Protein AF-A0A0C4DN76-F1 (afdb_monomer_lite)

Secondary structure (DSSP, 8-state):
--------------------------------------------------------------------------------------------------------------------------------------------PPPTHHHHHHHHHHHHHHHHHHHHHHHHHHHHHHHH-TT--------------------------GGGSTTSSTTS-PPPP-GGGS-BTTB---TTSSS--HHHHHHHHHHHHHHHHHHTT---TT--S---BHHHHHTHHHHHHGGGS-HHHHHHHHHSBPPSS-SBTTB--PPBSS-TTTBSB-HHHHHHTTPPTT-EEEEEEBPTTTTTT--S-EEEEETTTTEEEEESSGGGGGGT-STTT-GGG-B-HHHHHHHHHHHHHTTSEEE--TTSPPTTS--EETTEEE-S--HHHHHHHHHHHHHHHHHHHHHHHHHHT-------SPPPBSS-HHHHHHTT--SS-HHHHHHHHSB--TT--EEETTEEPPPSSHHHHHHT-SSTTS-S-EE-TTS-EE--EEPPPEEEEEPTTPPPEE--STT-TTTGGGS-SSSPPPTT----SEE-SEEEEPPEETTSTT--TTBEE---SS--TT-B-TTS-B--S--TT-TT---S-TTSS-TTPPPBHHHHHHHHHHHHHTTSS-EETTEE-S-GGGGGGGGTSGGGTPPPP--

Organism: Magnaporthiopsis poae (strain ATCC 64411 / 73-15) (NCBI:txid644358)

Structure (mmCIF, N/CA/C/O backbone):
data_AF-A0A0C4DN76-F1
#
_entry.id   AF-A0A0C4DN76-F1
#
loop_
_atom_site.group_PDB
_atom_site.id
_atom_site.type_symbol
_atom_site.label_atom_id
_atom_site.label_alt_id
_atom_site.label_comp_id
_atom_site.label_asym_id
_atom_site.label_entity_id
_atom_site.label_seq_id
_atom_site.pdbx_PDB_ins_code
_atom_site.Cartn_x
_atom_site.Cartn_y
_atom_site.Cartn_z
_atom_site.occupancy
_atom_site.B_iso_or_equiv
_atom_site.auth_seq_id
_atom_site.auth_comp_id
_atom_site.auth_asym_id
_atom_site.auth_atom_id
_atom_site.pdbx_PDB_model_num
ATOM 1 N N . MET A 1 1 ? 13.220 -40.757 -4.341 1.00 29.08 1 MET A N 1
ATOM 2 C CA . MET A 1 1 ? 12.563 -41.899 -3.672 1.00 29.08 1 MET A CA 1
ATOM 3 C C . MET A 1 1 ? 11.150 -41.475 -3.305 1.00 29.08 1 MET A C 1
ATOM 5 O O . MET A 1 1 ? 10.994 -40.506 -2.586 1.00 29.08 1 MET A O 1
ATOM 9 N N . HIS A 1 2 ? 10.194 -42.158 -3.937 1.00 28.33 2 HIS A N 1
ATOM 10 C CA . HIS A 1 2 ? 8.735 -42.251 -3.770 1.00 28.33 2 HIS A CA 1
ATOM 11 C C . HIS A 1 2 ? 7.863 -41.069 -3.291 1.00 28.33 2 HIS A C 1
ATOM 13 O O . HIS A 1 2 ? 7.818 -40.719 -2.119 1.00 28.33 2 HIS A O 1
ATOM 19 N N . ALA A 1 3 ? 7.045 -40.610 -4.251 1.00 26.98 3 ALA A N 1
ATOM 20 C CA . ALA A 1 3 ? 5.696 -40.051 -4.109 1.00 26.98 3 ALA A CA 1
ATOM 21 C C . ALA A 1 3 ? 4.690 -41.053 -3.483 1.00 26.98 3 ALA A C 1
ATOM 23 O O . ALA A 1 3 ? 5.047 -42.211 -3.241 1.00 26.98 3 ALA A O 1
ATOM 24 N N . PRO A 1 4 ? 3.402 -40.675 -3.351 1.00 51.91 4 PRO A N 1
ATOM 25 C CA . PRO A 1 4 ? 2.463 -41.200 -4.349 1.00 51.91 4 PRO A CA 1
ATOM 26 C C . PRO A 1 4 ? 1.367 -40.227 -4.822 1.00 51.91 4 PRO A C 1
ATOM 28 O O . PRO A 1 4 ? 0.907 -39.342 -4.107 1.00 51.91 4 PRO A O 1
ATOM 31 N N . ALA A 1 5 ? 0.940 -40.483 -6.058 1.00 32.47 5 ALA A N 1
ATOM 32 C CA . ALA A 1 5 ? -0.243 -39.965 -6.730 1.00 32.47 5 ALA A CA 1
ATOM 33 C C . ALA A 1 5 ? -1.518 -40.727 -6.319 1.00 32.47 5 ALA A C 1
ATOM 35 O O . ALA A 1 5 ? -1.431 -41.897 -5.952 1.00 32.47 5 ALA A O 1
ATOM 36 N N . TYR A 1 6 ? -2.693 -40.119 -6.521 1.00 31.55 6 TYR A N 1
ATOM 37 C CA . TYR A 1 6 ? -3.913 -40.848 -6.886 1.00 31.55 6 TYR A CA 1
ATOM 38 C C . TYR A 1 6 ? -4.758 -40.052 -7.892 1.00 31.55 6 TYR A C 1
ATOM 40 O O . TYR A 1 6 ? -4.910 -38.838 -7.793 1.00 31.55 6 TYR A O 1
ATOM 48 N N . LEU A 1 7 ? -5.257 -40.796 -8.876 1.00 27.20 7 LEU A N 1
ATOM 49 C CA . LEU A 1 7 ? -6.059 -40.422 -10.041 1.00 27.20 7 LEU A CA 1
ATOM 50 C C . LEU A 1 7 ? -7.511 -40.909 -9.856 1.00 27.20 7 LEU A C 1
ATOM 52 O O . LEU A 1 7 ? -7.734 -41.838 -9.080 1.00 27.20 7 LEU A O 1
ATOM 56 N N . ALA A 1 8 ? -8.396 -40.387 -10.724 1.00 29.58 8 ALA A N 1
ATOM 57 C CA . ALA A 1 8 ? -9.695 -40.911 -11.210 1.00 29.58 8 ALA A CA 1
ATOM 58 C C . ALA A 1 8 ? -10.972 -40.255 -10.624 1.00 29.58 8 ALA A C 1
ATOM 60 O O . ALA A 1 8 ? -11.050 -40.054 -9.423 1.00 29.58 8 ALA A O 1
ATOM 61 N N . VAL A 1 9 ? -12.045 -39.934 -11.373 1.00 26.14 9 VAL A N 1
ATOM 62 C CA . VAL A 1 9 ? -12.412 -40.062 -12.805 1.00 26.14 9 VAL A CA 1
ATOM 63 C C . VAL A 1 9 ? -13.689 -39.207 -13.072 1.00 26.14 9 VAL A C 1
ATOM 65 O O . VAL A 1 9 ? -14.511 -39.047 -12.177 1.00 26.14 9 VAL A O 1
ATOM 68 N N . LEU A 1 10 ? -13.786 -38.671 -14.304 1.00 26.69 10 LEU A N 1
ATOM 69 C CA . LEU A 1 10 ? -14.924 -38.263 -15.187 1.00 26.69 10 LEU A CA 1
ATOM 70 C C . LEU A 1 10 ? -16.373 -38.682 -14.785 1.00 26.69 10 LEU A C 1
ATOM 72 O O . LEU A 1 10 ? -16.538 -39.701 -14.135 1.00 26.69 10 LEU A O 1
ATOM 76 N N . ALA A 1 11 ? -17.509 -38.122 -15.238 1.00 28.47 11 ALA A N 1
ATOM 77 C CA . ALA A 1 11 ? -17.907 -37.031 -16.140 1.00 28.47 11 ALA A CA 1
ATOM 78 C C . ALA A 1 11 ? -19.461 -36.911 -16.162 1.00 28.47 11 ALA A C 1
ATOM 80 O O . ALA A 1 11 ? -20.152 -37.922 -16.150 1.00 28.47 11 ALA A O 1
ATOM 81 N N . ALA A 1 12 ? -19.955 -35.678 -16.347 1.00 28.55 12 ALA A N 1
ATOM 82 C CA . ALA A 1 12 ? -20.921 -35.247 -17.379 1.00 28.55 12 ALA A CA 1
ATOM 83 C C . ALA A 1 12 ? -22.459 -35.377 -17.208 1.00 28.55 12 ALA A C 1
ATOM 85 O O . ALA A 1 12 ? -23.033 -36.456 -17.170 1.00 28.55 12 ALA A O 1
ATOM 86 N N . ALA A 1 13 ? -23.065 -34.186 -17.362 1.00 30.20 13 ALA A N 1
ATOM 87 C CA . ALA A 1 13 ? -24.233 -33.812 -18.176 1.00 30.20 13 ALA A CA 1
ATOM 88 C C . ALA A 1 13 ? -25.660 -34.232 -17.768 1.00 30.20 13 ALA A C 1
ATOM 90 O O . ALA A 1 13 ? -25.995 -35.406 -17.676 1.00 30.20 13 ALA A O 1
ATOM 91 N N . GLY A 1 14 ? -26.549 -33.225 -17.716 1.00 26.28 14 GLY A N 1
ATOM 92 C CA . GLY A 1 14 ? -27.991 -33.417 -17.891 1.00 26.28 14 GLY A CA 1
ATOM 93 C C . GLY A 1 14 ? -28.886 -32.321 -17.308 1.00 26.28 14 GLY A C 1
ATOM 94 O O . GLY A 1 14 ? -29.474 -32.515 -16.252 1.00 26.28 14 GLY A O 1
ATOM 95 N N . LEU A 1 15 ? -29.035 -31.197 -18.018 1.00 30.36 15 LEU A N 1
ATOM 96 C CA . LEU A 1 15 ? -30.199 -30.300 -17.914 1.00 30.36 15 LEU A CA 1
ATOM 97 C C . LEU A 1 15 ? -31.499 -31.075 -18.201 1.00 30.36 15 LEU A C 1
ATOM 99 O O . LEU A 1 15 ? -31.506 -31.803 -19.183 1.00 30.36 15 LEU A O 1
ATOM 103 N N . VAL A 1 16 ? -32.587 -30.828 -17.453 1.00 29.27 16 VAL A N 1
ATOM 104 C CA . VAL A 1 16 ? -33.955 -30.539 -17.960 1.00 29.27 16 VAL A CA 1
ATOM 105 C C . VAL A 1 16 ? -34.841 -30.013 -16.810 1.00 29.27 16 VAL A C 1
ATOM 107 O O . VAL A 1 16 ? -34.858 -30.538 -15.703 1.00 29.27 16 VAL A O 1
ATOM 110 N N . SER A 1 17 ? -35.567 -28.944 -17.136 1.00 30.38 17 SER A N 1
ATOM 111 C CA . SER A 1 17 ? -36.609 -28.217 -16.397 1.00 30.38 17 SER A CA 1
ATOM 112 C C . SER A 1 17 ? -37.896 -29.027 -16.154 1.00 30.38 17 SER A C 1
ATOM 114 O O . SER A 1 17 ? -38.308 -29.758 -17.050 1.00 30.38 17 SER A O 1
ATOM 116 N N . ALA A 1 18 ? -38.571 -28.832 -15.008 1.00 28.98 18 ALA A N 1
ATOM 117 C CA . ALA A 1 18 ? -39.993 -28.430 -14.920 1.00 28.98 18 ALA A CA 1
ATOM 118 C C . ALA A 1 18 ? -40.576 -28.561 -13.490 1.00 28.98 18 ALA A C 1
ATOM 120 O O . ALA A 1 18 ? -40.352 -29.527 -12.770 1.00 28.98 18 ALA A O 1
ATOM 121 N N . VAL A 1 19 ? -41.363 -27.548 -13.130 1.00 30.25 19 VAL A N 1
ATOM 122 C CA . VAL A 1 19 ? -42.157 -27.277 -11.909 1.00 30.25 19 VAL A CA 1
ATOM 123 C C . VAL A 1 19 ? -43.620 -27.765 -12.160 1.00 30.25 19 VAL A C 1
ATOM 125 O O . VAL A 1 19 ? -43.911 -28.100 -13.308 1.00 30.25 19 VAL A O 1
ATOM 128 N N . PRO A 1 20 ? -44.637 -27.622 -11.272 1.00 57.12 20 PRO A N 1
ATOM 129 C CA . PRO A 1 20 ? -44.874 -28.023 -9.869 1.00 57.12 20 PRO A CA 1
ATOM 130 C C . PRO A 1 20 ? -46.120 -28.946 -9.703 1.00 57.12 20 PRO A C 1
ATOM 132 O O . PRO A 1 20 ? -46.871 -29.163 -10.648 1.00 57.12 20 PRO A O 1
ATOM 135 N N . ALA A 1 21 ? -46.394 -29.368 -8.458 1.00 30.22 21 ALA A N 1
ATOM 136 C CA . ALA A 1 21 ? -47.704 -29.614 -7.801 1.00 30.22 21 ALA A CA 1
ATOM 137 C C . ALA A 1 21 ? -47.540 -30.816 -6.853 1.00 30.22 21 ALA A C 1
ATOM 139 O O . ALA A 1 21 ? -46.911 -31.797 -7.211 1.00 30.22 21 ALA A O 1
ATOM 140 N N . GLY A 1 22 ? -48.053 -30.873 -5.634 1.00 28.23 22 GLY A N 1
ATOM 141 C CA . GLY A 1 22 ? -48.955 -30.027 -4.883 1.00 28.23 22 GLY A CA 1
ATOM 142 C C . GLY A 1 22 ? -49.427 -30.848 -3.677 1.00 28.23 22 GLY A C 1
ATOM 143 O O . GLY A 1 22 ? -49.466 -32.074 -3.721 1.00 28.23 22 GLY A O 1
ATOM 144 N N . THR A 1 23 ? -49.857 -30.134 -2.640 1.00 29.02 23 THR A N 1
ATOM 145 C CA . THR A 1 23 ? -50.869 -30.547 -1.654 1.00 29.02 23 THR A CA 1
ATOM 146 C C . THR A 1 23 ? -50.570 -31.641 -0.608 1.00 29.02 23 THR A C 1
ATOM 148 O O . THR A 1 23 ? -50.470 -32.829 -0.881 1.00 29.02 23 THR A O 1
ATOM 151 N N . THR A 1 24 ? -50.705 -31.174 0.642 1.00 30.62 24 THR A N 1
ATOM 152 C CA . THR A 1 24 ? -51.511 -31.746 1.742 1.00 30.62 24 THR A CA 1
ATOM 153 C C . THR A 1 24 ? -50.931 -32.874 2.599 1.00 30.62 24 THR A C 1
ATOM 155 O O . THR A 1 24 ? -50.884 -34.024 2.193 1.00 30.62 24 THR A O 1
ATOM 158 N N . ALA A 1 25 ? -50.684 -32.541 3.872 1.00 31.36 25 ALA A N 1
ATOM 159 C CA . ALA A 1 25 ? -51.543 -32.904 5.013 1.00 31.36 25 ALA A CA 1
ATOM 160 C C . ALA A 1 25 ? -50.785 -33.427 6.247 1.00 31.36 25 ALA A C 1
ATOM 162 O O . ALA A 1 25 ? -50.180 -34.488 6.234 1.00 31.36 25 ALA A O 1
ATOM 163 N N . LYS A 1 26 ? -51.044 -32.703 7.343 1.00 31.31 26 LYS A N 1
ATOM 164 C CA . LYS A 1 26 ? -51.397 -33.186 8.687 1.00 31.31 26 LYS A CA 1
ATOM 165 C C . LYS A 1 26 ? -50.349 -33.908 9.543 1.00 31.31 26 LYS A C 1
ATOM 167 O O . LYS A 1 26 ? -50.015 -35.070 9.355 1.00 31.31 26 LYS A O 1
ATOM 172 N N . ALA A 1 27 ? -50.040 -33.193 10.624 1.00 34.62 27 ALA A N 1
ATOM 173 C CA . ALA A 1 27 ? -49.761 -33.678 11.971 1.00 34.62 27 ALA A CA 1
ATOM 174 C C . ALA A 1 27 ? -50.650 -34.856 12.425 1.00 34.62 27 ALA A C 1
ATOM 176 O O . ALA A 1 27 ? -51.745 -35.079 11.895 1.00 34.62 27 ALA A O 1
ATOM 177 N N . PRO A 1 28 ? -50.258 -35.491 13.538 1.00 46.66 28 PRO A N 1
ATOM 178 C CA . PRO A 1 28 ? -51.087 -35.275 14.717 1.00 46.66 28 PRO A CA 1
ATOM 179 C C . PRO A 1 28 ? -50.304 -34.909 15.982 1.00 46.66 28 PRO A C 1
ATOM 181 O O . PRO A 1 28 ? -49.226 -35.424 16.269 1.00 46.66 28 PRO A O 1
ATOM 184 N N . ASP A 1 29 ? -50.950 -34.031 16.745 1.00 33.78 29 ASP A N 1
ATOM 185 C CA . ASP A 1 29 ? -50.774 -33.791 18.170 1.00 33.78 29 ASP A CA 1
ATOM 186 C C . ASP A 1 29 ? -50.839 -35.089 18.995 1.00 33.78 29 ASP A C 1
ATOM 188 O O . ASP A 1 29 ? -51.615 -35.994 18.681 1.00 33.78 29 ASP A O 1
ATOM 192 N N . ALA A 1 30 ? -50.167 -35.115 20.151 1.00 32.53 30 ALA A N 1
ATOM 193 C CA . ALA A 1 30 ? -50.841 -34.836 21.427 1.00 32.53 30 ALA A CA 1
ATOM 194 C C . ALA A 1 30 ? -50.094 -35.390 22.660 1.00 32.53 30 ALA A C 1
ATOM 196 O O . ALA A 1 30 ? -49.689 -36.548 22.699 1.00 32.53 30 ALA A O 1
ATOM 197 N N . LYS A 1 31 ? -50.149 -34.570 23.722 1.00 30.84 31 LYS A N 1
ATOM 198 C CA . LYS A 1 31 ? -50.284 -34.920 25.154 1.00 30.84 31 LYS A CA 1
ATOM 199 C C . LYS A 1 31 ? -49.030 -35.214 25.994 1.00 30.84 31 LYS A C 1
ATOM 201 O O . LYS A 1 31 ? -48.610 -36.347 26.185 1.00 30.84 31 LYS A O 1
ATOM 206 N N . THR A 1 32 ? -48.602 -34.157 26.684 1.00 36.09 32 THR A N 1
ATOM 207 C CA . THR A 1 32 ? -48.325 -34.102 28.140 1.00 36.09 32 THR A CA 1
ATOM 208 C C . THR A 1 32 ? -49.482 -34.723 28.964 1.00 36.09 32 THR A C 1
ATOM 210 O O . THR A 1 32 ? -50.611 -34.717 28.459 1.00 36.09 32 THR A O 1
ATOM 213 N N . PRO A 1 33 ? -49.289 -35.193 30.226 1.00 48.22 33 PRO A N 1
ATOM 214 C CA . PRO A 1 33 ? -48.970 -34.294 31.351 1.00 48.22 33 PRO A CA 1
ATOM 215 C C . PRO A 1 33 ? -48.151 -34.860 32.550 1.00 48.22 33 PRO A C 1
ATOM 217 O O . PRO A 1 33 ? -48.177 -36.041 32.860 1.00 48.22 33 PRO A O 1
ATOM 220 N N . ALA A 1 34 ? -47.532 -33.909 33.263 1.00 32.62 34 ALA A N 1
ATOM 221 C CA . ALA A 1 34 ? -47.487 -33.714 34.725 1.00 32.62 34 ALA A CA 1
ATOM 222 C C . ALA A 1 34 ? -46.782 -34.687 35.713 1.00 32.62 34 ALA A C 1
ATOM 224 O O . ALA A 1 34 ? -47.144 -35.846 35.864 1.00 32.62 34 ALA A O 1
ATOM 225 N N . ALA A 1 35 ? -45.957 -34.032 36.550 1.00 32.25 35 ALA A N 1
ATOM 226 C CA . ALA A 1 35 ? -45.929 -34.050 38.026 1.00 32.25 35 ALA A CA 1
ATOM 227 C C . ALA A 1 35 ? -44.836 -34.840 38.789 1.00 32.25 35 ALA A C 1
ATOM 229 O O . ALA A 1 35 ? -44.844 -36.059 38.854 1.00 32.25 35 ALA A O 1
ATOM 230 N N . ALA A 1 36 ? -44.035 -34.033 39.507 1.00 31.30 36 ALA A N 1
ATOM 231 C CA . ALA A 1 36 ? -43.659 -34.120 40.928 1.00 31.30 36 ALA A CA 1
ATOM 232 C C . ALA A 1 36 ? -42.680 -35.200 41.444 1.00 31.30 36 ALA A C 1
ATOM 234 O O . ALA A 1 36 ? -42.929 -36.393 41.346 1.00 31.30 36 ALA A O 1
ATOM 235 N N . GLY A 1 37 ? -41.681 -34.724 42.209 1.00 28.17 37 GLY A N 1
ATOM 236 C CA . GLY A 1 37 ? -41.402 -35.279 43.543 1.00 28.17 37 GLY A CA 1
ATOM 237 C C . GLY A 1 37 ? -40.019 -35.886 43.810 1.00 28.17 37 GLY A C 1
ATOM 238 O O . GLY A 1 37 ? -39.805 -37.054 43.530 1.00 28.17 37 GLY A O 1
ATOM 239 N N . THR A 1 38 ? -39.174 -35.094 44.486 1.00 30.39 38 THR A N 1
ATOM 240 C CA . THR A 1 38 ? -38.391 -35.432 45.705 1.00 30.39 38 THR A CA 1
ATOM 241 C C . THR A 1 38 ? -37.314 -36.537 45.729 1.00 30.39 38 THR A C 1
ATOM 243 O O . THR A 1 38 ? -37.582 -37.708 45.499 1.00 30.39 38 THR A O 1
ATOM 246 N N . ASP A 1 39 ? -36.156 -36.099 46.248 1.00 30.22 39 ASP A N 1
ATOM 247 C CA . ASP A 1 39 ? -35.242 -36.752 47.206 1.00 30.22 39 ASP A CA 1
ATOM 248 C C . ASP A 1 39 ? -34.248 -37.846 46.777 1.00 30.22 39 ASP A C 1
ATOM 250 O O . ASP A 1 39 ? -34.588 -38.860 46.180 1.00 30.22 39 ASP A O 1
ATOM 254 N N . GLY A 1 40 ? -33.005 -37.678 47.262 1.00 26.75 40 GLY A N 1
ATOM 255 C CA . GLY A 1 40 ? -32.157 -38.802 47.678 1.00 26.75 40 GLY A CA 1
ATOM 256 C C . GLY A 1 40 ? -30.719 -38.824 47.152 1.00 26.75 40 GLY A C 1
ATOM 257 O O . GLY A 1 40 ? -30.418 -39.516 46.188 1.00 26.75 40 GLY A O 1
ATOM 258 N N . CYS A 1 41 ? -29.800 -38.159 47.858 1.00 28.84 41 CYS A N 1
ATOM 259 C CA . CYS A 1 41 ? -28.379 -38.547 47.913 1.00 28.84 41 CYS A CA 1
ATOM 260 C C . CYS A 1 41 ? -28.255 -39.806 48.811 1.00 28.84 41 CYS A C 1
ATOM 262 O O . CYS A 1 41 ? -29.051 -39.920 49.750 1.00 28.84 41 CYS A O 1
ATOM 264 N N . PRO A 1 42 ? -27.297 -40.737 48.594 1.00 46.03 42 PRO A N 1
ATOM 265 C CA . PRO A 1 42 ? -25.998 -40.579 49.264 1.00 46.03 42 PRO A CA 1
ATOM 266 C C . PRO A 1 42 ? -24.752 -41.143 48.530 1.00 46.03 42 PRO A C 1
ATOM 268 O O . PRO A 1 42 ? -24.768 -42.198 47.907 1.00 46.03 42 PRO A O 1
ATOM 271 N N . VAL A 1 43 ? -23.647 -40.410 48.704 1.00 30.19 43 VAL A N 1
ATOM 272 C CA . VAL A 1 43 ? -22.261 -40.810 49.055 1.00 30.19 43 VAL A CA 1
ATOM 273 C C . VAL A 1 43 ? -21.877 -42.298 48.985 1.00 30.19 43 VAL A C 1
ATOM 275 O O . VAL A 1 43 ? -22.423 -43.075 49.754 1.00 30.19 43 VAL A O 1
ATOM 278 N N . TRP A 1 44 ? -20.770 -42.617 48.286 1.00 28.27 44 TRP A N 1
ATOM 279 C CA . TRP A 1 44 ? -19.725 -43.562 48.740 1.00 28.27 44 TRP A CA 1
ATOM 280 C C . TRP A 1 44 ? -18.314 -43.016 48.411 1.00 28.27 44 TRP A C 1
ATOM 282 O O . TRP A 1 44 ? -18.004 -42.695 47.266 1.00 28.27 44 TRP A O 1
ATOM 292 N N . ALA A 1 45 ? -17.480 -42.901 49.453 1.00 27.50 45 ALA A N 1
ATOM 293 C CA . ALA A 1 45 ? -16.014 -42.769 49.426 1.00 27.50 45 ALA A CA 1
ATOM 294 C C . ALA A 1 45 ? -15.383 -44.135 49.037 1.00 27.50 45 ALA A C 1
ATOM 296 O O . ALA A 1 45 ? -16.102 -45.120 48.941 1.00 27.50 45 ALA A O 1
ATOM 297 N N . SER A 1 46 ? -14.092 -44.395 48.826 1.00 27.31 46 SER A N 1
ATOM 298 C CA . SER A 1 46 ? -12.780 -43.827 49.173 1.00 27.31 46 SER A CA 1
ATOM 299 C C . SER A 1 46 ? -11.746 -44.620 48.334 1.00 27.31 46 SER A C 1
ATOM 301 O O . SER A 1 46 ? -12.064 -45.709 47.862 1.00 27.31 46 SER A O 1
ATOM 303 N N . SER A 1 47 ? -10.517 -44.149 48.102 1.00 25.95 47 SER A N 1
ATOM 304 C CA . SER A 1 47 ? -9.325 -44.757 48.726 1.00 25.95 47 SER A CA 1
ATOM 305 C C . SER A 1 47 ? -8.049 -44.153 48.129 1.00 25.95 47 SER A C 1
ATOM 307 O O . SER A 1 47 ? -7.769 -44.312 46.944 1.00 25.95 47 SER A O 1
ATOM 309 N N . ALA A 1 48 ? -7.251 -43.527 48.990 1.00 29.11 48 ALA A N 1
ATOM 310 C CA . ALA A 1 48 ? -5.879 -43.104 48.747 1.00 29.11 48 ALA A CA 1
ATOM 311 C C . ALA A 1 48 ? -4.885 -44.279 48.821 1.00 29.11 48 ALA A C 1
ATOM 313 O O . ALA A 1 48 ? -5.129 -45.248 49.544 1.00 29.11 48 ALA A O 1
ATOM 314 N N . ARG A 1 49 ? -3.721 -44.138 48.165 1.00 25.81 49 ARG A N 1
ATOM 315 C CA . ARG A 1 49 ? -2.418 -44.610 48.680 1.00 25.81 49 ARG A CA 1
ATOM 316 C C . ARG A 1 49 ? -1.234 -44.100 47.833 1.00 25.81 49 ARG A C 1
ATOM 318 O O . ARG A 1 49 ? -0.981 -44.594 46.744 1.00 25.81 49 ARG A O 1
ATOM 325 N N . THR A 1 50 ? -0.474 -43.172 48.406 1.00 30.86 50 THR A N 1
ATOM 326 C CA . THR A 1 50 ? 0.999 -43.040 48.290 1.00 30.86 50 THR A CA 1
ATOM 327 C C . THR A 1 50 ? 1.567 -43.448 49.665 1.00 30.86 50 THR A C 1
ATOM 329 O O . THR A 1 50 ? 0.801 -43.340 50.632 1.00 30.86 50 THR A O 1
ATOM 332 N N . PRO A 1 51 ? 2.825 -43.934 49.828 1.00 42.78 51 PRO A N 1
ATOM 333 C CA . PRO A 1 51 ? 4.000 -43.030 49.801 1.00 42.78 51 PRO A CA 1
ATOM 334 C C . PRO A 1 51 ? 5.391 -43.666 49.493 1.00 42.78 51 PRO A C 1
ATOM 336 O O . PRO A 1 51 ? 5.587 -44.861 49.674 1.00 42.78 51 PRO A O 1
ATOM 339 N N . GLN A 1 52 ? 6.379 -42.831 49.128 1.00 25.56 52 GLN A N 1
ATOM 340 C CA . GLN A 1 52 ? 7.796 -42.832 49.595 1.00 25.56 52 GLN A CA 1
ATOM 341 C C . GLN A 1 52 ? 8.558 -41.709 48.839 1.00 25.56 52 GLN A C 1
ATOM 343 O O . GLN A 1 52 ? 8.569 -41.722 47.617 1.00 25.56 52 GLN A O 1
ATOM 348 N N . LEU A 1 53 ? 8.955 -40.576 49.444 1.00 25.48 53 LEU A N 1
ATOM 349 C CA . LEU A 1 53 ? 10.080 -40.270 50.366 1.00 25.48 53 LEU A CA 1
ATOM 350 C C . LEU A 1 53 ? 11.498 -40.243 49.741 1.00 25.48 53 LEU A C 1
ATOM 352 O O . LEU A 1 53 ? 12.151 -41.278 49.650 1.00 25.48 53 LEU A O 1
ATOM 356 N N . ARG A 1 54 ? 11.987 -39.025 49.438 1.00 23.25 54 ARG A N 1
ATOM 357 C CA . ARG A 1 54 ? 13.283 -38.396 49.834 1.00 23.25 54 ARG A CA 1
ATOM 358 C C . ARG A 1 54 ? 13.294 -36.950 49.277 1.00 23.25 54 ARG A C 1
ATOM 360 O O . ARG A 1 54 ? 13.033 -36.801 48.091 1.00 23.25 54 ARG A O 1
ATOM 367 N N . LEU A 1 55 ? 13.278 -35.875 50.089 1.00 26.58 55 LEU A N 1
ATOM 368 C CA . LEU A 1 55 ? 14.383 -35.256 50.877 1.00 26.58 55 LEU A CA 1
ATOM 369 C C . LEU A 1 55 ? 15.549 -34.865 49.950 1.00 26.58 55 LEU A C 1
ATOM 371 O O . LEU A 1 55 ? 16.028 -35.746 49.247 1.00 26.58 55 LEU A O 1
ATOM 375 N N . GLU A 1 56 ? 16.060 -33.638 49.823 1.00 26.09 56 GLU A N 1
ATOM 376 C CA . GLU A 1 56 ? 16.120 -32.345 50.556 1.00 26.09 56 GLU A CA 1
ATOM 377 C C . GLU A 1 56 ? 16.537 -31.286 49.492 1.00 26.09 56 GLU A C 1
ATOM 379 O O . GLU A 1 56 ? 17.009 -31.682 48.428 1.00 26.09 56 GLU A O 1
ATOM 384 N N . GLY A 1 57 ? 16.454 -29.958 49.602 1.00 24.98 57 GLY A N 1
ATOM 385 C CA . GLY A 1 57 ? 16.084 -28.955 50.608 1.00 24.98 57 GLY A CA 1
ATOM 386 C C . GLY A 1 57 ? 16.021 -27.604 49.849 1.00 24.98 57 GLY A C 1
ATOM 387 O O . GLY A 1 57 ? 16.651 -27.461 48.802 1.00 24.98 57 GLY A O 1
ATOM 388 N N . GLU A 1 58 ? 15.037 -26.744 50.125 1.00 29.48 58 GLU A N 1
ATOM 389 C CA . GLU A 1 58 ? 15.177 -25.524 50.951 1.00 29.48 58 GLU A CA 1
ATOM 390 C C . GLU A 1 58 ? 16.261 -24.564 50.405 1.00 29.48 58 GLU A C 1
ATOM 392 O O . GLU A 1 58 ? 17.424 -24.917 50.277 1.00 29.48 58 GLU A O 1
ATOM 397 N N . ASP A 1 59 ? 15.924 -23.338 49.995 1.00 26.23 59 ASP A N 1
ATOM 398 C CA . ASP A 1 59 ? 15.610 -22.320 50.992 1.00 26.23 59 ASP A CA 1
ATOM 399 C C . ASP A 1 59 ? 14.633 -21.218 50.541 1.00 26.23 59 ASP A C 1
ATOM 401 O O . ASP A 1 59 ? 14.583 -20.772 49.393 1.00 26.23 59 ASP A O 1
ATOM 405 N N . HIS A 1 60 ? 13.863 -20.778 51.530 1.00 26.55 60 HIS A N 1
ATOM 406 C CA . HIS A 1 60 ? 12.806 -19.778 51.489 1.00 26.55 60 HIS A CA 1
ATOM 407 C C . HIS A 1 60 ? 13.341 -18.337 51.531 1.00 26.55 60 HIS A C 1
ATOM 409 O O . HIS A 1 60 ? 14.344 -18.057 52.185 1.00 26.55 60 HIS A O 1
ATOM 415 N N . ARG A 1 61 ? 12.547 -17.384 51.015 1.00 24.06 61 ARG A N 1
ATOM 416 C CA . ARG A 1 61 ? 12.054 -16.238 51.814 1.00 24.06 61 ARG A CA 1
ATOM 417 C C . ARG A 1 61 ? 10.936 -15.468 51.105 1.00 24.06 61 ARG A C 1
ATOM 419 O O . ARG A 1 61 ? 11.127 -14.868 50.054 1.00 24.06 61 ARG A O 1
ATOM 426 N N . CYS A 1 62 ? 9.772 -15.456 51.752 1.00 22.45 62 CYS A N 1
ATOM 427 C CA . CYS A 1 62 ? 8.726 -14.454 51.585 1.00 22.45 62 CYS A CA 1
ATOM 428 C C . CYS A 1 62 ? 9.185 -13.090 52.127 1.00 22.45 62 CYS A C 1
ATOM 430 O O . CYS A 1 62 ? 9.890 -13.051 53.133 1.00 22.45 62 CYS A O 1
ATOM 432 N N . CYS A 1 63 ? 8.670 -11.997 51.557 1.00 21.92 63 CYS A N 1
ATOM 433 C CA . CYS A 1 63 ? 8.006 -10.937 52.323 1.00 21.92 63 CYS A CA 1
ATOM 434 C C . CYS A 1 63 ? 7.190 -10.004 51.415 1.00 21.92 63 CYS A C 1
ATOM 436 O O . CYS A 1 63 ? 7.421 -9.891 50.216 1.00 21.92 63 CYS A O 1
ATOM 438 N N . VAL A 1 64 ? 6.190 -9.394 52.043 1.00 22.80 64 VAL A N 1
ATOM 439 C CA . VAL A 1 64 ? 4.998 -8.735 51.507 1.00 22.80 64 VAL A CA 1
ATOM 440 C C . VAL A 1 64 ? 5.128 -7.202 51.615 1.00 22.80 64 VAL A C 1
ATOM 442 O O . VAL A 1 64 ? 5.695 -6.713 52.584 1.00 22.80 64 VAL A O 1
ATOM 445 N N . SER A 1 65 ? 4.521 -6.488 50.651 1.00 23.73 65 SER A N 1
ATOM 446 C CA . SER A 1 65 ? 3.964 -5.108 50.667 1.00 23.73 65 SER A CA 1
ATOM 447 C C . SER A 1 65 ? 4.827 -3.862 50.966 1.00 23.73 65 SER A C 1
ATOM 449 O O . SER A 1 65 ? 5.455 -3.779 52.014 1.00 23.73 65 SER A O 1
ATOM 451 N N . GLY A 1 66 ? 4.620 -2.800 50.158 1.00 21.28 66 GLY A N 1
ATOM 452 C CA . GLY A 1 66 ? 4.460 -1.421 50.673 1.00 21.28 66 GLY A CA 1
ATOM 453 C C . GLY A 1 66 ? 5.234 -0.271 49.994 1.00 21.28 66 GLY A C 1
ATOM 454 O O . GLY A 1 66 ? 6.371 -0.029 50.354 1.00 21.28 66 GLY A O 1
ATOM 455 N N . TRP A 1 67 ? 4.558 0.441 49.075 1.00 22.56 67 TRP A N 1
ATOM 456 C CA . TRP A 1 67 ? 4.502 1.905 48.799 1.00 22.56 67 TRP A CA 1
ATOM 457 C C . TRP A 1 67 ? 5.705 2.878 48.984 1.00 22.56 67 TRP A C 1
ATOM 459 O O . TRP A 1 67 ? 6.286 2.952 50.058 1.00 22.56 67 TRP A O 1
ATOM 469 N N . LEU A 1 68 ? 5.826 3.791 47.985 1.00 22.67 68 LEU A N 1
ATOM 470 C CA . LEU A 1 68 ? 6.551 5.094 47.908 1.00 22.67 68 LEU A CA 1
ATOM 471 C C . LEU A 1 68 ? 8.099 5.009 47.993 1.00 22.67 68 LEU A C 1
ATOM 473 O O . LEU A 1 68 ? 8.633 4.217 48.745 1.00 22.67 68 LEU A O 1
ATOM 477 N N . SER A 1 69 ? 8.922 5.766 47.260 1.00 22.52 69 SER A N 1
ATOM 478 C CA . SER A 1 69 ? 8.772 7.109 46.689 1.00 22.52 69 SER A CA 1
ATOM 479 C C . SER A 1 69 ? 9.617 7.335 45.419 1.00 22.52 69 SER A C 1
ATOM 481 O O . SER A 1 69 ? 10.584 6.624 45.153 1.00 22.52 69 SER A O 1
ATOM 483 N N . GLU A 1 70 ? 9.263 8.399 44.701 1.00 24.95 70 GLU A N 1
ATOM 484 C CA . GLU A 1 70 ? 10.001 9.086 43.634 1.00 24.95 70 GLU A CA 1
ATOM 485 C C . GLU A 1 70 ? 11.520 9.186 43.872 1.00 24.95 70 GLU A C 1
ATOM 487 O O . GLU A 1 70 ? 11.967 9.619 44.933 1.00 24.95 70 GLU A O 1
ATOM 492 N N . TYR A 1 71 ? 12.307 8.902 42.831 1.00 22.92 71 TYR A N 1
ATOM 493 C CA . TYR A 1 71 ? 13.625 9.505 42.646 1.00 22.92 71 TYR A CA 1
ATOM 494 C C . TYR A 1 71 ? 13.711 10.093 41.239 1.00 22.92 71 TYR A C 1
ATOM 496 O O . TYR A 1 71 ? 13.915 9.401 40.243 1.00 22.92 71 TYR A O 1
ATOM 504 N N . HIS A 1 72 ? 13.545 11.413 41.191 1.00 24.53 72 HIS A N 1
ATOM 505 C CA . HIS A 1 72 ? 14.043 12.266 40.127 1.00 24.53 72 HIS A CA 1
ATOM 506 C C . HIS A 1 72 ? 15.562 12.082 40.000 1.00 24.53 72 HIS A C 1
ATOM 508 O O . HIS A 1 72 ? 16.319 12.514 40.869 1.00 24.53 72 HIS A O 1
ATOM 514 N N . CYS A 1 73 ? 16.026 11.511 38.890 1.00 22.50 73 CYS A N 1
ATOM 515 C CA . CYS A 1 73 ? 17.386 11.754 38.422 1.00 22.50 73 CYS A CA 1
ATOM 516 C C . CYS A 1 73 ? 17.383 13.030 37.576 1.00 22.50 73 CYS A C 1
ATOM 518 O O . CYS A 1 73 ? 17.126 13.008 36.374 1.00 22.50 73 CYS A O 1
ATOM 520 N N . CYS A 1 74 ? 17.674 14.155 38.229 1.00 22.30 74 CYS A N 1
ATOM 521 C CA . CYS A 1 74 ? 18.141 15.364 37.566 1.00 22.30 74 CYS A CA 1
ATOM 522 C C . CYS A 1 74 ? 19.509 15.081 36.926 1.00 22.30 74 CYS A C 1
ATOM 524 O O . CYS A 1 74 ? 20.525 15.083 37.617 1.00 22.30 74 CYS A O 1
ATOM 526 N N . TYR A 1 75 ? 19.545 14.859 35.613 1.00 24.06 75 TYR A N 1
ATOM 527 C CA . TYR A 1 75 ? 20.763 15.075 34.834 1.00 24.06 75 TYR A CA 1
ATOM 528 C C . TYR A 1 75 ? 20.856 16.569 34.494 1.00 24.06 75 TYR A C 1
ATOM 530 O O . TYR A 1 75 ? 19.894 17.124 33.954 1.00 24.06 75 TYR A O 1
ATOM 538 N N . PRO A 1 76 ? 21.968 17.257 34.802 1.00 25.39 76 PRO A N 1
ATOM 539 C CA . PRO A 1 76 ? 22.154 18.625 34.351 1.00 25.39 76 PRO A CA 1
ATOM 540 C C . PRO A 1 76 ? 22.333 18.640 32.829 1.00 25.39 76 PRO A C 1
ATOM 542 O O . PRO A 1 76 ? 23.059 17.819 32.265 1.00 25.39 76 PRO A O 1
ATOM 545 N N . LYS A 1 77 ? 21.656 19.594 32.179 1.00 30.14 77 LYS A N 1
ATOM 546 C CA . LYS A 1 77 ? 21.827 19.949 30.767 1.00 30.14 77 LYS A CA 1
ATOM 547 C C . LYS A 1 77 ? 23.315 20.164 30.472 1.00 30.14 77 LYS A C 1
ATOM 549 O O . LYS A 1 77 ? 23.901 21.136 30.941 1.00 30.14 77 LYS A O 1
ATOM 554 N N . GLY A 1 78 ? 23.906 19.250 29.710 1.00 24.33 78 GLY A N 1
ATOM 555 C CA . GLY A 1 78 ? 25.211 19.421 29.088 1.00 24.33 78 GLY A CA 1
ATOM 556 C C . GLY A 1 78 ? 25.023 19.835 27.636 1.00 24.33 78 GLY A C 1
ATOM 557 O O . GLY A 1 78 ? 24.505 19.059 26.836 1.00 24.33 78 GLY A O 1
ATOM 558 N N . ASP A 1 79 ? 25.434 21.059 27.315 1.00 27.20 79 ASP A N 1
ATOM 559 C CA . ASP A 1 79 ? 25.586 21.558 25.952 1.00 27.20 79 ASP A CA 1
ATOM 560 C C . ASP A 1 79 ? 26.532 20.648 25.153 1.00 27.20 79 ASP A C 1
ATOM 562 O O . ASP A 1 79 ? 27.750 20.678 25.337 1.00 27.20 79 ASP A O 1
ATOM 566 N N . TYR A 1 80 ? 25.996 19.876 24.208 1.00 24.05 80 TYR A N 1
ATOM 567 C CA . TYR A 1 80 ? 26.803 19.246 23.163 1.00 24.05 80 TYR A CA 1
ATOM 568 C C . TYR A 1 80 ? 27.082 20.262 22.048 1.00 24.05 80 TYR A C 1
ATOM 570 O O . TYR A 1 80 ? 26.532 20.194 20.952 1.00 24.05 80 TYR A O 1
ATOM 578 N N . LYS A 1 81 ? 27.992 21.205 22.313 1.00 26.28 81 LYS A N 1
ATOM 579 C CA . LYS A 1 81 ? 28.774 21.848 21.248 1.00 26.28 81 LYS A CA 1
ATOM 580 C C . LYS A 1 81 ? 29.979 20.958 20.953 1.00 26.28 81 LYS A C 1
ATOM 582 O O . LYS A 1 81 ? 30.924 20.917 21.735 1.00 26.28 81 LYS A O 1
ATOM 587 N N . ARG A 1 82 ? 29.956 20.241 19.825 1.00 24.27 82 ARG A N 1
ATOM 588 C CA . ARG A 1 82 ? 31.163 19.608 19.266 1.00 24.27 82 ARG A CA 1
ATOM 589 C C . ARG A 1 82 ? 32.130 20.710 18.807 1.00 24.27 82 ARG A C 1
ATOM 591 O O . ARG A 1 82 ? 31.712 21.553 18.016 1.00 24.27 82 ARG A O 1
ATOM 598 N N . PRO A 1 83 ? 33.406 20.713 19.227 1.00 29.12 83 PRO A N 1
ATOM 599 C CA . PRO A 1 83 ? 34.418 21.546 18.605 1.00 29.12 83 PRO A CA 1
ATOM 600 C C . PRO A 1 83 ? 35.181 20.721 17.561 1.00 29.12 83 PRO A C 1
ATOM 602 O O . PRO A 1 83 ? 35.921 19.803 17.906 1.00 29.12 83 PRO A O 1
ATOM 605 N N . TYR A 1 84 ? 35.051 21.079 16.285 1.00 24.06 84 TYR A N 1
ATOM 606 C CA . TYR A 1 84 ? 36.117 20.815 15.321 1.00 24.06 84 TYR A CA 1
ATOM 607 C C . TYR A 1 84 ? 37.189 21.882 15.541 1.00 24.06 84 TYR A C 1
ATOM 609 O O . TYR A 1 84 ? 36.963 23.061 15.270 1.00 24.06 84 TYR A O 1
ATOM 617 N N . LYS A 1 85 ? 38.348 21.484 16.071 1.00 26.20 85 LYS A N 1
ATOM 618 C CA . LYS A 1 85 ? 39.540 22.333 16.091 1.00 26.20 85 LYS A CA 1
ATOM 619 C C . LYS A 1 85 ? 40.637 21.655 15.285 1.00 26.20 85 LYS A C 1
ATOM 621 O O . LYS A 1 85 ? 41.123 20.586 15.642 1.00 26.20 85 LYS A O 1
ATOM 626 N N . ASN A 1 86 ? 40.972 22.322 14.188 1.00 27.86 86 ASN A N 1
ATOM 627 C CA . ASN A 1 86 ? 42.083 22.044 13.297 1.00 27.86 86 ASN A CA 1
ATOM 628 C C . ASN A 1 86 ? 43.411 22.008 14.066 1.00 27.86 86 ASN A C 1
ATOM 630 O O . ASN A 1 86 ? 43.693 22.896 14.874 1.00 27.86 86 ASN A O 1
ATOM 634 N N . MET A 1 87 ? 44.234 21.008 13.755 1.00 24.33 87 MET A N 1
ATOM 635 C CA . MET A 1 87 ? 45.682 21.088 13.912 1.00 24.33 87 MET A CA 1
ATOM 636 C C . MET A 1 87 ? 46.219 22.010 12.817 1.00 24.33 87 MET A C 1
ATOM 638 O O . MET A 1 87 ? 46.117 21.683 11.639 1.00 24.33 87 MET A O 1
ATOM 642 N N . LEU A 1 88 ? 46.786 23.145 13.210 1.00 27.19 88 LEU A N 1
ATOM 643 C CA . LEU A 1 88 ? 47.746 23.896 12.409 1.00 27.19 88 LEU A CA 1
ATOM 644 C C . LEU A 1 88 ? 48.778 24.484 13.369 1.00 27.19 88 LEU A C 1
ATOM 646 O O . LEU A 1 88 ? 48.437 25.050 14.409 1.00 27.19 88 LEU A O 1
ATOM 650 N N . GLU A 1 89 ? 50.031 24.222 13.029 1.00 27.17 89 GLU A N 1
ATOM 651 C CA . GLU A 1 89 ? 51.237 24.524 13.783 1.00 27.17 89 GLU A CA 1
ATOM 652 C C . GLU A 1 89 ? 51.453 26.033 13.950 1.00 27.17 89 GLU A C 1
ATOM 654 O O . GLU A 1 89 ? 51.110 26.845 13.091 1.00 27.17 89 GLU A O 1
ATOM 659 N N . CYS A 1 90 ? 52.045 26.395 15.087 1.00 22.66 90 CYS A N 1
ATOM 660 C CA . CYS A 1 90 ? 52.512 27.738 15.389 1.00 22.66 90 CYS A CA 1
ATOM 661 C C . CYS A 1 90 ? 53.747 28.095 14.552 1.00 22.66 90 CYS A C 1
ATOM 663 O O . CYS A 1 90 ? 54.769 27.430 14.683 1.00 22.66 90 CYS A O 1
ATOM 665 N N . THR A 1 91 ? 53.709 29.243 13.875 1.00 26.28 91 THR A N 1
ATOM 666 C CA . THR A 1 91 ? 54.870 30.142 13.764 1.00 26.28 91 THR A CA 1
ATOM 667 C C . THR A 1 91 ? 54.408 31.599 13.786 1.00 26.28 91 THR A C 1
ATOM 669 O O . THR A 1 91 ? 53.730 32.048 12.871 1.00 26.28 91 THR A O 1
ATOM 672 N N . ASP A 1 92 ? 54.760 32.258 14.891 1.00 26.50 92 ASP A N 1
ATOM 673 C CA . ASP A 1 92 ? 55.222 33.638 15.105 1.00 26.50 92 ASP A CA 1
ATOM 674 C C . ASP A 1 92 ? 54.711 34.853 14.301 1.00 26.50 92 ASP A C 1
ATOM 676 O O . ASP A 1 92 ? 54.623 34.859 13.079 1.00 26.50 92 ASP A O 1
ATOM 680 N N . GLN A 1 93 ? 54.629 35.959 15.067 1.00 25.98 93 GLN A N 1
ATOM 681 C CA . GLN A 1 93 ? 54.392 37.378 14.724 1.00 25.98 93 GLN A CA 1
ATOM 682 C C . GLN A 1 93 ? 52.903 37.743 14.574 1.00 25.98 93 GLN A C 1
ATOM 684 O O . GLN A 1 93 ? 52.193 37.179 13.763 1.00 25.98 93 GLN A O 1
ATOM 689 N N . GLY A 1 94 ? 52.298 38.675 15.312 1.00 24.77 94 GLY A N 1
ATOM 690 C CA . GLY A 1 94 ? 52.791 39.787 16.116 1.00 24.77 94 GLY A CA 1
ATOM 691 C C . GLY A 1 94 ? 51.921 41.015 15.795 1.00 24.77 94 GLY A C 1
ATOM 692 O O . GLY A 1 94 ? 51.781 41.348 14.628 1.00 24.77 94 GLY A O 1
ATOM 693 N N . PHE A 1 95 ? 51.404 41.688 16.835 1.00 24.55 95 PHE A N 1
ATOM 694 C CA . PHE A 1 95 ? 50.793 43.039 16.833 1.00 24.55 95 PHE A CA 1
ATOM 695 C C . PHE A 1 95 ? 49.358 43.196 16.269 1.00 24.55 95 PHE A C 1
ATOM 697 O O . PHE A 1 95 ? 49.079 42.858 15.131 1.00 24.55 95 PHE A O 1
ATOM 704 N N . GLN A 1 96 ? 48.402 43.550 17.153 1.00 25.34 96 GLN A N 1
ATOM 705 C CA . GLN A 1 96 ? 47.749 44.882 17.319 1.00 25.34 96 GLN A CA 1
ATOM 706 C C . GLN A 1 96 ? 46.619 45.111 16.295 1.00 25.34 96 GLN A C 1
ATOM 708 O O . GLN A 1 96 ? 46.754 44.730 15.148 1.00 25.34 96 GLN A O 1
ATOM 713 N N . THR A 1 97 ? 45.452 45.700 16.553 1.00 27.47 97 THR A N 1
ATOM 714 C CA . THR A 1 97 ? 44.821 46.488 17.632 1.00 27.47 97 THR A CA 1
ATOM 715 C C . THR A 1 97 ? 43.350 46.604 17.181 1.00 27.47 97 THR A C 1
ATOM 717 O O . THR A 1 97 ? 43.098 46.703 15.988 1.00 27.47 97 THR A O 1
ATOM 720 N N . GLU A 1 98 ? 42.366 46.408 18.059 1.00 28.02 98 GLU A N 1
ATOM 721 C CA . GLU A 1 98 ? 41.549 47.488 18.647 1.00 28.02 98 GLU A CA 1
ATOM 722 C C . GLU A 1 98 ? 40.333 47.934 17.798 1.00 28.02 98 GLU A C 1
ATOM 724 O O . GLU A 1 98 ? 40.417 48.136 16.593 1.00 28.02 98 GLU A O 1
ATOM 729 N N . LYS A 1 99 ? 39.244 48.195 18.537 1.00 27.14 99 LYS A N 1
ATOM 730 C CA . LYS A 1 99 ? 38.078 49.056 18.256 1.00 27.14 99 LYS A CA 1
ATOM 731 C C . LYS A 1 99 ? 36.777 48.389 17.804 1.00 27.14 99 LYS A C 1
ATOM 733 O O . LYS A 1 99 ? 36.679 47.874 16.704 1.00 27.14 99 LYS A O 1
ATOM 738 N N . GLN A 1 100 ? 35.828 48.218 18.743 1.00 28.12 100 GLN A N 1
ATOM 739 C CA . GLN A 1 100 ? 34.842 49.205 19.275 1.00 28.12 100 GLN A CA 1
ATOM 740 C C . GLN A 1 100 ? 33.582 49.204 18.367 1.00 28.12 100 GLN A C 1
ATOM 742 O O . GLN A 1 100 ? 33.737 49.170 17.160 1.00 28.12 100 GLN A O 1
ATOM 747 N N . TRP A 1 101 ? 32.318 49.259 18.803 1.00 26.77 101 TRP A N 1
ATOM 748 C CA . TRP A 1 101 ? 31.692 49.548 20.097 1.00 26.77 101 TRP A CA 1
ATOM 749 C C . TRP A 1 101 ? 30.166 49.273 20.026 1.00 26.77 101 TRP A C 1
ATOM 751 O O . TRP A 1 101 ? 29.551 49.524 18.997 1.00 26.77 101 TRP A O 1
ATOM 761 N N . ASN A 1 102 ? 29.607 48.845 21.165 1.00 26.94 102 ASN A N 1
ATOM 762 C CA . ASN A 1 102 ? 28.396 49.315 21.873 1.00 26.94 102 ASN A CA 1
ATOM 763 C C . ASN A 1 102 ? 27.026 49.502 21.186 1.00 26.94 102 ASN A C 1
ATOM 765 O O . ASN A 1 102 ? 26.868 50.396 20.365 1.00 26.94 102 ASN A O 1
ATOM 769 N N . HIS A 1 103 ? 25.994 48.865 21.767 1.00 25.03 103 HIS A N 1
ATOM 770 C CA . HIS A 1 103 ? 24.972 49.492 22.651 1.00 25.03 103 HIS A CA 1
ATOM 771 C C . HIS A 1 103 ? 24.140 48.373 23.348 1.00 25.03 103 HIS A C 1
ATOM 773 O O . HIS A 1 103 ? 23.742 47.440 22.660 1.00 25.03 103 HIS A O 1
ATOM 779 N N . PHE A 1 104 ? 24.152 48.244 24.693 1.00 24.61 104 PHE A N 1
ATOM 780 C CA . PHE A 1 104 ? 23.193 48.786 25.706 1.00 24.61 104 PHE A CA 1
ATOM 781 C C . PHE A 1 104 ? 21.786 48.143 25.618 1.00 24.61 104 PHE A C 1
ATOM 783 O O . PHE A 1 104 ? 21.267 48.016 24.520 1.00 24.61 104 PHE A O 1
ATOM 790 N N . GLU A 1 105 ? 21.071 47.726 26.672 1.00 27.69 105 GLU A N 1
ATOM 791 C CA . GLU A 1 105 ? 21.161 47.859 28.143 1.00 27.69 105 GLU A CA 1
ATOM 792 C C . GLU A 1 105 ? 20.103 46.884 28.749 1.00 27.69 105 GLU A C 1
ATOM 794 O O . GLU A 1 105 ? 19.066 46.654 28.134 1.00 27.69 105 GLU A O 1
ATOM 799 N N . GLU A 1 106 ? 20.429 46.084 29.771 1.00 26.42 106 GLU A N 1
ATOM 800 C CA . GLU A 1 106 ? 20.048 46.229 31.201 1.00 26.42 106 GLU A CA 1
ATOM 801 C C . GLU A 1 106 ? 18.680 45.676 31.657 1.00 26.42 106 GLU A C 1
ATOM 803 O O . GLU A 1 106 ? 17.622 46.165 31.281 1.00 26.42 106 GLU A O 1
ATOM 808 N N . CYS A 1 107 ? 18.729 44.707 32.586 1.00 23.20 107 CYS A N 1
ATOM 809 C CA . CYS A 1 107 ? 18.225 44.803 33.975 1.00 23.20 107 CYS A CA 1
ATOM 810 C C . CYS A 1 107 ? 18.424 43.428 34.667 1.00 23.20 107 CYS A C 1
ATOM 812 O O . CYS A 1 107 ? 17.861 42.439 34.218 1.00 23.20 107 CYS A O 1
ATOM 814 N N . ASN A 1 108 ? 19.381 43.220 35.579 1.00 24.95 108 ASN A N 1
ATOM 815 C CA . ASN A 1 108 ? 19.531 43.629 36.991 1.00 24.95 108 ASN A CA 1
ATOM 816 C C . ASN A 1 108 ? 18.990 42.618 38.031 1.00 24.95 108 ASN A C 1
ATOM 818 O O . ASN A 1 108 ? 17.883 42.109 37.894 1.00 24.95 108 ASN A O 1
ATOM 822 N N . LEU A 1 109 ? 19.771 42.485 39.122 1.00 26.64 109 LEU A N 1
ATOM 823 C CA . LEU A 1 109 ? 19.557 41.776 40.408 1.00 26.64 109 LEU A CA 1
ATOM 824 C C . LEU A 1 109 ? 19.973 40.283 40.427 1.00 26.64 109 LEU A C 1
ATOM 826 O O . LEU A 1 109 ? 19.493 39.487 39.640 1.00 26.64 109 LEU A O 1
ATOM 830 N N . GLY A 1 110 ? 20.839 39.794 41.320 1.00 23.77 110 GLY A N 1
ATOM 831 C CA . GLY A 1 110 ? 21.446 40.381 42.510 1.00 23.77 110 GLY A CA 1
ATOM 832 C C . GLY A 1 110 ? 22.437 39.402 43.167 1.00 23.77 110 GLY A C 1
ATOM 833 O O . GLY A 1 110 ? 22.378 38.189 42.986 1.00 23.77 110 GLY A O 1
ATOM 834 N N . ILE A 1 111 ? 23.378 39.991 43.895 1.00 24.42 111 ILE A N 1
ATOM 835 C CA . ILE A 1 111 ? 24.535 39.413 44.589 1.00 24.42 111 ILE A CA 1
ATOM 836 C C . ILE A 1 111 ? 24.115 38.673 45.870 1.00 24.42 111 ILE A C 1
ATOM 838 O O . ILE A 1 111 ? 23.422 39.288 46.671 1.00 24.42 111 ILE A O 1
ATOM 842 N N . VAL A 1 112 ? 24.649 37.465 46.134 1.00 25.05 112 VAL A N 1
ATOM 843 C CA . VAL A 1 112 ? 25.162 37.036 47.463 1.00 25.05 112 VAL A CA 1
ATOM 844 C C . VAL A 1 112 ? 26.297 36.005 47.284 1.00 25.05 112 VAL A C 1
ATOM 846 O O . VAL A 1 112 ? 26.169 35.022 46.566 1.00 25.05 112 VAL A O 1
ATOM 849 N N . SER A 1 113 ? 27.404 36.245 47.981 1.00 23.16 113 SER A N 1
ATOM 850 C CA . SER A 1 113 ? 28.574 35.393 48.270 1.00 23.16 113 SER A CA 1
ATOM 851 C C . SER A 1 113 ? 28.973 35.710 49.732 1.00 23.16 113 SER A C 1
ATOM 853 O O . SER A 1 113 ? 28.451 36.710 50.242 1.00 23.16 113 SER A O 1
ATOM 855 N N . PRO A 1 114 ? 29.925 35.049 50.431 1.00 43.12 114 PRO A N 1
ATOM 856 C CA . PRO A 1 114 ? 30.534 33.707 50.325 1.00 43.12 114 PRO A CA 1
ATOM 857 C C . PRO A 1 114 ? 30.419 32.928 51.664 1.00 43.12 114 PRO A C 1
ATOM 859 O O . PRO A 1 114 ? 30.014 33.500 52.672 1.00 43.12 114 PRO A O 1
ATOM 862 N N . GLN A 1 115 ? 30.911 31.680 51.739 1.00 25.81 115 GLN A N 1
ATOM 863 C CA . GLN A 1 115 ? 31.763 31.270 52.874 1.00 25.81 115 GLN A CA 1
ATOM 864 C C . GLN A 1 115 ? 32.590 29.996 52.615 1.00 25.81 115 GLN A C 1
ATOM 866 O O . GLN A 1 115 ? 32.144 29.031 52.005 1.00 25.81 115 GLN A O 1
ATOM 871 N N . ASN A 1 116 ? 33.833 30.087 53.088 1.00 26.86 116 ASN A N 1
ATOM 872 C CA . ASN A 1 116 ? 34.988 29.199 52.962 1.00 26.86 116 ASN A CA 1
ATOM 873 C C . ASN A 1 116 ? 34.813 27.816 53.621 1.00 26.86 116 ASN A C 1
ATOM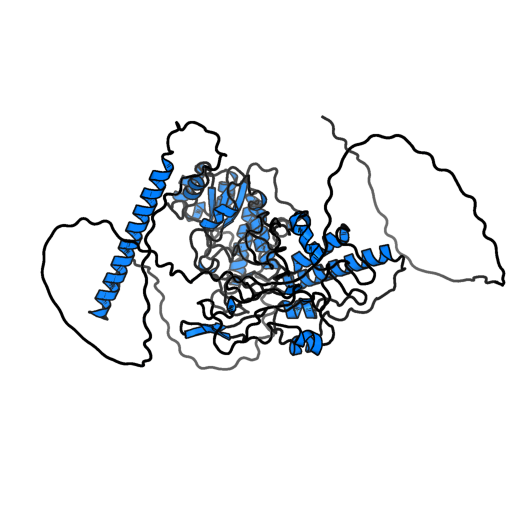 875 O O . ASN A 1 116 ? 34.198 27.717 54.676 1.00 26.86 116 ASN A O 1
ATOM 879 N N . CYS A 1 117 ? 35.505 26.784 53.123 1.00 23.61 117 CYS A N 1
ATOM 880 C CA . CYS A 1 117 ? 36.797 26.358 53.689 1.00 23.61 117 CYS A CA 1
ATOM 881 C C . CYS A 1 117 ? 37.345 25.084 53.023 1.00 23.61 117 CYS A C 1
ATOM 883 O O . CYS A 1 117 ? 36.654 24.110 52.756 1.00 23.61 117 CYS A O 1
ATOM 885 N N . THR A 1 118 ? 38.646 25.166 52.794 1.00 23.55 118 THR A N 1
ATOM 886 C CA . THR A 1 118 ? 39.638 24.217 52.288 1.00 23.55 118 THR A CA 1
ATOM 887 C C . THR A 1 118 ? 39.635 22.822 52.918 1.00 23.55 118 THR A C 1
ATOM 889 O O . THR A 1 118 ? 39.523 22.688 54.133 1.00 23.55 118 THR A O 1
ATOM 892 N N . GLY A 1 119 ? 39.949 21.810 52.103 1.00 24.41 119 GLY A N 1
ATOM 893 C CA . GLY A 1 119 ? 40.351 20.480 52.563 1.00 24.41 119 GLY A CA 1
ATOM 894 C C . GLY A 1 119 ? 40.729 19.565 51.400 1.00 24.41 119 GLY A C 1
ATOM 895 O O . GLY A 1 119 ? 39.908 18.793 50.922 1.00 24.41 119 GLY A O 1
ATOM 896 N N . VAL A 1 120 ? 41.968 19.677 50.918 1.00 22.72 120 VAL A N 1
ATOM 897 C CA . VAL A 1 120 ? 42.560 18.754 49.939 1.00 22.72 120 VAL A CA 1
ATOM 898 C C . VAL A 1 120 ? 42.920 17.448 50.647 1.00 22.72 120 VAL A C 1
ATOM 900 O O . VAL A 1 120 ? 43.655 17.456 51.631 1.00 22.72 120 VAL A O 1
ATOM 903 N N . THR A 1 121 ? 42.468 16.312 50.122 1.00 22.81 121 THR A N 1
ATOM 904 C CA . THR A 1 121 ? 43.102 15.009 50.364 1.00 22.81 121 THR A CA 1
ATOM 905 C C . THR A 1 121 ? 42.992 14.177 49.089 1.00 22.81 121 THR A C 1
ATOM 907 O O . THR A 1 121 ? 41.906 13.765 48.694 1.00 22.81 121 THR A O 1
ATOM 910 N N . MET A 1 122 ? 44.128 13.973 48.417 1.00 22.42 122 MET A N 1
ATOM 911 C CA . MET A 1 122 ? 44.268 12.982 47.351 1.00 22.42 122 MET A CA 1
ATOM 912 C C . MET A 1 122 ? 44.296 11.586 47.973 1.00 22.42 122 MET A C 1
ATOM 914 O O . MET A 1 122 ? 45.161 11.306 48.801 1.00 22.42 122 MET A O 1
ATOM 918 N N . ILE A 1 123 ? 43.406 10.702 47.525 1.00 23.81 123 ILE A N 1
ATOM 919 C CA . ILE A 1 123 ? 43.549 9.255 47.700 1.00 23.81 123 ILE A CA 1
ATOM 920 C C . ILE A 1 123 ? 43.409 8.612 46.321 1.00 23.81 123 ILE A C 1
ATOM 922 O O . ILE A 1 123 ? 42.375 8.712 45.664 1.00 23.81 123 ILE A O 1
ATOM 926 N N . HIS A 1 124 ? 44.500 7.979 45.890 1.00 24.41 124 HIS A N 1
ATOM 927 C CA . HIS A 1 124 ? 44.560 7.050 44.768 1.00 24.41 124 HIS A CA 1
ATOM 928 C C . HIS A 1 124 ? 43.516 5.942 44.946 1.00 24.41 124 HIS A C 1
ATOM 930 O O . HIS A 1 124 ? 43.535 5.261 45.969 1.00 24.41 124 HIS A O 1
ATOM 936 N N . HIS A 1 125 ? 42.685 5.693 43.929 1.00 24.05 125 HIS A N 1
ATOM 937 C CA . HIS A 1 125 ? 41.951 4.436 43.830 1.00 24.05 125 HIS A CA 1
ATOM 938 C C . HIS A 1 125 ? 42.307 3.662 42.563 1.00 24.05 125 HIS A C 1
ATOM 940 O O . HIS A 1 125 ? 42.245 4.132 41.430 1.00 24.05 125 HIS A O 1
ATOM 946 N N . THR A 1 126 ? 42.738 2.451 42.871 1.00 24.58 126 THR A N 1
ATOM 947 C CA . THR A 1 126 ? 43.195 1.317 42.093 1.00 24.58 126 THR A CA 1
ATOM 948 C C . THR A 1 126 ? 42.132 0.819 41.117 1.00 24.58 126 THR A C 1
ATOM 950 O O . THR A 1 126 ? 40.952 0.729 41.453 1.00 24.58 126 THR A O 1
ATOM 953 N N . ALA A 1 127 ? 42.577 0.434 39.923 1.00 23.75 127 ALA A N 1
ATOM 954 C CA . ALA A 1 127 ? 41.774 -0.254 38.925 1.00 23.75 127 ALA A CA 1
ATOM 955 C C . ALA A 1 127 ? 41.326 -1.640 39.423 1.00 23.75 127 ALA A C 1
ATOM 957 O O . ALA A 1 127 ? 42.153 -2.443 39.858 1.00 23.75 127 ALA A O 1
ATOM 958 N N . VAL A 1 128 ? 40.034 -1.944 39.285 1.00 24.78 128 VAL A N 1
ATOM 959 C CA . VAL A 1 128 ? 39.496 -3.309 39.358 1.00 24.78 128 VAL A CA 1
ATOM 960 C C . VAL A 1 128 ? 39.082 -3.719 37.948 1.00 24.78 128 VAL A C 1
ATOM 962 O O . VAL A 1 128 ? 38.249 -3.076 37.313 1.00 24.78 128 VAL A O 1
ATOM 965 N N . ARG A 1 129 ? 39.739 -4.772 37.453 1.00 25.39 129 ARG A N 1
ATOM 966 C CA . ARG A 1 129 ? 39.515 -5.415 36.154 1.00 25.39 129 ARG A CA 1
ATOM 967 C C . ARG A 1 129 ? 38.218 -6.227 36.164 1.00 25.39 129 ARG A C 1
ATOM 969 O O . ARG A 1 129 ? 37.968 -6.983 37.097 1.00 25.39 129 ARG A O 1
ATOM 976 N N . ASN A 1 130 ? 37.465 -6.115 35.075 1.00 24.64 130 ASN A N 1
ATOM 977 C CA . ASN A 1 130 ? 36.353 -6.987 34.706 1.00 24.64 130 ASN A CA 1
ATOM 978 C C . ASN A 1 130 ? 36.904 -8.207 33.923 1.00 24.64 130 ASN A C 1
ATOM 980 O O . ASN A 1 130 ? 37.633 -7.979 32.953 1.00 24.64 130 ASN A O 1
ATOM 984 N N . PRO A 1 131 ? 36.636 -9.471 34.309 1.00 28.58 131 PRO A N 1
ATOM 985 C CA . PRO A 1 131 ? 37.263 -10.632 33.688 1.00 28.58 131 PRO A CA 1
ATOM 986 C C . PRO A 1 131 ? 36.287 -11.384 32.774 1.00 28.58 131 PRO A C 1
ATOM 988 O O . PRO A 1 131 ? 35.741 -12.389 33.191 1.00 28.58 131 PRO A O 1
ATOM 991 N N . TYR A 1 132 ? 36.096 -10.941 31.529 1.00 28.22 132 TYR A N 1
ATOM 992 C CA . TYR A 1 132 ? 35.609 -11.800 30.435 1.00 28.22 132 TYR A CA 1
ATOM 993 C C . TYR A 1 132 ? 36.059 -11.228 29.086 1.00 28.22 132 TYR A C 1
ATOM 995 O O . TYR A 1 132 ? 35.336 -10.495 28.416 1.00 28.22 132 TYR A O 1
ATOM 1003 N N . ARG A 1 133 ? 37.283 -11.563 28.679 1.00 26.22 133 ARG A N 1
ATOM 1004 C CA . ARG A 1 133 ? 37.682 -11.574 27.269 1.00 26.22 133 ARG A CA 1
ATOM 1005 C C . ARG A 1 133 ? 38.742 -12.652 27.111 1.00 26.22 133 ARG A C 1
ATOM 1007 O O . ARG A 1 133 ? 39.821 -12.539 27.679 1.00 26.22 133 ARG A O 1
ATOM 1014 N N . ALA A 1 134 ? 38.361 -13.732 26.439 1.00 30.31 134 ALA A N 1
ATOM 1015 C CA . ALA A 1 134 ? 39.285 -14.761 26.005 1.00 30.31 134 ALA A CA 1
ATOM 1016 C C . ALA A 1 134 ? 40.130 -14.200 24.855 1.00 30.31 134 ALA A C 1
ATOM 1018 O O . ALA A 1 134 ? 39.601 -13.568 23.939 1.00 30.31 134 ALA A O 1
ATOM 1019 N N . ASP A 1 135 ? 41.435 -14.411 24.964 1.00 28.03 135 ASP A N 1
ATOM 1020 C CA . ASP A 1 135 ? 42.456 -14.013 24.008 1.00 28.03 135 ASP A CA 1
ATOM 1021 C C . ASP A 1 135 ? 42.361 -14.842 22.714 1.00 28.03 135 ASP A C 1
ATOM 1023 O O . ASP A 1 135 ? 42.359 -16.073 22.751 1.00 28.03 135 ASP A O 1
ATOM 1027 N N . ILE A 1 136 ? 42.342 -14.161 21.566 1.00 29.34 136 ILE A N 1
ATOM 1028 C CA . ILE A 1 136 ? 42.708 -14.711 20.252 1.00 29.34 136 ILE A CA 1
ATOM 1029 C C . ILE A 1 136 ? 43.827 -13.801 19.710 1.00 29.34 136 ILE A C 1
ATOM 1031 O O . ILE A 1 136 ? 43.687 -12.577 19.803 1.00 29.34 136 ILE A O 1
ATOM 1035 N N . PRO A 1 137 ? 44.950 -14.347 19.203 1.00 29.84 137 PRO A N 1
ATOM 1036 C CA . PRO A 1 137 ? 46.097 -13.546 18.797 1.00 29.84 137 PRO A CA 1
ATOM 1037 C C . PRO A 1 137 ? 45.830 -12.803 17.484 1.00 29.84 137 PRO A C 1
ATOM 1039 O O . PRO A 1 137 ? 45.307 -13.365 16.524 1.00 29.84 137 PRO A O 1
ATOM 1042 N N . ILE A 1 138 ? 46.204 -11.523 17.474 1.00 29.56 138 ILE A N 1
ATOM 1043 C CA . ILE A 1 138 ? 46.195 -10.636 16.312 1.00 29.56 138 ILE A CA 1
ATOM 1044 C C . ILE A 1 138 ? 47.403 -10.995 15.448 1.00 29.56 138 ILE A C 1
ATOM 1046 O O . ILE A 1 138 ? 48.520 -10.666 15.821 1.00 29.56 138 ILE A O 1
ATOM 1050 N N . ASP A 1 139 ? 47.146 -11.646 14.319 1.00 32.88 139 ASP A N 1
ATOM 1051 C CA . ASP A 1 139 ? 47.954 -11.590 13.099 1.00 32.88 139 ASP A CA 1
ATOM 1052 C C . ASP A 1 139 ? 47.011 -11.896 11.924 1.00 32.88 139 ASP A C 1
ATOM 1054 O O . ASP A 1 139 ? 46.797 -13.049 11.556 1.00 32.88 139 ASP A O 1
ATOM 1058 N N . ALA A 1 140 ? 46.376 -10.857 11.378 1.00 29.33 140 ALA A N 1
ATOM 1059 C CA . ALA A 1 140 ? 45.732 -10.896 10.067 1.00 29.33 140 ALA A CA 1
ATOM 1060 C C . ALA A 1 140 ? 45.624 -9.469 9.514 1.00 29.33 140 ALA A C 1
ATOM 1062 O O . ALA A 1 140 ? 45.235 -8.532 10.211 1.00 29.33 140 ALA A O 1
ATOM 1063 N N . GLU A 1 141 ? 46.042 -9.327 8.266 1.00 34.47 141 GLU A N 1
ATOM 1064 C CA . GLU A 1 141 ? 46.161 -8.095 7.501 1.00 34.47 141 GLU A CA 1
ATOM 1065 C C . GLU A 1 141 ? 44.829 -7.330 7.394 1.00 34.47 141 GLU A C 1
ATOM 1067 O O . GLU A 1 141 ? 43.759 -7.905 7.207 1.00 34.47 141 GLU A O 1
ATOM 1072 N N . PHE A 1 142 ? 44.905 -6.000 7.493 1.00 29.53 142 PHE A N 1
ATOM 1073 C CA . PHE A 1 142 ? 43.794 -5.092 7.200 1.00 29.53 142 PHE A CA 1
ATOM 1074 C C . PHE A 1 142 ? 43.427 -5.160 5.703 1.00 29.53 142 PHE A C 1
ATOM 1076 O O . PHE A 1 142 ? 44.331 -5.047 4.871 1.00 29.53 142 PHE A O 1
ATOM 1083 N N . PRO A 1 143 ? 42.139 -5.247 5.316 1.00 37.78 143 PRO A N 1
ATOM 1084 C CA . PRO A 1 143 ? 41.769 -5.271 3.908 1.00 37.78 143 PRO A CA 1
ATOM 1085 C C . PRO A 1 143 ? 41.862 -3.873 3.275 1.00 37.78 143 PRO A C 1
ATOM 1087 O O . PRO A 1 143 ? 41.435 -2.860 3.838 1.00 37.78 143 PRO A O 1
ATOM 1090 N N . LEU A 1 144 ? 42.386 -3.847 2.048 1.00 38.59 144 LEU A N 1
ATOM 1091 C CA . LEU A 1 144 ? 42.591 -2.691 1.163 1.00 38.59 144 LEU A CA 1
ATOM 1092 C C . LEU A 1 144 ? 41.333 -1.820 0.916 1.00 38.59 144 LEU A C 1
ATOM 1094 O O . LEU A 1 144 ? 41.463 -0.668 0.499 1.00 38.59 144 LEU A O 1
ATOM 1098 N N . GLY A 1 145 ? 40.126 -2.306 1.230 1.00 35.47 145 GLY A N 1
ATOM 1099 C CA . GLY A 1 145 ? 38.856 -1.603 0.995 1.00 35.47 145 GLY A CA 1
ATOM 1100 C C . GLY A 1 145 ? 38.608 -0.363 1.869 1.00 35.47 145 GLY A C 1
ATOM 1101 O O . GLY A 1 145 ? 37.909 0.559 1.450 1.00 35.47 145 GLY A O 1
ATOM 1102 N N . ALA A 1 146 ? 39.209 -0.268 3.061 1.00 36.38 146 ALA A N 1
ATOM 1103 C CA . ALA A 1 146 ? 39.031 0.903 3.933 1.00 36.38 146 ALA A CA 1
ATOM 1104 C C . ALA A 1 146 ? 39.814 2.142 3.445 1.00 36.38 146 ALA A C 1
ATOM 1106 O O . ALA A 1 146 ? 39.389 3.278 3.664 1.00 36.38 146 ALA A O 1
ATOM 1107 N N . MET A 1 147 ? 40.941 1.945 2.745 1.00 37.69 147 MET A N 1
ATOM 1108 C CA . MET A 1 147 ? 41.687 3.051 2.127 1.00 37.69 147 MET A CA 1
ATOM 1109 C C . MET A 1 147 ? 41.020 3.567 0.847 1.00 37.69 147 MET A C 1
ATOM 1111 O O . MET A 1 147 ? 41.160 4.753 0.547 1.00 37.69 147 MET A O 1
ATOM 1115 N N . SER A 1 148 ? 40.292 2.708 0.122 1.00 44.53 148 SER A N 1
ATOM 1116 C CA . SER A 1 148 ? 39.529 3.102 -1.071 1.00 44.53 148 SER A CA 1
ATOM 1117 C C . SER A 1 148 ? 38.372 4.036 -0.699 1.00 44.53 148 SER A C 1
ATOM 1119 O O . SER A 1 148 ? 38.301 5.160 -1.195 1.00 44.53 148 SER A O 1
ATOM 1121 N N . ARG A 1 149 ? 37.571 3.647 0.307 1.00 38.97 149 ARG A N 1
ATOM 1122 C CA . ARG A 1 149 ? 36.452 4.451 0.833 1.00 38.97 149 ARG A CA 1
ATOM 1123 C C . ARG A 1 149 ? 36.881 5.842 1.300 1.00 38.97 149 ARG A C 1
ATOM 1125 O O . ARG A 1 149 ? 36.249 6.833 0.958 1.00 38.97 149 ARG A O 1
ATOM 1132 N N . LYS A 1 150 ? 38.000 5.952 2.025 1.00 48.41 150 LYS A N 1
ATOM 1133 C CA . LYS A 1 150 ? 38.502 7.257 2.486 1.00 48.41 150 LYS A CA 1
ATOM 1134 C C . LYS A 1 150 ? 38.945 8.164 1.330 1.00 48.41 150 LYS A C 1
ATOM 1136 O O . LYS A 1 150 ? 38.624 9.346 1.337 1.00 48.41 150 LYS A O 1
ATOM 1141 N N . LYS A 1 151 ? 39.658 7.622 0.335 1.00 49.66 151 LYS A N 1
ATOM 1142 C CA . LYS A 1 151 ? 40.084 8.399 -0.843 1.00 49.66 151 LYS A CA 1
ATOM 1143 C C . LYS A 1 151 ? 38.896 8.887 -1.673 1.00 49.66 151 LYS A C 1
ATOM 1145 O O . LYS A 1 151 ? 38.961 9.991 -2.202 1.00 49.66 151 LYS A O 1
ATOM 1150 N N . HIS A 1 152 ? 37.841 8.082 -1.758 1.00 48.66 152 HIS A N 1
ATOM 1151 C CA . HIS A 1 152 ? 36.601 8.437 -2.436 1.00 48.66 152 HIS A CA 1
ATOM 1152 C C . HIS A 1 152 ? 35.868 9.582 -1.712 1.00 48.66 152 HIS A C 1
ATOM 1154 O O . HIS A 1 152 ? 35.626 10.621 -2.322 1.00 48.66 152 HIS A O 1
ATOM 1160 N N . TYR A 1 153 ? 35.657 9.479 -0.391 1.00 49.72 153 TYR A N 1
ATOM 1161 C CA . TYR A 1 153 ? 35.047 10.565 0.395 1.00 49.72 153 TYR A CA 1
ATOM 1162 C C . TYR A 1 153 ? 35.862 11.867 0.368 1.00 49.72 153 TYR A C 1
ATOM 1164 O O . TYR A 1 153 ? 35.288 12.953 0.306 1.00 49.72 153 TYR A O 1
ATOM 1172 N N . ASP A 1 154 ? 37.195 11.780 0.375 1.00 56.88 154 ASP A N 1
ATOM 1173 C CA . ASP A 1 154 ? 38.063 12.960 0.286 1.00 56.88 154 ASP A CA 1
ATOM 1174 C C . ASP A 1 154 ? 37.972 13.640 -1.104 1.00 56.88 154 ASP A C 1
ATOM 1176 O O . ASP A 1 154 ? 38.084 14.867 -1.198 1.00 56.88 154 ASP A O 1
ATOM 1180 N N . ALA A 1 155 ? 37.734 12.877 -2.181 1.00 56.31 155 ALA A N 1
ATOM 1181 C CA . ALA A 1 155 ? 37.557 13.397 -3.542 1.00 56.31 155 ALA A CA 1
ATOM 1182 C C . ALA A 1 155 ? 36.169 14.033 -3.755 1.00 56.31 155 ALA A C 1
ATOM 1184 O O . ALA A 1 155 ? 36.080 15.145 -4.282 1.00 56.31 155 ALA A O 1
ATOM 1185 N N . GLU A 1 156 ? 35.111 13.377 -3.274 1.00 49.00 156 GLU A N 1
ATOM 1186 C CA . GLU A 1 156 ? 33.733 13.888 -3.228 1.00 49.00 156 GLU A CA 1
ATOM 1187 C C . GLU A 1 156 ? 33.658 15.205 -2.442 1.00 49.00 156 GLU A C 1
ATOM 1189 O O . GLU A 1 156 ? 33.182 16.229 -2.939 1.00 49.00 156 GLU A O 1
ATOM 1194 N N . PHE A 1 157 ? 34.240 15.237 -1.237 1.00 55.59 157 PHE A N 1
ATOM 1195 C CA . PHE A 1 157 ? 34.264 16.439 -0.405 1.00 55.59 157 PHE A CA 1
ATOM 1196 C C . PHE A 1 157 ? 35.012 17.601 -1.080 1.00 55.59 157 PHE A C 1
ATOM 1198 O O . PHE A 1 157 ? 34.621 18.763 -0.941 1.00 55.59 157 PHE A O 1
ATOM 1205 N N . ALA A 1 158 ? 36.068 17.317 -1.851 1.00 60.78 158 ALA A N 1
ATOM 1206 C CA . ALA A 1 158 ? 36.793 18.331 -2.614 1.00 60.78 158 ALA A CA 1
ATOM 1207 C C . ALA A 1 158 ? 35.978 18.889 -3.798 1.00 60.78 158 ALA A C 1
ATOM 1209 O O . ALA A 1 158 ? 36.075 20.088 -4.082 1.00 60.78 158 ALA A O 1
ATOM 1210 N N . LYS A 1 159 ? 35.161 18.058 -4.461 1.00 68.56 159 LYS A N 1
ATOM 1211 C CA . LYS A 1 159 ? 34.253 18.471 -5.544 1.00 68.56 159 LYS A CA 1
ATOM 1212 C C . LYS A 1 159 ? 33.149 19.393 -5.016 1.00 68.56 159 LYS A C 1
ATOM 1214 O O . LYS A 1 159 ? 33.044 20.526 -5.487 1.00 68.56 159 LYS A O 1
ATOM 1219 N N . TYR A 1 160 ? 32.439 18.984 -3.962 1.00 56.31 160 TYR A N 1
ATOM 1220 C CA . TYR A 1 160 ? 31.383 19.803 -3.350 1.00 56.31 160 TYR A CA 1
ATOM 1221 C C . TYR A 1 160 ? 31.908 21.109 -2.762 1.00 56.31 160 TYR A C 1
ATOM 1223 O O . TYR A 1 160 ? 31.273 22.156 -2.883 1.00 56.31 160 TYR A O 1
ATOM 1231 N N . LYS A 1 161 ? 33.106 21.087 -2.167 1.00 66.38 161 LYS A N 1
ATOM 1232 C CA . LYS A 1 161 ? 33.749 22.308 -1.678 1.00 66.38 161 LYS A CA 1
ATOM 1233 C C . LYS A 1 161 ? 34.031 23.294 -2.815 1.00 66.38 161 LYS A C 1
ATOM 1235 O O . LYS A 1 161 ? 33.791 24.485 -2.654 1.00 66.38 161 LYS A O 1
ATOM 1240 N N . LYS A 1 162 ? 34.487 22.810 -3.974 1.00 69.75 162 LYS A N 1
ATOM 1241 C CA . LYS A 1 162 ? 34.766 23.647 -5.150 1.00 69.75 162 LYS A CA 1
ATOM 1242 C C . LYS A 1 162 ? 33.491 24.257 -5.744 1.00 69.75 162 LYS A C 1
ATOM 1244 O O . LYS A 1 162 ? 33.508 25.422 -6.135 1.00 69.75 162 LYS A O 1
ATOM 1249 N N . GLU A 1 163 ? 32.400 23.498 -5.790 1.00 65.81 163 GLU A N 1
ATOM 1250 C CA . GLU A 1 163 ? 31.091 23.979 -6.254 1.00 65.81 163 GLU A CA 1
ATOM 1251 C C . GLU A 1 163 ? 30.481 24.995 -5.277 1.00 65.81 163 GLU A C 1
ATOM 1253 O O . GLU A 1 163 ? 30.037 26.064 -5.699 1.00 65.81 163 GLU A O 1
ATOM 1258 N N . GLY A 1 164 ? 30.564 24.736 -3.968 1.00 67.44 164 GLY A N 1
ATOM 1259 C CA . GLY A 1 164 ? 30.144 25.679 -2.928 1.00 67.44 164 GLY A CA 1
ATOM 1260 C C . GLY A 1 164 ? 30.959 26.978 -2.923 1.00 67.44 164 GLY A C 1
ATOM 1261 O O . GLY A 1 164 ? 30.393 28.066 -2.793 1.00 67.44 164 GLY A O 1
ATOM 1262 N N . ASP A 1 165 ? 32.276 26.895 -3.132 1.00 73.50 165 ASP A N 1
ATOM 1263 C CA . ASP A 1 165 ? 33.152 28.065 -3.257 1.00 73.50 165 ASP A CA 1
ATOM 1264 C C . ASP A 1 165 ? 32.828 28.882 -4.524 1.00 73.50 165 ASP A C 1
ATOM 1266 O O . ASP A 1 165 ? 32.827 30.116 -4.479 1.00 73.50 165 ASP A O 1
ATOM 1270 N N . ALA A 1 166 ? 32.482 28.224 -5.639 1.00 71.75 166 ALA A N 1
ATOM 1271 C CA . ALA A 1 166 ? 32.052 28.886 -6.872 1.00 71.75 166 ALA A CA 1
ATOM 1272 C C . ALA A 1 166 ? 30.691 29.588 -6.716 1.00 71.75 166 ALA A C 1
ATOM 1274 O O . ALA A 1 166 ? 30.524 30.721 -7.178 1.00 71.75 166 ALA A O 1
ATOM 1275 N N . LEU A 1 167 ? 29.743 28.960 -6.014 1.00 58.22 167 LEU A N 1
ATOM 1276 C CA . LEU A 1 167 ? 28.432 29.539 -5.719 1.00 58.22 167 LEU A CA 1
ATOM 1277 C C . LEU A 1 167 ? 28.563 30.769 -4.807 1.00 58.22 167 LEU A C 1
ATOM 1279 O O . LEU A 1 167 ? 28.014 31.833 -5.097 1.00 58.22 167 LEU A O 1
ATOM 1283 N N . ASN A 1 168 ? 29.367 30.661 -3.746 1.00 60.75 168 ASN A N 1
ATOM 1284 C CA . ASN A 1 168 ? 29.654 31.776 -2.842 1.00 60.75 168 ASN A CA 1
ATOM 1285 C C . ASN A 1 168 ? 30.367 32.931 -3.557 1.00 60.75 168 ASN A C 1
ATOM 1287 O O . ASN A 1 168 ? 30.042 34.097 -3.324 1.00 60.75 168 ASN A O 1
ATOM 1291 N N . ALA A 1 169 ? 31.313 32.634 -4.453 1.00 75.44 169 ALA A N 1
ATOM 1292 C CA . ALA A 1 169 ? 31.972 33.649 -5.270 1.00 75.44 169 ALA A CA 1
ATOM 1293 C C . ALA A 1 169 ? 30.984 34.358 -6.213 1.00 75.44 169 ALA A C 1
ATOM 1295 O O . ALA A 1 169 ? 31.050 35.580 -6.355 1.00 75.44 169 ALA A O 1
ATOM 1296 N N . PHE A 1 170 ? 30.038 33.621 -6.802 1.00 76.56 170 PHE A N 1
ATOM 1297 C CA . PHE A 1 170 ? 28.985 34.191 -7.641 1.00 76.56 170 PHE A CA 1
ATOM 1298 C C . PHE A 1 170 ? 28.056 35.124 -6.853 1.00 76.56 170 PHE A C 1
ATOM 1300 O O . PHE A 1 170 ? 27.837 36.257 -7.283 1.00 76.56 170 PHE A O 1
ATOM 1307 N N . PHE A 1 171 ? 27.573 34.718 -5.674 1.00 67.00 171 PHE A N 1
ATOM 1308 C CA . PHE A 1 171 ? 26.717 35.574 -4.841 1.00 67.00 171 PHE A CA 1
ATOM 1309 C C . PHE A 1 171 ? 27.434 36.848 -4.383 1.00 67.00 171 PHE A C 1
ATOM 1311 O O . PHE A 1 171 ? 26.878 37.942 -4.483 1.00 67.00 171 PHE A O 1
ATOM 1318 N N . LYS A 1 172 ? 28.711 36.739 -4.007 1.00 72.88 172 LYS A N 1
ATOM 1319 C CA . LYS A 1 172 ? 29.544 37.891 -3.638 1.00 72.88 172 LYS A CA 1
ATOM 1320 C C . LYS A 1 172 ? 29.813 38.835 -4.821 1.00 72.88 172 LYS A C 1
ATOM 1322 O O . LYS A 1 172 ? 29.920 40.050 -4.651 1.00 72.88 172 LYS A O 1
ATOM 1327 N N . ALA A 1 173 ? 29.888 38.303 -6.041 1.00 72.75 173 ALA A N 1
ATOM 1328 C CA . ALA A 1 173 ? 29.984 39.106 -7.261 1.00 72.75 173 ALA A CA 1
ATOM 1329 C C . ALA A 1 173 ? 28.641 39.774 -7.629 1.00 72.75 173 ALA A C 1
ATOM 1331 O O . ALA A 1 173 ? 28.623 40.919 -8.079 1.00 72.75 173 ALA A O 1
ATOM 1332 N N . LYS A 1 174 ? 27.509 39.112 -7.364 1.00 64.38 174 LYS A N 1
ATOM 1333 C CA . LYS A 1 174 ? 26.146 39.652 -7.524 1.00 64.38 174 LYS A CA 1
ATOM 1334 C C . LYS A 1 174 ? 25.861 40.838 -6.597 1.00 64.38 174 LYS A C 1
ATOM 1336 O O . LYS A 1 174 ? 25.177 41.771 -7.010 1.00 64.38 174 LYS A O 1
ATOM 1341 N N . GLU A 1 175 ? 26.419 40.837 -5.387 1.00 68.94 175 GLU A N 1
ATOM 1342 C CA . GLU A 1 175 ? 26.326 41.967 -4.447 1.00 68.94 175 GLU A CA 1
ATOM 1343 C C . GLU A 1 175 ? 27.018 43.238 -4.968 1.00 68.94 175 GLU A C 1
ATOM 1345 O O . GLU A 1 175 ? 26.598 44.348 -4.648 1.00 68.94 175 GLU A O 1
ATOM 1350 N N . THR A 1 176 ? 28.057 43.094 -5.799 1.00 70.25 176 THR A N 1
ATOM 1351 C CA . THR A 1 176 ? 28.818 44.226 -6.361 1.00 70.25 176 THR A CA 1
ATOM 1352 C C . THR A 1 176 ? 28.394 44.597 -7.784 1.00 70.25 176 THR A C 1
ATOM 1354 O O . THR A 1 176 ? 28.587 45.739 -8.202 1.00 70.25 176 THR A O 1
ATOM 1357 N N . ASN A 1 177 ? 27.765 43.676 -8.518 1.00 70.06 177 ASN A N 1
ATOM 1358 C CA . ASN A 1 177 ? 27.166 43.928 -9.823 1.00 70.06 177 ASN A CA 1
ATOM 1359 C C . ASN A 1 177 ? 25.837 43.152 -9.970 1.00 70.06 177 ASN A C 1
ATOM 1361 O O . ASN A 1 177 ? 25.844 41.984 -10.367 1.00 70.06 177 ASN A O 1
ATOM 1365 N N . PRO A 1 178 ? 24.680 43.795 -9.717 1.00 68.62 178 PRO A N 1
ATOM 1366 C CA . PRO A 1 178 ? 23.371 43.130 -9.733 1.00 68.62 178 PRO A CA 1
ATOM 1367 C C . PRO A 1 178 ? 22.994 42.495 -11.082 1.00 68.62 178 PRO A C 1
ATOM 1369 O O . PRO A 1 178 ? 22.153 41.589 -11.125 1.00 68.62 178 PRO A O 1
ATOM 1372 N N . ASN A 1 179 ? 23.633 42.951 -12.167 1.00 66.00 179 ASN A N 1
ATOM 1373 C CA . ASN A 1 179 ? 23.379 42.535 -13.546 1.00 66.00 179 ASN A CA 1
ATOM 1374 C C . ASN A 1 179 ? 24.292 41.390 -14.022 1.00 66.00 179 ASN A C 1
ATOM 1376 O O . ASN A 1 179 ? 24.254 41.041 -15.201 1.00 66.00 179 ASN A O 1
ATOM 1380 N N . LEU A 1 180 ? 25.122 40.810 -13.145 1.00 62.53 180 LEU A N 1
ATOM 1381 C CA . LEU A 1 180 ? 25.961 39.665 -13.498 1.00 62.53 180 LEU A CA 1
ATOM 1382 C C . LEU A 1 180 ? 25.079 38.421 -13.733 1.00 62.53 180 LEU A C 1
ATOM 1384 O O . LEU A 1 180 ? 24.440 37.918 -12.805 1.00 62.53 180 LEU A O 1
ATOM 1388 N N . GLY A 1 181 ? 25.012 37.961 -14.984 1.00 51.66 181 GLY A N 1
ATOM 1389 C CA . GLY A 1 181 ? 24.356 36.711 -15.375 1.00 51.66 181 GLY A CA 1
ATOM 1390 C C . GLY A 1 181 ? 25.301 35.518 -15.232 1.00 51.66 181 GLY A C 1
ATOM 1391 O O . GLY A 1 181 ? 26.510 35.654 -15.414 1.00 51.66 181 GLY A O 1
ATOM 1392 N N . TRP A 1 182 ? 24.751 34.356 -14.889 1.00 49.78 182 TRP A N 1
ATOM 1393 C CA . TRP A 1 182 ? 25.499 33.104 -14.806 1.00 49.78 182 TRP A CA 1
ATOM 1394 C C . TRP A 1 182 ? 25.695 32.543 -16.223 1.00 49.78 182 TRP A C 1
ATOM 1396 O O . TRP A 1 182 ? 24.721 32.384 -16.953 1.00 49.78 182 TRP A O 1
ATOM 1406 N N . GLN A 1 183 ? 26.940 32.293 -16.636 1.00 47.84 183 GLN A N 1
ATOM 1407 C CA . GLN A 1 183 ? 27.259 31.580 -17.878 1.00 47.84 183 GLN A CA 1
ATOM 1408 C C . GLN A 1 183 ? 27.847 30.221 -17.502 1.00 47.84 183 GLN A C 1
ATOM 1410 O O . GLN A 1 183 ? 29.040 30.103 -17.228 1.00 47.84 183 GLN A O 1
ATOM 1415 N N . GLY A 1 184 ? 26.983 29.214 -17.445 1.00 33.25 184 GLY A N 1
ATOM 1416 C CA . GLY A 1 184 ? 27.344 27.827 -17.204 1.00 33.25 184 GLY A CA 1
ATOM 1417 C C . GLY A 1 184 ? 26.221 26.917 -17.684 1.00 33.25 184 GLY A C 1
ATOM 1418 O O . GLY A 1 184 ? 25.117 27.000 -17.172 1.00 33.25 184 GLY A O 1
ATOM 1419 N N . VAL A 1 185 ? 26.547 26.063 -18.654 1.00 30.89 185 VAL A N 1
ATOM 1420 C CA . VAL A 1 185 ? 25.745 24.960 -19.218 1.00 30.89 185 VAL A CA 1
ATOM 1421 C C . VAL A 1 185 ? 24.461 25.382 -19.956 1.00 30.89 185 VAL A C 1
ATOM 1423 O O . VAL A 1 185 ? 23.419 25.636 -19.359 1.00 30.89 185 VAL A O 1
ATOM 1426 N N . ASP A 1 186 ? 24.557 25.423 -21.290 1.00 26.48 186 ASP A N 1
ATOM 1427 C CA . ASP A 1 186 ? 23.426 25.574 -22.211 1.00 26.48 186 ASP A CA 1
ATOM 1428 C C . ASP A 1 186 ? 22.469 24.376 -22.095 1.00 26.48 186 ASP A C 1
ATOM 1430 O O . ASP A 1 186 ? 22.834 23.245 -22.413 1.00 26.48 186 ASP A O 1
ATOM 1434 N N . TYR A 1 187 ? 21.224 24.646 -21.701 1.00 27.23 187 TYR A N 1
ATOM 1435 C CA . TYR A 1 187 ? 20.068 23.820 -22.042 1.00 27.23 187 TYR A CA 1
ATOM 1436 C C . TYR A 1 187 ? 19.199 24.633 -23.005 1.00 27.23 187 TYR A C 1
ATOM 1438 O O . TYR A 1 187 ? 18.512 25.575 -22.604 1.00 27.23 187 TYR A O 1
ATOM 1446 N N . ASP A 1 188 ? 19.262 24.290 -24.290 1.00 25.36 188 ASP A N 1
ATOM 1447 C CA . ASP A 1 188 ? 18.442 24.896 -25.337 1.00 25.36 188 ASP A CA 1
ATOM 1448 C C . ASP A 1 188 ? 16.992 24.391 -25.224 1.00 25.36 188 ASP A C 1
ATOM 1450 O O . ASP A 1 188 ? 16.658 23.291 -25.660 1.00 25.36 188 ASP A O 1
ATOM 1454 N N . TYR A 1 189 ? 16.105 25.216 -24.663 1.00 26.22 189 TYR A N 1
ATOM 1455 C CA . TYR A 1 189 ? 14.653 25.085 -24.821 1.00 26.22 189 TYR A CA 1
ATOM 1456 C C . TYR A 1 189 ? 14.130 26.287 -25.615 1.00 26.22 189 TYR A C 1
ATOM 1458 O O . TYR A 1 189 ? 13.853 27.362 -25.078 1.00 26.22 189 TYR A O 1
ATOM 1466 N N . ALA A 1 190 ? 13.989 26.115 -26.929 1.00 26.16 190 ALA A N 1
ATOM 1467 C CA . ALA A 1 190 ? 13.379 27.105 -27.809 1.00 26.16 190 ALA A CA 1
ATOM 1468 C C . ALA A 1 190 ? 11.844 26.954 -27.813 1.00 26.16 190 ALA A C 1
ATOM 1470 O O . ALA A 1 190 ? 11.280 26.194 -28.595 1.00 26.16 190 ALA A O 1
ATOM 1471 N N . GLY A 1 191 ? 11.157 27.707 -26.948 1.00 26.73 191 GLY A N 1
ATOM 1472 C CA . GLY A 1 191 ? 9.693 27.821 -26.917 1.00 26.73 191 GLY A CA 1
ATOM 1473 C C . GLY A 1 191 ? 9.201 29.158 -27.479 1.00 26.73 191 GLY A C 1
ATOM 1474 O O . GLY A 1 191 ? 9.385 30.212 -26.872 1.00 26.73 191 GLY A O 1
ATOM 1475 N N . ALA A 1 192 ? 8.562 29.123 -28.650 1.00 29.06 192 ALA A N 1
ATOM 1476 C CA . ALA A 1 192 ? 8.020 30.283 -29.352 1.00 29.06 192 ALA A CA 1
ATOM 1477 C C . ALA A 1 192 ? 6.810 30.910 -28.629 1.00 29.06 192 ALA A C 1
ATOM 1479 O O . ALA A 1 192 ? 5.775 30.277 -28.434 1.00 29.06 192 ALA A O 1
ATOM 1480 N N . GLY A 1 193 ? 6.905 32.201 -28.304 1.00 24.86 193 GLY A N 1
ATOM 1481 C CA . GLY A 1 193 ? 5.801 32.973 -27.738 1.00 24.86 193 GLY A CA 1
ATOM 1482 C C . GLY A 1 193 ? 4.736 33.352 -28.773 1.00 24.86 193 GLY A C 1
ATOM 1483 O O . GLY A 1 193 ? 5.021 34.030 -29.761 1.00 24.86 193 GLY A O 1
ATOM 1484 N N . LYS A 1 194 ? 3.471 33.018 -28.492 1.00 28.67 194 LYS A N 1
ATOM 1485 C CA . LYS A 1 194 ? 2.300 33.695 -29.067 1.00 28.67 194 LYS A CA 1
ATOM 1486 C C . LYS A 1 194 ? 1.417 34.239 -27.947 1.00 28.67 194 LYS A C 1
ATOM 1488 O O . LYS A 1 194 ? 0.843 33.496 -27.165 1.00 28.67 194 LYS A O 1
ATOM 1493 N N . LYS A 1 195 ? 1.297 35.568 -27.908 1.00 29.91 195 LYS A N 1
ATOM 1494 C CA . LYS A 1 195 ? 0.295 36.300 -27.126 1.00 29.91 195 LYS A CA 1
ATOM 1495 C C . LYS A 1 195 ? -1.075 36.151 -27.783 1.00 29.91 195 LYS A C 1
ATOM 1497 O O . LYS A 1 195 ? -1.201 36.519 -28.949 1.00 29.91 195 LYS A O 1
ATOM 1502 N N . GLN A 1 196 ? -2.101 35.789 -27.018 1.00 27.95 196 GLN A N 1
ATOM 1503 C CA . GLN A 1 196 ? -3.466 36.264 -27.254 1.00 27.95 196 GLN A CA 1
ATOM 1504 C C . GLN A 1 196 ? -4.168 36.538 -25.922 1.00 27.95 196 GLN A C 1
ATOM 1506 O O . GLN A 1 196 ? -4.177 35.704 -25.025 1.00 27.95 196 GLN A O 1
ATOM 1511 N N . GLY A 1 197 ? -4.723 37.745 -25.806 1.00 26.45 197 GLY A N 1
ATOM 1512 C CA . GLY A 1 197 ? -5.701 38.093 -24.785 1.00 26.45 197 GLY A CA 1
ATOM 1513 C C . GLY A 1 197 ? -7.103 37.700 -25.245 1.00 26.45 197 GLY A C 1
ATOM 1514 O O . GLY A 1 197 ? -7.402 37.750 -26.437 1.00 26.45 197 GLY A O 1
ATOM 1515 N N . GLY A 1 198 ? -7.963 37.339 -24.298 1.00 26.38 198 GLY A N 1
ATOM 1516 C CA . GLY A 1 198 ? -9.353 36.996 -24.571 1.00 26.38 198 GLY A CA 1
ATOM 1517 C C . GLY A 1 198 ? -10.138 36.804 -23.280 1.00 26.38 198 GLY A C 1
ATOM 1518 O O . GLY A 1 198 ? -9.735 36.066 -22.397 1.00 26.38 198 GLY A O 1
ATOM 1519 N N . THR A 1 199 ? -11.232 37.543 -23.180 1.00 25.95 199 THR A N 1
ATOM 1520 C CA . THR A 1 199 ? -12.136 37.753 -22.044 1.00 25.95 199 THR A CA 1
ATOM 1521 C C . THR A 1 199 ? -12.944 36.529 -21.605 1.00 25.95 199 THR A C 1
ATOM 1523 O O . THR A 1 199 ? -13.374 35.733 -22.435 1.00 25.95 199 THR A O 1
ATOM 1526 N N . SER A 1 200 ? -13.253 36.474 -20.304 1.00 30.86 200 SER A N 1
ATOM 1527 C CA . SER A 1 200 ? -14.112 35.482 -19.647 1.00 30.86 200 SER A CA 1
ATOM 1528 C C . SER A 1 200 ? -15.531 35.418 -20.222 1.00 30.86 200 SER A C 1
ATOM 1530 O O . SER A 1 200 ? -16.202 36.452 -20.303 1.00 30.86 200 SER A O 1
ATOM 1532 N N . LYS A 1 201 ? -16.035 34.205 -20.473 1.00 27.91 201 LYS A N 1
ATOM 1533 C CA . LYS A 1 201 ? -17.465 33.877 -20.404 1.00 27.91 201 LYS A CA 1
ATOM 1534 C C . LYS A 1 201 ? -17.655 32.457 -19.860 1.00 27.91 201 LYS A C 1
ATOM 1536 O O . LYS A 1 201 ? -16.924 31.544 -20.210 1.00 27.91 201 LYS A O 1
ATOM 1541 N N . THR A 1 202 ? -18.641 32.359 -18.981 1.00 32.72 202 THR A N 1
ATOM 1542 C CA . THR A 1 202 ? -19.221 31.200 -18.291 1.00 32.72 202 THR A CA 1
ATOM 1543 C C . THR A 1 202 ? -19.608 30.045 -19.223 1.00 32.72 202 THR A C 1
ATOM 1545 O O . THR A 1 202 ? -20.251 30.295 -20.243 1.00 32.72 202 THR A O 1
ATOM 1548 N N . GLN A 1 203 ? -19.307 28.804 -18.823 1.00 28.19 203 GLN A N 1
ATOM 1549 C CA . GLN A 1 203 ? -19.835 27.565 -19.409 1.00 28.19 203 GLN A CA 1
ATOM 1550 C C . GLN A 1 203 ? -20.354 26.642 -18.295 1.00 28.19 203 GLN A C 1
ATOM 1552 O O . GLN A 1 203 ? -19.603 25.871 -17.710 1.00 28.19 203 GLN A O 1
ATOM 1557 N N . ASP A 1 204 ? -21.657 26.729 -18.037 1.00 30.14 204 ASP A N 1
ATOM 1558 C CA . ASP A 1 204 ? -22.466 25.629 -17.516 1.00 30.14 204 ASP A CA 1
ATOM 1559 C C . ASP A 1 204 ? -23.213 25.070 -18.734 1.00 30.14 204 ASP A C 1
ATOM 1561 O O . ASP A 1 204 ? -24.192 25.684 -19.137 1.00 30.14 204 ASP A O 1
ATOM 1565 N N . GLU A 1 205 ? -22.710 24.009 -19.383 1.00 29.19 205 GLU A N 1
ATOM 1566 C CA . GLU A 1 205 ? -23.497 23.137 -20.299 1.00 29.19 205 GLU A CA 1
ATOM 1567 C C . GLU A 1 205 ? -22.721 21.935 -20.900 1.00 29.19 205 GLU A C 1
ATOM 1569 O O . GLU A 1 205 ? -23.278 21.176 -21.690 1.00 29.19 205 GLU A O 1
ATOM 1574 N N . GLU A 1 206 ? -21.467 21.669 -20.510 1.00 28.81 206 GLU A N 1
ATOM 1575 C CA . GLU A 1 206 ? -20.636 20.623 -21.150 1.00 28.81 206 GLU A CA 1
ATOM 1576 C C . GLU A 1 206 ? -20.642 19.241 -20.456 1.00 28.81 206 GLU A C 1
ATOM 1578 O O . GLU A 1 206 ? -19.868 18.352 -20.806 1.00 28.81 206 GLU A O 1
ATOM 1583 N N . SER A 1 207 ? -21.540 18.999 -19.496 1.00 30.31 207 SER A N 1
ATOM 1584 C CA . SER A 1 207 ? -21.569 17.749 -18.712 1.00 30.31 207 SER A CA 1
ATOM 1585 C C . SER A 1 207 ? -22.256 16.559 -19.401 1.00 30.31 207 SER A C 1
ATOM 1587 O O . SER A 1 207 ? -22.183 15.439 -18.899 1.00 30.31 207 SER A O 1
ATOM 1589 N N . SER A 1 208 ? -22.905 16.759 -20.555 1.00 25.91 208 SER A N 1
ATOM 1590 C CA . SER A 1 208 ? -23.678 15.700 -21.228 1.00 25.91 208 SER A CA 1
ATOM 1591 C C . SER A 1 208 ? -22.986 15.070 -22.446 1.00 25.91 208 SER A C 1
ATOM 1593 O O . SER A 1 208 ? -23.467 14.046 -22.931 1.00 25.91 208 SER A O 1
ATOM 1595 N N . SER A 1 209 ? -21.886 15.640 -22.954 1.00 24.62 209 SER A N 1
ATOM 1596 C CA . SER A 1 209 ? -21.234 15.168 -24.194 1.00 24.62 209 SER A CA 1
ATOM 1597 C C . SER A 1 209 ? -19.915 14.413 -23.972 1.00 24.62 209 SER A C 1
ATOM 1599 O O . SER A 1 209 ? -19.378 13.837 -24.918 1.00 24.62 209 SER A O 1
ATOM 1601 N N . SER A 1 210 ? -19.401 14.367 -22.739 1.00 30.94 210 SER A N 1
ATOM 1602 C CA . SER A 1 210 ? -18.121 13.729 -22.388 1.00 30.94 210 SER A CA 1
ATOM 1603 C C . SER A 1 210 ? -18.184 12.198 -22.280 1.00 30.94 210 SER A C 1
ATOM 1605 O O . SER A 1 210 ? -17.163 11.529 -22.418 1.00 30.94 210 SER A O 1
ATOM 1607 N N . ASN A 1 211 ? -19.375 11.613 -22.114 1.00 29.19 211 ASN A N 1
ATOM 1608 C CA . ASN A 1 211 ? -19.524 10.165 -21.909 1.00 29.19 211 ASN A CA 1
ATOM 1609 C C . ASN A 1 211 ? -19.491 9.322 -23.199 1.00 29.19 211 ASN A C 1
ATOM 1611 O O . ASN A 1 211 ? -19.352 8.106 -23.115 1.00 29.19 211 ASN A O 1
ATOM 1615 N N . ALA A 1 212 ? -19.600 9.926 -24.389 1.00 24.28 212 ALA A N 1
ATOM 1616 C CA . ALA A 1 212 ? -19.640 9.182 -25.657 1.00 24.28 212 ALA A CA 1
ATOM 1617 C C . ALA A 1 212 ? -18.271 9.046 -26.360 1.00 24.28 212 ALA A C 1
ATOM 1619 O O . ALA A 1 212 ? -18.110 8.163 -27.198 1.00 24.28 212 ALA A O 1
ATOM 1620 N N . ALA A 1 213 ? -17.276 9.875 -26.015 1.00 27.34 213 ALA A N 1
ATOM 1621 C CA . ALA A 1 213 ? -15.947 9.868 -26.648 1.00 27.34 213 ALA A CA 1
ATOM 1622 C C . ALA A 1 213 ? -14.888 9.027 -25.898 1.00 27.34 213 ALA A C 1
ATOM 1624 O O . ALA A 1 213 ? -13.828 8.749 -26.447 1.00 27.34 213 ALA A O 1
ATOM 1625 N N . MET A 1 214 ? -15.182 8.565 -24.678 1.00 34.28 214 MET A N 1
ATOM 1626 C CA . MET A 1 214 ? -14.264 7.779 -23.830 1.00 34.28 214 MET A CA 1
ATOM 1627 C C . MET A 1 214 ? -14.091 6.304 -24.255 1.00 34.28 214 MET A C 1
ATOM 1629 O O . MET A 1 214 ? -13.294 5.585 -23.661 1.00 34.28 214 MET A O 1
ATOM 1633 N N . SER A 1 215 ? -14.832 5.813 -25.255 1.00 39.03 215 SER A N 1
ATOM 1634 C CA . SER A 1 215 ? -14.868 4.374 -25.573 1.00 39.03 215 SER A CA 1
ATOM 1635 C C . SER A 1 215 ? -13.821 3.901 -26.598 1.00 39.03 215 SER A C 1
ATOM 1637 O O . SER A 1 215 ? -13.737 2.698 -26.829 1.00 39.03 215 SER A O 1
ATOM 1639 N N . ALA A 1 216 ? -13.050 4.793 -27.235 1.00 39.97 216 ALA A N 1
ATOM 1640 C CA . ALA A 1 216 ? -12.171 4.434 -28.362 1.00 39.97 216 ALA A CA 1
ATOM 1641 C C . ALA A 1 216 ? -10.660 4.399 -28.043 1.00 39.97 216 ALA A C 1
ATOM 1643 O O . ALA A 1 216 ? -9.885 4.011 -28.911 1.00 39.97 216 ALA A O 1
ATOM 1644 N N . SER A 1 217 ? -10.232 4.777 -26.833 1.00 59.91 217 SER A N 1
ATOM 1645 C CA . SER A 1 217 ? -8.810 4.973 -26.494 1.00 59.91 217 SER A CA 1
ATOM 1646 C C . SER A 1 217 ? -8.269 4.056 -25.392 1.00 59.91 217 SER A C 1
ATOM 1648 O O . SER A 1 217 ? -7.174 4.297 -24.900 1.00 59.91 217 SER A O 1
ATOM 1650 N N . GLN A 1 218 ? -8.986 3.010 -24.970 1.00 67.81 218 GLN A N 1
ATOM 1651 C CA . GLN A 1 218 ? -8.458 2.114 -23.933 1.00 67.81 218 GLN A CA 1
ATOM 1652 C C . GLN A 1 218 ? -7.395 1.153 -24.496 1.00 67.81 218 GLN A C 1
ATOM 1654 O O . GLN A 1 218 ? -7.596 0.604 -25.585 1.00 67.81 218 GLN A O 1
ATOM 1659 N N . PRO A 1 219 ? -6.285 0.910 -23.769 1.00 77.75 219 PRO A N 1
ATOM 1660 C CA . PRO A 1 219 ? -5.306 -0.096 -24.164 1.00 77.75 219 PRO A CA 1
ATOM 1661 C C . PRO A 1 219 ? -5.946 -1.498 -24.194 1.00 77.75 219 PRO A C 1
ATOM 1663 O O . PRO A 1 219 ? -6.954 -1.735 -23.518 1.00 77.75 219 PRO A O 1
ATOM 1666 N N . PRO A 1 220 ? -5.382 -2.447 -24.966 1.00 80.56 220 PRO A N 1
ATOM 1667 C CA . PRO A 1 220 ? -5.883 -3.819 -25.004 1.00 80.56 220 PRO A CA 1
ATOM 1668 C C . PRO A 1 220 ? -5.867 -4.460 -23.608 1.00 80.56 220 PRO A C 1
ATOM 1670 O O . PRO A 1 220 ? -5.055 -4.096 -22.755 1.00 80.56 220 PRO A O 1
ATOM 1673 N N . SER A 1 221 ? -6.755 -5.436 -23.373 1.00 87.81 221 SER A N 1
ATOM 1674 C CA . SER A 1 221 ? -6.758 -6.174 -22.101 1.00 87.81 221 SER A CA 1
ATOM 1675 C C . SER A 1 221 ? -5.408 -6.863 -21.872 1.00 87.81 221 SER A C 1
ATOM 1677 O O . SER A 1 221 ? -4.816 -7.418 -22.795 1.00 87.81 221 SER A O 1
ATOM 1679 N N . ILE A 1 222 ? -4.955 -6.816 -20.618 1.00 94.31 222 ILE A N 1
ATOM 1680 C CA . ILE A 1 222 ? -3.691 -7.384 -20.130 1.00 94.31 222 ILE A CA 1
ATOM 1681 C C . ILE A 1 222 ? -3.927 -8.480 -19.071 1.00 94.31 222 ILE A C 1
ATOM 1683 O O . ILE A 1 222 ? -3.003 -8.919 -18.392 1.00 94.31 222 ILE A O 1
ATOM 1687 N N . ASP A 1 223 ? -5.184 -8.902 -18.883 1.00 93.81 223 ASP A N 1
ATOM 1688 C CA . ASP A 1 223 ? -5.616 -9.766 -17.773 1.00 93.81 223 ASP A CA 1
ATOM 1689 C C . ASP A 1 223 ? -4.906 -11.123 -17.731 1.00 93.81 223 ASP A C 1
ATOM 1691 O O . ASP A 1 223 ? -4.554 -11.613 -16.659 1.00 93.81 223 ASP A O 1
ATOM 1695 N N . ASP A 1 224 ? -4.664 -11.720 -18.895 1.00 94.00 224 ASP A N 1
ATOM 1696 C CA . ASP A 1 224 ? -3.973 -13.001 -19.052 1.00 94.00 224 ASP A CA 1
ATOM 1697 C C . ASP A 1 224 ? -2.470 -12.912 -18.740 1.00 94.00 224 ASP A C 1
ATOM 1699 O O . ASP A 1 224 ? -1.830 -13.931 -18.473 1.00 94.00 224 ASP A O 1
ATOM 1703 N N . GLN A 1 225 ? -1.909 -11.701 -18.724 1.00 96.06 225 GLN A N 1
ATOM 1704 C CA . GLN A 1 225 ? -0.515 -11.440 -18.373 1.00 96.06 225 GLN A CA 1
ATOM 1705 C C . GLN A 1 225 ? -0.343 -11.041 -16.905 1.00 96.06 225 GLN A C 1
ATOM 1707 O O . GLN A 1 225 ? 0.771 -11.095 -16.390 1.00 96.06 225 GLN A O 1
ATOM 1712 N N . LEU A 1 226 ? -1.399 -10.666 -16.180 1.00 96.50 226 LEU A N 1
ATOM 1713 C CA . LEU A 1 226 ? -1.251 -10.215 -14.794 1.00 96.50 226 LEU A CA 1
ATOM 1714 C C . LEU A 1 226 ? -0.890 -11.350 -13.845 1.00 96.50 226 LEU A C 1
ATOM 1716 O O . LEU A 1 226 ? -1.459 -12.442 -13.899 1.00 96.50 226 LEU A O 1
ATOM 1720 N N . VAL A 1 227 ? 0.066 -11.079 -12.959 1.00 95.19 227 VAL A N 1
ATOM 1721 C CA . VAL A 1 227 ? 0.412 -11.975 -11.857 1.00 95.19 227 VAL A CA 1
ATOM 1722 C C . VAL A 1 227 ? -0.728 -11.986 -10.852 1.00 95.19 227 VAL A C 1
ATOM 1724 O O . VAL A 1 227 ? -1.034 -10.981 -10.217 1.00 95.19 227 VAL A O 1
ATOM 1727 N N . THR A 1 228 ? -1.355 -13.148 -10.706 1.00 93.00 228 THR A N 1
ATOM 1728 C CA . THR A 1 228 ? -2.438 -13.395 -9.749 1.00 93.00 228 THR A CA 1
ATOM 1729 C C . THR A 1 228 ? -2.247 -14.762 -9.099 1.00 93.00 228 THR A C 1
ATOM 1731 O O . THR A 1 228 ? -1.396 -15.545 -9.520 1.00 93.00 228 THR A O 1
ATOM 1734 N N . SER A 1 229 ? -3.064 -15.101 -8.101 1.00 89.25 229 SER A N 1
ATOM 1735 C CA . SER A 1 229 ? -3.060 -16.451 -7.519 1.00 89.25 229 SER A CA 1
ATOM 1736 C C . SER A 1 229 ? -3.375 -17.548 -8.548 1.00 89.25 229 SER A C 1
ATOM 1738 O O . SER A 1 229 ? -2.840 -18.649 -8.445 1.00 89.25 229 SER A O 1
ATOM 1740 N N . GLY A 1 230 ? -4.208 -17.249 -9.552 1.00 92.31 230 GLY A N 1
ATOM 1741 C CA . GLY A 1 230 ? -4.528 -18.156 -10.660 1.00 92.31 230 GLY A CA 1
ATOM 1742 C C . GLY A 1 230 ? -3.528 -18.121 -11.821 1.00 92.31 230 GLY A C 1
ATOM 1743 O O . GLY A 1 230 ? -3.578 -18.991 -12.685 1.00 92.31 230 GLY A O 1
ATOM 1744 N N . ASN A 1 231 ? -2.623 -17.140 -11.842 1.00 94.12 231 ASN A N 1
ATOM 1745 C CA . ASN A 1 231 ? -1.606 -16.952 -12.875 1.00 94.12 231 ASN A CA 1
ATOM 1746 C C . ASN A 1 231 ? -0.281 -16.478 -12.241 1.00 94.12 231 ASN A C 1
ATOM 1748 O O . ASN A 1 231 ? 0.100 -15.312 -12.412 1.00 94.12 231 ASN A O 1
ATOM 1752 N N . PRO A 1 232 ? 0.389 -17.335 -11.446 1.00 94.69 232 PRO A N 1
ATOM 1753 C CA . PRO A 1 232 ? 1.561 -16.942 -10.667 1.00 94.69 232 PRO A CA 1
ATOM 1754 C C . PRO A 1 232 ? 2.762 -16.578 -11.561 1.00 94.69 232 PRO A C 1
ATOM 1756 O O . PRO A 1 232 ? 2.745 -16.843 -12.770 1.00 94.69 232 PRO A O 1
ATOM 1759 N N . PRO A 1 233 ? 3.824 -15.974 -10.994 1.00 92.94 233 PRO A N 1
ATOM 1760 C CA . PRO A 1 233 ? 5.079 -15.750 -11.710 1.00 92.94 233 PRO A CA 1
ATOM 1761 C C . PRO A 1 233 ? 5.675 -17.068 -12.214 1.00 92.94 233 PRO A C 1
ATOM 1763 O O . PRO A 1 233 ? 5.547 -18.109 -11.558 1.00 92.94 233 PRO A O 1
ATOM 1766 N N . ARG A 1 234 ? 6.333 -17.043 -13.377 1.00 88.12 234 ARG A N 1
ATOM 1767 C CA . ARG A 1 234 ? 6.900 -18.261 -13.975 1.00 88.12 234 ARG A CA 1
ATOM 1768 C C . ARG A 1 234 ? 8.290 -18.521 -13.401 1.00 88.12 234 ARG A C 1
ATOM 1770 O O . ARG A 1 234 ? 9.270 -17.949 -13.851 1.00 88.12 234 ARG A O 1
ATOM 1777 N N . THR A 1 235 ? 8.380 -19.436 -12.439 1.00 82.06 235 THR A N 1
ATOM 1778 C CA . THR A 1 235 ? 9.638 -19.757 -11.734 1.00 82.06 235 THR A CA 1
ATOM 1779 C C . THR A 1 235 ? 10.470 -20.868 -12.380 1.00 82.06 235 THR A C 1
ATOM 1781 O O . THR A 1 235 ? 11.571 -21.152 -11.924 1.00 82.06 235 THR A O 1
ATOM 1784 N N . CYS A 1 236 ? 9.958 -21.531 -13.420 1.00 82.31 236 CYS A N 1
ATOM 1785 C CA . CYS A 1 236 ? 10.639 -22.644 -14.092 1.00 82.31 236 CYS A CA 1
ATOM 1786 C C . CYS A 1 236 ? 11.498 -22.226 -15.296 1.00 82.31 236 CYS A C 1
ATOM 1788 O O . CYS A 1 236 ? 12.034 -23.095 -15.984 1.00 82.31 236 CYS A O 1
ATOM 1790 N N . LEU A 1 237 ? 11.583 -20.927 -15.584 1.00 87.00 237 LEU A N 1
ATOM 1791 C CA . LEU A 1 237 ? 12.358 -20.393 -16.697 1.00 87.00 237 LEU A CA 1
ATOM 1792 C C . LEU A 1 237 ? 13.811 -20.165 -16.274 1.00 87.00 237 LEU A C 1
ATOM 1794 O O . LEU A 1 237 ? 14.084 -19.776 -15.141 1.00 87.00 237 LEU A O 1
ATOM 1798 N N . ASP A 1 238 ? 14.727 -20.387 -17.212 1.00 89.19 238 ASP A N 1
ATOM 1799 C CA . ASP A 1 238 ? 16.105 -19.916 -17.103 1.00 89.19 238 ASP A CA 1
ATOM 1800 C C . ASP A 1 238 ? 16.124 -18.437 -17.506 1.00 89.19 238 ASP A C 1
ATOM 1802 O O . ASP A 1 238 ? 16.135 -18.099 -18.694 1.00 89.19 238 ASP A O 1
ATOM 1806 N N . GLY A 1 239 ? 15.973 -17.550 -16.521 1.00 92.88 239 GLY A N 1
ATOM 1807 C CA . GLY A 1 239 ? 15.833 -16.117 -16.751 1.00 92.88 239 GLY A CA 1
ATOM 1808 C C . GLY A 1 239 ? 14.484 -15.506 -16.389 1.00 92.88 239 GLY A C 1
ATOM 1809 O O . GLY A 1 239 ? 13.565 -16.140 -15.875 1.00 92.88 239 GLY A O 1
ATOM 1810 N N . MET A 1 240 ? 14.374 -14.221 -16.721 1.00 95.19 240 MET A N 1
ATOM 1811 C CA . MET A 1 240 ? 13.127 -13.462 -16.690 1.00 95.19 240 MET A CA 1
ATOM 1812 C C . MET A 1 240 ? 12.130 -13.988 -17.726 1.00 95.19 240 MET A C 1
ATOM 1814 O O . MET A 1 240 ? 12.489 -14.296 -18.867 1.00 95.19 240 MET A O 1
ATOM 1818 N N . ASP A 1 241 ? 10.849 -13.955 -17.373 1.00 96.75 241 ASP A N 1
ATOM 1819 C CA . ASP A 1 241 ? 9.748 -14.078 -18.320 1.00 96.75 241 ASP A CA 1
ATOM 1820 C C . ASP A 1 241 ? 9.626 -12.824 -19.208 1.00 96.75 241 ASP A C 1
ATOM 1822 O O . ASP A 1 241 ? 8.733 -11.987 -19.055 1.00 96.75 241 ASP A O 1
ATOM 1826 N N . HIS A 1 242 ? 10.580 -12.670 -20.125 1.00 96.75 242 HIS A N 1
ATOM 1827 C CA . HIS A 1 242 ? 10.775 -11.452 -20.907 1.00 96.75 242 HIS A CA 1
ATOM 1828 C C . HIS A 1 242 ? 9.543 -11.058 -21.730 1.00 96.75 242 HIS A C 1
ATOM 1830 O O . HIS A 1 242 ? 9.235 -9.875 -21.827 1.00 96.75 242 HIS A O 1
ATOM 1836 N N . ALA A 1 243 ? 8.814 -12.031 -22.289 1.00 96.25 243 ALA A N 1
ATOM 1837 C CA . ALA A 1 243 ? 7.626 -11.770 -23.099 1.00 96.25 243 ALA A CA 1
ATOM 1838 C C . ALA A 1 243 ? 6.491 -11.176 -22.253 1.00 96.25 243 ALA A C 1
ATOM 1840 O O . ALA A 1 243 ? 5.886 -10.177 -22.642 1.00 96.25 243 ALA A O 1
ATOM 1841 N N . ARG A 1 244 ? 6.242 -11.749 -21.067 1.00 97.06 244 ARG A N 1
ATOM 1842 C CA . ARG A 1 244 ? 5.244 -11.231 -20.123 1.00 97.06 244 ARG A CA 1
ATOM 1843 C C . ARG A 1 244 ? 5.663 -9.877 -19.563 1.00 97.06 244 ARG A C 1
ATOM 1845 O O . ARG A 1 244 ? 4.850 -8.961 -19.521 1.00 97.06 244 ARG A O 1
ATOM 1852 N N . CYS A 1 245 ? 6.934 -9.722 -19.191 1.00 97.75 245 CYS A N 1
ATOM 1853 C CA . CYS A 1 245 ? 7.467 -8.453 -18.696 1.00 97.75 245 CYS A CA 1
ATOM 1854 C C . CYS A 1 245 ? 7.350 -7.341 -19.744 1.00 97.75 245 CYS A C 1
ATOM 1856 O O . CYS A 1 245 ? 6.883 -6.252 -19.422 1.00 97.75 245 CYS A O 1
ATOM 1858 N N . ALA A 1 246 ? 7.701 -7.615 -21.005 1.00 96.56 246 ALA A N 1
ATOM 1859 C CA . ALA A 1 246 ? 7.565 -6.654 -22.097 1.00 96.56 246 ALA A CA 1
ATOM 1860 C C . ALA A 1 246 ? 6.095 -6.304 -22.370 1.00 96.56 246 ALA A C 1
ATOM 1862 O O . ALA A 1 246 ? 5.785 -5.138 -22.598 1.00 96.56 246 ALA A O 1
ATOM 1863 N N . ALA A 1 247 ? 5.175 -7.274 -22.303 1.00 96.19 247 ALA A N 1
ATOM 1864 C CA . ALA A 1 247 ? 3.742 -7.012 -22.448 1.00 96.19 247 ALA A CA 1
ATOM 1865 C C . ALA A 1 247 ? 3.207 -6.090 -21.337 1.00 96.19 247 ALA A C 1
ATOM 1867 O O . ALA A 1 247 ? 2.531 -5.106 -21.633 1.00 96.19 247 ALA A O 1
ATOM 1868 N N . LEU A 1 248 ? 3.552 -6.367 -20.075 1.00 97.19 248 LEU A N 1
ATOM 1869 C CA . LEU A 1 248 ? 3.147 -5.552 -18.924 1.00 97.19 248 LEU A CA 1
ATOM 1870 C C . LEU A 1 248 ? 3.761 -4.143 -18.971 1.00 97.19 248 LEU A C 1
ATOM 1872 O O . LEU A 1 248 ? 3.061 -3.162 -18.737 1.00 97.19 248 LEU A O 1
ATOM 1876 N N . HIS A 1 249 ? 5.045 -4.032 -19.319 1.00 95.62 249 HIS A N 1
ATOM 1877 C CA . HIS A 1 249 ? 5.724 -2.750 -19.521 1.00 95.62 249 HIS A CA 1
ATOM 1878 C C . HIS A 1 249 ? 5.046 -1.932 -20.629 1.00 95.62 249 HIS A C 1
ATOM 1880 O O . HIS A 1 249 ? 4.680 -0.777 -20.426 1.00 95.62 249 HIS A O 1
ATOM 1886 N N . ASN A 1 250 ? 4.842 -2.539 -21.801 1.00 93.81 250 ASN A N 1
ATOM 1887 C CA . ASN A 1 250 ? 4.264 -1.850 -22.951 1.00 93.81 250 ASN A CA 1
ATOM 1888 C C . ASN A 1 250 ? 2.812 -1.429 -22.686 1.00 93.81 250 ASN A C 1
ATOM 1890 O O . ASN A 1 250 ? 2.392 -0.388 -23.179 1.00 93.81 250 ASN A O 1
ATOM 1894 N N . TYR A 1 251 ? 2.065 -2.188 -21.876 1.00 94.12 251 TYR A N 1
ATOM 1895 C CA . TYR A 1 251 ? 0.740 -1.782 -21.413 1.00 94.12 251 TYR A CA 1
ATOM 1896 C C . TYR A 1 251 ? 0.786 -0.485 -20.589 1.00 94.12 251 TYR A C 1
ATOM 1898 O O . TYR A 1 251 ? -0.068 0.374 -20.784 1.00 94.12 251 TYR A O 1
ATOM 1906 N N . LEU A 1 252 ? 1.769 -0.314 -19.695 1.00 94.00 252 LEU A N 1
ATOM 1907 C CA . LEU A 1 252 ? 1.925 0.924 -18.916 1.00 94.00 252 LEU A CA 1
ATOM 1908 C C . LEU A 1 252 ? 2.216 2.128 -19.822 1.00 94.00 252 LEU A C 1
ATOM 1910 O O . LEU A 1 252 ? 1.579 3.170 -19.673 1.00 94.00 252 LEU A O 1
ATOM 1914 N N . ALA A 1 253 ? 3.109 1.961 -20.803 1.00 91.00 253 ALA A N 1
ATOM 1915 C CA . ALA A 1 253 ? 3.393 2.994 -21.798 1.00 91.00 253 ALA A CA 1
ATOM 1916 C C . ALA A 1 253 ? 2.140 3.353 -22.624 1.00 91.00 253 ALA A C 1
ATOM 1918 O O . ALA A 1 253 ? 1.792 4.527 -22.754 1.00 91.00 253 ALA A O 1
ATOM 1919 N N . ASP A 1 254 ? 1.409 2.344 -23.113 1.00 88.94 254 ASP A N 1
ATOM 1920 C CA . ASP A 1 254 ? 0.184 2.537 -23.898 1.00 88.94 254 ASP A CA 1
ATOM 1921 C C . ASP A 1 254 ? -0.943 3.175 -23.065 1.00 88.94 254 ASP A C 1
ATOM 1923 O O . ASP A 1 254 ? -1.715 3.979 -23.587 1.00 88.94 254 ASP A O 1
ATOM 1927 N N . TYR A 1 255 ? -1.020 2.876 -21.764 1.00 90.12 255 TYR A N 1
ATOM 1928 C CA . TYR A 1 255 ? -1.977 3.493 -20.843 1.00 90.12 255 TYR A CA 1
ATOM 1929 C C . TYR A 1 255 ? -1.735 5.003 -20.677 1.00 90.12 255 TYR A C 1
ATOM 1931 O O . TYR A 1 255 ? -2.691 5.778 -20.638 1.00 90.12 255 TYR A O 1
ATOM 1939 N N . CYS A 1 256 ? -0.473 5.436 -20.630 1.00 87.12 256 CYS A N 1
ATOM 1940 C CA . CYS A 1 256 ? -0.120 6.857 -20.621 1.00 87.12 256 CYS A CA 1
ATOM 1941 C C . CYS A 1 256 ? -0.517 7.560 -21.921 1.00 87.12 256 CYS A C 1
ATOM 1943 O O . CYS A 1 256 ? -1.211 8.575 -21.890 1.00 87.12 256 CYS A O 1
ATOM 1945 N N . LEU A 1 257 ? -0.140 6.985 -23.066 1.00 86.00 257 LEU A N 1
ATOM 1946 C CA . LEU A 1 257 ? -0.473 7.540 -24.382 1.00 86.00 257 LEU A CA 1
ATOM 1947 C C . LEU A 1 257 ? -1.990 7.630 -24.594 1.00 86.00 257 LE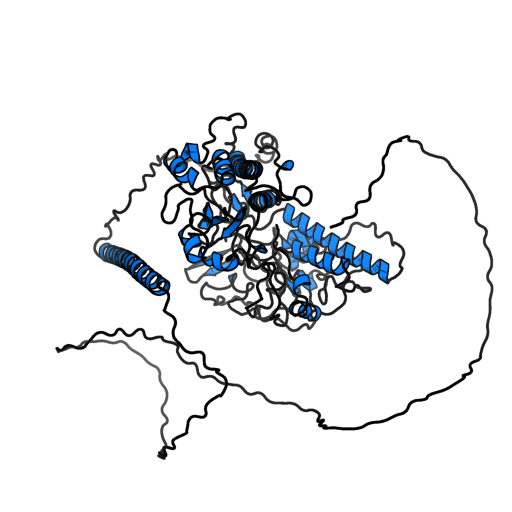U A C 1
ATOM 1949 O O . LEU A 1 257 ? -2.492 8.588 -25.184 1.00 86.00 257 LEU A O 1
ATOM 1953 N N . ALA A 1 258 ? -2.736 6.646 -24.087 1.00 86.44 258 ALA A N 1
ATOM 1954 C CA . ALA A 1 258 ? -4.193 6.639 -24.107 1.00 86.44 258 ALA A CA 1
ATOM 1955 C C . ALA A 1 258 ? -4.792 7.833 -23.356 1.00 86.44 258 ALA A C 1
ATOM 1957 O O . ALA A 1 258 ? -5.740 8.450 -23.848 1.00 86.44 258 ALA A O 1
ATOM 1958 N N . ALA A 1 259 ? -4.238 8.170 -22.188 1.00 83.88 259 ALA A N 1
ATOM 1959 C CA . ALA A 1 259 ? -4.711 9.282 -21.370 1.00 83.88 259 ALA A CA 1
ATOM 1960 C C . ALA A 1 259 ? -4.504 10.651 -22.039 1.00 83.88 259 ALA A C 1
ATOM 1962 O O . ALA A 1 259 ? -5.307 11.557 -21.823 1.00 83.88 259 ALA A O 1
ATOM 1963 N N . ASP A 1 260 ? -3.495 10.772 -22.903 1.00 79.62 260 ASP A N 1
ATOM 1964 C CA . ASP A 1 260 ? -3.234 11.978 -23.697 1.00 79.62 260 ASP A CA 1
ATOM 1965 C C . ASP A 1 260 ? -3.971 12.010 -25.040 1.00 79.62 260 ASP A C 1
ATOM 1967 O O . ASP A 1 260 ? -3.831 12.960 -25.811 1.00 79.62 260 ASP A O 1
ATOM 1971 N N . GLY A 1 261 ? -4.752 10.970 -25.354 1.00 81.25 261 GLY A N 1
ATOM 1972 C CA . GLY A 1 261 ? -5.381 10.820 -26.666 1.00 81.25 261 GLY A CA 1
ATOM 1973 C C . GLY A 1 261 ? -4.370 10.626 -27.803 1.00 81.25 261 GLY A C 1
ATOM 1974 O O . GLY A 1 261 ? -4.710 10.843 -28.964 1.00 81.25 261 GLY A O 1
ATOM 1975 N N . GLN A 1 262 ? -3.137 10.236 -27.470 1.00 78.31 262 GLN A N 1
ATOM 1976 C CA . GLN A 1 262 ? -2.030 10.008 -28.401 1.00 78.31 262 GLN A CA 1
ATOM 1977 C C . GLN A 1 262 ? -1.833 8.529 -28.741 1.00 78.31 262 GLN A C 1
ATOM 1979 O O . GLN A 1 262 ? -1.016 8.202 -29.601 1.00 78.31 262 GLN A O 1
ATOM 1984 N N . LEU A 1 263 ? -2.571 7.625 -28.091 1.00 79.00 263 LEU A N 1
ATOM 1985 C CA . LEU A 1 263 ? -2.563 6.220 -28.474 1.00 79.00 263 LEU A CA 1
ATOM 1986 C C . LEU A 1 263 ? -3.132 6.090 -29.890 1.00 79.00 263 LEU A C 1
ATOM 1988 O O . LEU A 1 263 ? -4.332 6.267 -30.094 1.00 79.00 263 LEU A O 1
ATOM 1992 N N . ASP A 1 264 ? -2.273 5.754 -30.851 1.00 73.06 264 ASP A N 1
ATOM 1993 C CA . ASP A 1 264 ? -2.670 5.306 -32.183 1.00 73.06 264 ASP A CA 1
ATOM 1994 C C . ASP A 1 264 ? -2.628 3.766 -32.220 1.00 73.06 264 ASP A C 1
ATOM 1996 O O . ASP A 1 264 ? -1.547 3.179 -32.337 1.00 73.06 264 ASP A O 1
ATOM 2000 N N . PRO A 1 265 ? -3.784 3.077 -32.136 1.00 65.50 265 PRO A N 1
ATOM 2001 C CA . PRO A 1 265 ? -3.834 1.617 -32.160 1.00 65.50 265 PRO A CA 1
ATOM 2002 C C . PRO A 1 265 ? -3.370 1.017 -33.495 1.00 65.50 265 PRO A C 1
ATOM 2004 O O . PRO A 1 265 ? -3.069 -0.175 -33.549 1.00 65.50 265 PRO A O 1
ATOM 2007 N N . ALA A 1 266 ? -3.341 1.816 -34.570 1.00 59.69 266 ALA A N 1
ATOM 2008 C CA . ALA A 1 266 ? -2.924 1.409 -35.908 1.00 59.69 266 ALA A CA 1
ATOM 2009 C C . ALA A 1 266 ? -1.445 1.726 -36.199 1.00 59.69 266 ALA A C 1
ATOM 2011 O O . ALA A 1 266 ? -0.885 1.188 -37.160 1.00 59.69 266 ALA A O 1
ATOM 2012 N N . ALA A 1 267 ? -0.787 2.547 -35.372 1.00 59.84 267 ALA A N 1
ATOM 2013 C CA . ALA A 1 267 ? 0.645 2.803 -35.463 1.00 59.84 267 ALA A CA 1
ATOM 2014 C C . ALA A 1 267 ? 1.440 1.624 -34.890 1.00 59.84 267 ALA A C 1
ATOM 2016 O O . ALA A 1 267 ? 1.917 1.618 -33.757 1.00 59.84 267 ALA A O 1
ATOM 2017 N N . GLU A 1 268 ? 1.658 0.616 -35.725 1.00 50.69 268 GLU A N 1
ATOM 2018 C CA . GLU A 1 268 ? 2.593 -0.468 -35.423 1.00 50.69 268 GLU A CA 1
ATOM 2019 C C . GLU A 1 268 ? 4.066 0.020 -35.433 1.00 50.69 268 GLU A C 1
ATOM 2021 O O . GLU A 1 268 ? 4.951 -0.669 -34.933 1.00 50.69 268 GLU A O 1
ATOM 2026 N N . GLY A 1 269 ? 4.327 1.227 -35.967 1.00 42.12 269 GLY A N 1
ATOM 2027 C CA . GLY A 1 269 ? 5.635 1.646 -36.491 1.00 42.12 269 GLY A CA 1
ATOM 2028 C C . GLY A 1 269 ? 6.407 2.772 -35.785 1.00 42.12 269 GLY A C 1
ATOM 2029 O O . GLY A 1 269 ? 7.466 3.127 -36.288 1.00 42.12 269 GLY A O 1
ATOM 2030 N N . SER A 1 270 ? 5.961 3.323 -34.651 1.00 55.56 270 SER A N 1
ATOM 2031 C CA . SER A 1 270 ? 6.783 4.262 -33.849 1.00 55.56 270 SER A CA 1
ATOM 2032 C C . SER A 1 270 ? 7.017 3.716 -32.443 1.00 55.56 270 SER A C 1
ATOM 2034 O O . SER A 1 270 ? 6.599 4.293 -31.446 1.00 55.56 270 SER A O 1
ATOM 2036 N N . ARG A 1 271 ? 7.625 2.529 -32.370 1.00 67.62 271 ARG A N 1
ATOM 2037 C CA . ARG A 1 271 ? 7.866 1.784 -31.127 1.00 67.62 271 ARG A CA 1
ATOM 2038 C C . ARG A 1 271 ? 9.361 1.616 -30.919 1.00 67.62 271 ARG A C 1
ATOM 2040 O O . ARG A 1 271 ? 9.864 0.499 -30.993 1.00 67.62 271 ARG A O 1
ATOM 2047 N N . ALA A 1 272 ? 10.073 2.729 -30.752 1.00 85.50 272 ALA A N 1
ATOM 2048 C CA . ALA A 1 272 ? 11.499 2.682 -30.468 1.00 85.50 272 ALA A CA 1
ATOM 2049 C C . ALA A 1 272 ? 11.718 1.809 -29.220 1.00 85.50 272 ALA A C 1
ATOM 2051 O O . ALA A 1 272 ? 11.180 2.070 -28.149 1.00 85.50 272 ALA A O 1
ATOM 2052 N N . THR A 1 273 ? 12.413 0.695 -29.405 1.00 91.75 273 THR A N 1
ATOM 2053 C CA . THR A 1 273 ? 12.869 -0.209 -28.344 1.00 91.75 273 THR A CA 1
ATOM 2054 C C . THR A 1 273 ? 14.238 0.231 -27.859 1.00 91.75 273 THR A C 1
ATOM 2056 O O . THR A 1 273 ? 14.920 0.978 -28.561 1.00 91.75 273 THR A O 1
ATOM 2059 N N . TYR A 1 274 ? 14.683 -0.291 -26.719 1.00 93.44 274 TYR A N 1
ATOM 2060 C CA . TYR A 1 274 ? 15.974 0.063 -26.131 1.00 93.44 274 TYR A CA 1
ATOM 2061 C C . TYR A 1 274 ? 17.131 0.044 -27.147 1.00 93.44 274 TYR A C 1
ATOM 2063 O O . TYR A 1 274 ? 17.802 1.050 -27.375 1.00 93.44 274 TYR A O 1
ATOM 2071 N N . PHE A 1 275 ? 17.313 -1.077 -27.852 1.00 94.50 275 PHE A N 1
ATOM 2072 C CA . PHE A 1 275 ? 18.407 -1.221 -28.818 1.00 94.50 275 PHE A CA 1
ATOM 2073 C C . PHE A 1 275 ? 18.240 -0.338 -30.055 1.00 94.50 275 PHE A C 1
ATOM 2075 O O . PHE A 1 275 ? 19.227 0.166 -30.578 1.00 94.50 275 PHE A O 1
ATOM 2082 N N . SER A 1 276 ? 17.011 -0.106 -30.525 1.00 93.44 276 SER A N 1
ATOM 2083 C CA . SER A 1 276 ? 16.800 0.815 -31.650 1.00 93.44 276 SER A CA 1
ATOM 2084 C C . SER A 1 276 ? 16.990 2.283 -31.262 1.00 93.44 276 SER A C 1
ATOM 2086 O O . SER A 1 276 ? 17.357 3.078 -32.120 1.00 93.44 276 SER A O 1
ATOM 2088 N N . THR A 1 277 ? 16.746 2.635 -29.996 1.00 92.38 277 THR A N 1
ATOM 2089 C CA . THR A 1 277 ? 16.903 3.999 -29.477 1.00 92.38 277 THR A CA 1
ATOM 2090 C C . THR A 1 277 ? 18.375 4.344 -29.278 1.00 92.38 277 THR A C 1
ATOM 2092 O O . THR A 1 277 ? 18.818 5.392 -29.737 1.00 92.38 277 THR A O 1
ATOM 2095 N N . HIS A 1 278 ? 19.147 3.454 -28.647 1.00 92.19 278 HIS A N 1
ATOM 2096 C CA . HIS A 1 278 ? 20.546 3.735 -28.296 1.00 92.19 278 HIS A CA 1
ATOM 2097 C C . HIS A 1 278 ? 21.576 3.132 -29.274 1.00 92.19 278 HIS A C 1
ATOM 2099 O O . HIS A 1 278 ? 22.770 3.410 -29.166 1.00 92.19 278 HIS A O 1
ATOM 2105 N N . GLY A 1 279 ? 21.140 2.325 -30.248 1.00 94.12 279 GLY A N 1
ATOM 2106 C CA . GLY A 1 279 ? 21.970 1.833 -31.351 1.00 94.12 279 GLY A CA 1
ATOM 2107 C C . GLY A 1 279 ? 23.212 1.060 -30.898 1.00 94.12 279 GLY A C 1
ATOM 2108 O O . GLY A 1 279 ? 23.134 0.166 -30.054 1.00 94.12 279 GLY A O 1
ATOM 2109 N N . ASP A 1 280 ? 24.367 1.417 -31.468 1.00 94.69 280 ASP A N 1
ATOM 2110 C CA . ASP A 1 280 ? 25.645 0.727 -31.250 1.00 94.69 280 ASP A CA 1
ATOM 2111 C C . ASP A 1 280 ? 26.064 0.675 -29.770 1.00 94.69 280 ASP A C 1
ATOM 2113 O O . ASP A 1 280 ? 26.663 -0.313 -29.349 1.00 94.69 280 ASP A O 1
ATOM 2117 N N . ALA A 1 281 ? 25.715 1.689 -28.967 1.00 93.56 281 ALA A N 1
ATOM 2118 C CA . ALA A 1 281 ? 26.012 1.709 -27.532 1.00 93.56 281 ALA A CA 1
ATOM 2119 C C . ALA A 1 281 ? 25.262 0.591 -26.786 1.00 93.56 281 ALA A C 1
ATOM 2121 O O . ALA A 1 281 ? 25.854 -0.163 -26.015 1.00 93.56 281 ALA A O 1
ATOM 2122 N N . ALA A 1 282 ? 23.972 0.397 -27.086 1.00 94.50 282 ALA A N 1
ATOM 2123 C CA . ALA A 1 282 ? 23.200 -0.711 -26.520 1.00 94.50 282 ALA A CA 1
ATOM 2124 C C . ALA A 1 282 ? 23.691 -2.075 -27.031 1.00 94.50 282 ALA A C 1
ATOM 2126 O O . ALA A 1 282 ? 23.751 -3.045 -26.275 1.00 94.50 282 ALA A O 1
ATOM 2127 N N . GLU A 1 283 ? 24.075 -2.173 -28.304 1.00 96.00 283 GLU A N 1
ATOM 2128 C CA . GLU A 1 283 ? 24.632 -3.417 -28.849 1.00 96.00 283 GLU A CA 1
ATOM 2129 C C . GLU A 1 283 ? 25.987 -3.781 -28.223 1.00 96.00 283 GLU A C 1
ATOM 2131 O O . GLU A 1 283 ? 26.262 -4.965 -28.013 1.00 96.00 283 GLU A O 1
ATOM 2136 N N . ALA A 1 284 ? 26.805 -2.793 -27.848 1.00 94.88 284 ALA A N 1
ATOM 2137 C CA . ALA A 1 284 ? 28.087 -3.016 -27.180 1.00 94.88 284 ALA A CA 1
ATOM 2138 C C . ALA A 1 284 ? 27.931 -3.678 -25.800 1.00 94.88 284 ALA A C 1
ATOM 2140 O O . ALA A 1 284 ? 28.760 -4.506 -25.416 1.00 94.88 284 ALA A O 1
ATOM 2141 N N . VAL A 1 285 ? 26.852 -3.365 -25.076 1.00 94.56 285 VAL A N 1
ATOM 2142 C CA . VAL A 1 285 ? 26.563 -3.951 -23.759 1.00 94.56 285 VAL A CA 1
ATOM 2143 C C . VAL A 1 285 ? 25.794 -5.271 -23.819 1.00 94.56 285 VAL A C 1
ATOM 2145 O O . VAL A 1 285 ? 25.829 -6.041 -22.857 1.00 94.56 285 VAL A O 1
ATOM 2148 N N . ARG A 1 286 ? 25.149 -5.597 -24.949 1.00 96.12 286 ARG A N 1
ATOM 2149 C CA . ARG A 1 286 ? 24.350 -6.826 -25.120 1.00 96.12 286 ARG A CA 1
ATOM 2150 C C . ARG A 1 286 ? 25.062 -8.117 -24.669 1.00 96.12 286 ARG A C 1
ATOM 2152 O O . ARG A 1 286 ? 24.392 -8.933 -24.037 1.00 96.12 286 ARG A O 1
ATOM 2159 N N . PRO A 1 287 ? 26.367 -8.346 -24.933 1.00 96.81 287 PRO A N 1
ATOM 2160 C CA . PRO A 1 287 ? 27.054 -9.577 -24.523 1.00 96.81 287 PRO A CA 1
ATOM 2161 C C . PRO A 1 287 ? 27.190 -9.768 -23.005 1.00 96.81 287 PRO A C 1
ATOM 2163 O O . PRO A 1 287 ? 27.425 -10.890 -22.566 1.00 96.81 287 PRO A O 1
ATOM 2166 N N . ARG A 1 288 ? 27.063 -8.690 -22.220 1.00 95.81 288 ARG A N 1
ATOM 2167 C CA . ARG A 1 288 ? 27.122 -8.699 -20.746 1.00 95.81 288 ARG A CA 1
ATOM 2168 C C . ARG A 1 288 ? 25.755 -8.986 -20.109 1.00 95.81 288 ARG A C 1
ATOM 2170 O O . ARG A 1 288 ? 25.658 -9.259 -18.917 1.00 95.81 288 ARG A O 1
ATOM 2177 N N . LEU A 1 289 ? 24.680 -8.930 -20.897 1.00 97.44 289 LEU A N 1
ATOM 2178 C CA . LEU A 1 289 ? 23.322 -9.180 -20.428 1.00 97.44 289 LEU A CA 1
ATOM 2179 C C . LEU A 1 289 ? 22.972 -10.667 -20.493 1.00 97.44 289 LEU A C 1
ATOM 2181 O O . LEU A 1 289 ? 23.278 -11.368 -21.460 1.00 97.44 289 LEU A O 1
ATOM 2185 N N . HIS A 1 290 ? 22.214 -11.130 -19.504 1.00 97.62 290 HIS A N 1
ATOM 2186 C CA . HIS A 1 290 ? 21.525 -12.405 -19.590 1.00 97.62 290 HIS A CA 1
ATOM 2187 C C . HIS A 1 290 ? 20.566 -12.400 -20.790 1.00 97.62 290 HIS A C 1
ATOM 2189 O O . HIS A 1 290 ? 19.894 -11.402 -21.069 1.00 97.62 290 HIS A O 1
ATOM 2195 N N . SER A 1 291 ? 20.453 -13.539 -21.480 1.00 97.38 291 SER A N 1
ATOM 2196 C CA . SER A 1 291 ? 19.672 -13.656 -22.721 1.00 97.38 291 SER A CA 1
ATOM 2197 C C . SER A 1 291 ? 18.219 -13.185 -22.567 1.00 97.38 291 SER A C 1
ATOM 2199 O O . SER A 1 291 ? 17.692 -12.505 -23.447 1.00 97.38 291 SER A O 1
ATOM 2201 N N . SER A 1 292 ? 17.592 -13.465 -21.420 1.00 97.56 292 SER A N 1
ATOM 2202 C CA . SER A 1 292 ? 16.235 -13.001 -21.110 1.00 97.56 292 SER A CA 1
ATOM 2203 C C . SER A 1 292 ? 16.137 -11.482 -20.934 1.00 97.56 292 SER A C 1
ATOM 2205 O O . SER A 1 292 ? 15.131 -10.895 -21.316 1.00 97.56 292 SER A O 1
ATOM 2207 N N . VAL A 1 293 ? 17.159 -10.831 -20.367 1.00 97.75 293 VAL A N 1
ATOM 2208 C CA . VAL A 1 293 ? 17.183 -9.370 -20.171 1.00 97.75 293 VAL A CA 1
ATOM 2209 C C . VAL A 1 293 ? 17.367 -8.676 -21.515 1.00 97.75 293 VAL A C 1
ATOM 2211 O O . VAL A 1 293 ? 16.608 -7.772 -21.852 1.00 97.75 293 VAL A O 1
ATOM 2214 N N . ALA A 1 294 ? 18.296 -9.166 -22.340 1.00 97.69 294 ALA A N 1
ATOM 2215 C CA . ALA A 1 294 ? 18.470 -8.675 -23.703 1.00 97.69 294 ALA A CA 1
ATOM 2216 C C . ALA A 1 294 ? 17.195 -8.858 -24.550 1.00 97.69 294 ALA A C 1
ATOM 2218 O O . ALA A 1 294 ? 16.844 -7.979 -25.334 1.00 97.69 294 ALA A O 1
ATOM 2219 N N . ALA A 1 295 ? 16.476 -9.974 -24.388 1.00 97.56 295 ALA A N 1
ATOM 2220 C CA . ALA A 1 295 ? 15.200 -10.201 -25.066 1.00 97.56 295 ALA A CA 1
ATOM 2221 C C . ALA A 1 295 ? 14.094 -9.251 -24.573 1.00 97.56 295 ALA A C 1
ATOM 2223 O O . ALA A 1 295 ? 13.304 -8.767 -25.381 1.00 97.56 295 ALA A O 1
ATOM 2224 N N . PHE A 1 296 ? 14.055 -8.949 -23.272 1.00 97.75 296 PHE A N 1
ATOM 2225 C CA . PHE A 1 296 ? 13.138 -7.960 -22.704 1.00 97.75 296 PHE A CA 1
ATOM 2226 C C . PHE A 1 296 ? 13.409 -6.561 -23.271 1.00 97.75 296 PHE A C 1
ATOM 2228 O O . PHE A 1 296 ? 12.498 -5.956 -23.829 1.00 97.75 296 PHE A O 1
ATOM 2235 N N . LEU A 1 297 ? 14.655 -6.080 -23.221 1.00 96.94 297 LEU A N 1
ATOM 2236 C CA . LEU A 1 297 ? 15.041 -4.759 -23.740 1.00 96.94 297 LEU A CA 1
ATOM 2237 C C . LEU A 1 297 ? 14.819 -4.627 -25.260 1.00 96.94 297 LEU A C 1
ATOM 2239 O O . LEU A 1 297 ? 14.526 -3.544 -25.758 1.00 96.94 297 LEU A O 1
ATOM 2243 N N . ALA A 1 298 ? 14.901 -5.732 -26.007 1.00 96.25 298 ALA A N 1
ATOM 2244 C CA . ALA A 1 298 ? 14.581 -5.757 -27.436 1.00 96.25 298 ALA A CA 1
ATOM 2245 C C . ALA A 1 298 ? 13.076 -5.677 -27.743 1.00 96.25 298 ALA A C 1
ATOM 2247 O O . ALA A 1 298 ? 12.711 -5.391 -28.880 1.00 96.25 298 ALA A O 1
ATOM 2248 N N . ALA A 1 299 ? 12.207 -5.945 -26.766 1.00 95.31 299 ALA A N 1
ATOM 2249 C CA . ALA A 1 299 ? 10.752 -5.942 -26.931 1.00 95.31 299 ALA A CA 1
ATOM 2250 C C . ALA A 1 299 ? 10.052 -4.793 -26.182 1.00 95.31 299 ALA A C 1
ATOM 2252 O O . ALA A 1 299 ? 8.928 -4.415 -26.530 1.00 95.31 299 ALA A O 1
ATOM 2253 N N . ALA A 1 300 ? 10.684 -4.260 -25.139 1.00 93.81 300 ALA A N 1
ATOM 2254 C CA . ALA A 1 300 ? 10.180 -3.143 -24.361 1.00 93.81 300 ALA A CA 1
ATOM 2255 C C . ALA A 1 300 ? 10.386 -1.826 -25.117 1.00 93.81 300 ALA A C 1
ATOM 2257 O O . ALA A 1 300 ? 11.454 -1.568 -25.678 1.00 93.81 300 ALA A O 1
ATOM 2258 N N . ARG A 1 301 ? 9.338 -1.005 -25.154 1.00 91.25 301 ARG A N 1
ATOM 2259 C CA . ARG A 1 301 ? 9.375 0.324 -25.768 1.00 91.25 301 ARG A CA 1
ATOM 2260 C C . ARG A 1 301 ? 10.050 1.305 -24.826 1.00 91.25 301 ARG A C 1
ATOM 2262 O O . ARG A 1 301 ? 9.858 1.236 -23.622 1.00 91.25 301 ARG A O 1
ATOM 2269 N N . VAL A 1 302 ? 10.806 2.242 -25.370 1.00 89.38 302 VAL A N 1
ATOM 2270 C CA . VAL A 1 302 ? 11.302 3.373 -24.591 1.00 89.38 302 VAL A CA 1
ATOM 2271 C C . VAL A 1 302 ? 10.162 4.389 -24.494 1.00 89.38 302 VAL A C 1
ATOM 2273 O O . VAL A 1 302 ? 9.664 4.816 -25.536 1.00 89.38 302 VAL A O 1
ATOM 2276 N N . PRO A 1 303 ? 9.680 4.725 -23.286 1.00 83.94 303 PRO A N 1
ATOM 2277 C CA . PRO A 1 303 ? 8.604 5.691 -23.136 1.00 83.94 303 PRO A CA 1
ATOM 2278 C C . PRO A 1 303 ? 9.139 7.123 -23.307 1.00 83.94 303 PRO A C 1
ATOM 2280 O O . PRO A 1 303 ? 10.204 7.454 -22.793 1.00 83.94 303 PRO A O 1
ATOM 2283 N N . ASP A 1 304 ? 8.373 7.985 -23.983 1.00 79.69 304 ASP A N 1
ATOM 2284 C CA . ASP A 1 304 ? 8.701 9.415 -24.168 1.00 79.69 304 ASP A CA 1
ATOM 2285 C C . ASP A 1 304 ? 8.389 10.274 -22.919 1.00 79.69 304 ASP A C 1
ATOM 2287 O O . ASP A 1 304 ? 8.678 11.469 -22.870 1.00 79.69 304 ASP A O 1
ATOM 2291 N N . ALA A 1 305 ? 7.779 9.661 -21.904 1.00 84.06 305 ALA A N 1
ATOM 2292 C CA . ALA A 1 305 ? 7.363 10.248 -20.634 1.00 84.06 305 ALA A CA 1
ATOM 2293 C C . ALA A 1 305 ? 7.674 9.260 -19.489 1.00 84.06 305 ALA A C 1
ATOM 2295 O O . ALA A 1 305 ? 8.007 8.104 -19.766 1.00 84.06 305 ALA A O 1
ATOM 2296 N N . PRO A 1 306 ? 7.558 9.652 -18.203 1.00 90.25 306 PRO A N 1
ATOM 2297 C CA . PRO A 1 306 ? 7.720 8.712 -17.095 1.00 90.25 306 PRO A CA 1
ATOM 2298 C C . PRO A 1 306 ? 6.845 7.462 -17.276 1.00 90.25 306 PRO A C 1
ATOM 2300 O O . PRO A 1 306 ? 5.638 7.569 -17.517 1.00 90.25 306 PRO A O 1
ATOM 2303 N N . LEU A 1 307 ? 7.443 6.271 -17.167 1.00 92.44 307 LEU A N 1
ATOM 2304 C CA . LEU A 1 307 ? 6.752 5.000 -17.409 1.00 92.44 307 LEU A CA 1
ATOM 2305 C C . LEU A 1 307 ? 5.613 4.768 -16.413 1.00 92.44 307 LEU A C 1
ATOM 2307 O O . LEU A 1 307 ? 4.590 4.181 -16.757 1.00 92.44 307 LEU A O 1
ATOM 2311 N N . PHE A 1 308 ? 5.816 5.181 -15.166 1.00 94.00 308 PHE A N 1
ATOM 2312 C CA . PHE A 1 308 ? 4.869 5.030 -14.069 1.00 94.00 308 PHE A CA 1
ATOM 2313 C C . PHE A 1 308 ? 5.158 6.091 -13.002 1.00 94.00 308 PHE A C 1
ATOM 2315 O O . PHE A 1 308 ? 6.222 6.695 -13.010 1.00 94.00 308 PHE A O 1
ATOM 2322 N N . PHE A 1 309 ? 4.252 6.301 -12.044 1.00 92.31 309 PHE A N 1
ATOM 2323 C CA . PHE A 1 309 ? 4.397 7.355 -11.029 1.00 92.31 309 PHE A CA 1
ATOM 2324 C C . PHE A 1 309 ? 5.762 7.351 -10.307 1.00 92.31 309 PHE A C 1
ATOM 2326 O O . PHE A 1 309 ? 6.311 8.412 -10.039 1.00 92.31 309 PHE A O 1
ATOM 2333 N N . PHE A 1 310 ? 6.324 6.172 -10.018 1.00 90.25 310 PHE A N 1
ATOM 2334 C CA . PHE A 1 310 ? 7.612 6.038 -9.323 1.00 90.25 310 PHE A CA 1
ATOM 2335 C C . PHE A 1 310 ? 8.839 6.065 -10.229 1.00 90.25 310 PHE A C 1
ATOM 2337 O O . PHE A 1 310 ? 9.947 6.258 -9.730 1.00 90.25 310 PHE A O 1
ATOM 2344 N N . VAL A 1 311 ? 8.668 5.802 -11.525 1.00 90.56 311 VAL A N 1
ATOM 2345 C CA . VAL A 1 311 ? 9.789 5.556 -12.433 1.00 90.56 311 VAL A CA 1
ATOM 2346 C C . VAL A 1 311 ? 9.764 6.476 -13.637 1.00 90.56 311 VAL A C 1
ATOM 2348 O O . VAL A 1 311 ? 8.733 6.666 -14.279 1.00 90.56 311 VAL A O 1
ATOM 2351 N N . GLY A 1 312 ? 10.937 7.010 -13.959 1.00 84.94 312 GLY A N 1
ATOM 2352 C CA . GLY A 1 312 ? 11.173 7.744 -15.194 1.00 84.94 312 GLY A CA 1
ATOM 2353 C C . GLY A 1 312 ? 11.265 6.795 -16.391 1.00 84.94 312 GLY A C 1
ATOM 2354 O O . GLY A 1 312 ? 10.334 6.045 -16.690 1.00 84.94 312 GLY A O 1
ATOM 2355 N N . GLY A 1 313 ? 12.404 6.838 -17.081 1.00 83.00 313 GLY A N 1
ATOM 2356 C CA . GLY A 1 313 ? 12.715 5.982 -18.225 1.00 83.00 313 GLY A CA 1
ATOM 2357 C C . GLY A 1 313 ? 13.710 4.863 -17.905 1.00 83.00 313 GLY A C 1
ATOM 2358 O O . GLY A 1 313 ? 14.127 4.670 -16.758 1.00 83.00 313 GLY A O 1
ATOM 2359 N N . MET A 1 314 ? 14.082 4.128 -18.953 1.00 91.38 314 MET A N 1
ATOM 2360 C CA . MET A 1 314 ? 15.209 3.190 -18.927 1.00 91.38 314 MET A CA 1
ATOM 2361 C C . MET A 1 314 ? 16.540 3.960 -18.963 1.00 91.38 314 MET A C 1
ATOM 2363 O O . MET A 1 314 ? 16.580 5.026 -19.581 1.00 91.38 314 MET A O 1
ATOM 2367 N N . PRO A 1 315 ? 17.612 3.450 -18.332 1.00 90.81 315 PRO A N 1
ATOM 2368 C CA . PRO A 1 315 ? 18.914 4.110 -18.341 1.00 90.81 315 PRO A CA 1
ATOM 2369 C C . PRO A 1 315 ? 19.648 3.992 -19.670 1.00 90.81 315 PRO A C 1
ATOM 2371 O O . PRO A 1 315 ? 19.468 3.021 -20.408 1.00 90.81 315 PRO A O 1
ATOM 2374 N N . ASP A 1 316 ? 20.536 4.944 -19.941 1.00 90.62 316 ASP A N 1
ATOM 2375 C CA . ASP A 1 316 ? 21.437 4.851 -21.084 1.00 90.62 316 ASP A CA 1
ATOM 2376 C C . ASP A 1 316 ? 22.353 3.612 -20.961 1.00 90.62 316 ASP A C 1
ATOM 2378 O O . ASP A 1 316 ? 22.668 3.167 -19.852 1.00 90.62 316 ASP A O 1
ATOM 2382 N N . PRO A 1 317 ? 22.796 3.014 -22.085 1.00 90.56 317 PRO A N 1
ATOM 2383 C CA . PRO A 1 317 ? 23.694 1.857 -22.045 1.00 90.56 317 PRO A CA 1
ATOM 2384 C C . PRO A 1 317 ? 25.022 2.159 -21.351 1.00 90.56 317 PRO A C 1
ATOM 2386 O O . PRO A 1 317 ? 25.564 1.301 -20.653 1.00 90.56 317 PRO A O 1
ATOM 2389 N N . ASP A 1 318 ? 25.508 3.388 -21.542 1.00 82.06 318 ASP A N 1
ATOM 2390 C CA . ASP A 1 318 ? 26.773 3.895 -21.033 1.00 82.06 318 ASP A CA 1
ATOM 2391 C C . ASP A 1 318 ? 26.507 4.968 -19.969 1.00 82.06 318 ASP A C 1
ATOM 2393 O O . ASP A 1 318 ? 25.789 5.935 -20.215 1.00 82.06 318 ASP A O 1
ATOM 2397 N N . GLY A 1 319 ? 27.119 4.829 -18.794 1.00 69.06 319 GLY A N 1
ATOM 2398 C CA . GLY A 1 319 ? 27.064 5.839 -17.739 1.00 69.06 319 GLY A CA 1
ATOM 2399 C C . GLY A 1 319 ? 27.723 5.344 -16.457 1.00 69.06 319 GLY A C 1
ATOM 2400 O O . GLY A 1 319 ? 27.402 4.256 -15.993 1.00 69.06 319 GLY A O 1
ATOM 2401 N N . ASP A 1 320 ? 28.631 6.140 -15.884 1.00 58.94 320 ASP A N 1
ATOM 2402 C CA . ASP A 1 320 ? 29.347 5.765 -14.652 1.00 58.94 320 ASP A CA 1
ATOM 2403 C C . ASP A 1 320 ? 28.402 5.665 -13.435 1.00 58.94 320 ASP A C 1
ATOM 2405 O O . ASP A 1 320 ? 28.615 4.822 -12.574 1.00 58.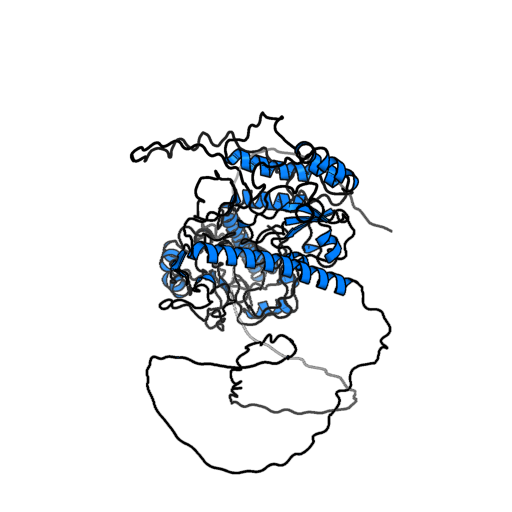94 320 ASP A O 1
ATOM 2409 N N . PHE A 1 321 ? 27.342 6.487 -13.383 1.00 62.41 321 PHE A N 1
ATOM 2410 C CA . PHE A 1 321 ? 26.353 6.517 -12.284 1.00 62.41 321 PHE A CA 1
ATOM 2411 C C . PHE A 1 321 ? 24.898 6.317 -12.748 1.00 62.41 321 PHE A C 1
ATOM 2413 O O . PHE A 1 321 ? 24.022 5.972 -11.953 1.00 62.41 321 PHE A O 1
ATOM 2420 N N . ASP A 1 322 ? 24.661 6.486 -14.051 1.00 73.94 322 ASP A N 1
ATOM 2421 C CA . ASP A 1 322 ? 23.344 6.487 -14.702 1.00 73.94 322 ASP A CA 1
ATOM 2422 C C . ASP A 1 322 ? 23.252 5.431 -15.826 1.00 73.94 322 ASP A C 1
ATOM 2424 O O . ASP A 1 322 ? 22.365 5.471 -16.677 1.00 73.94 322 ASP A O 1
ATOM 2428 N N . GLY A 1 323 ? 24.193 4.485 -15.846 1.00 87.62 323 GLY A N 1
ATOM 2429 C CA . GLY A 1 323 ? 24.236 3.415 -16.836 1.00 87.62 323 GLY A CA 1
ATOM 2430 C C . GLY A 1 323 ? 23.301 2.246 -16.523 1.00 87.62 323 GLY A C 1
ATOM 2431 O O . GLY A 1 323 ? 22.735 2.117 -15.435 1.00 87.62 323 GLY A O 1
ATOM 2432 N N . LEU A 1 324 ? 23.182 1.341 -17.495 1.00 93.00 324 LEU A N 1
ATOM 2433 C CA . LEU A 1 324 ? 22.413 0.101 -17.376 1.00 93.00 324 LEU A CA 1
ATOM 2434 C C . LEU A 1 324 ? 22.967 -0.861 -16.307 1.00 93.00 324 LEU A C 1
ATOM 2436 O O . LEU A 1 324 ? 22.189 -1.562 -15.661 1.00 93.00 324 LEU A O 1
ATOM 2440 N N . PHE A 1 325 ? 24.289 -0.910 -16.119 1.00 93.44 325 PHE A N 1
ATOM 2441 C CA . PHE A 1 325 ? 24.938 -1.744 -15.100 1.00 93.44 325 PHE A CA 1
ATOM 2442 C C . PHE A 1 325 ? 25.249 -0.936 -13.849 1.00 93.44 325 PHE A C 1
ATOM 2444 O O . PHE A 1 325 ? 25.959 0.064 -13.916 1.00 93.44 325 PHE A O 1
ATOM 2451 N N . ASP A 1 326 ? 24.776 -1.419 -12.705 1.00 91.75 326 ASP A N 1
ATOM 2452 C CA . ASP A 1 326 ? 25.010 -0.798 -11.404 1.00 91.75 326 ASP A CA 1
ATOM 2453 C C . ASP A 1 326 ? 26.167 -1.510 -10.690 1.00 91.75 326 ASP A C 1
ATOM 2455 O O . ASP A 1 326 ? 25.994 -2.220 -9.696 1.00 91.75 326 ASP A O 1
ATOM 2459 N N . ASN A 1 327 ? 27.362 -1.381 -11.273 1.00 91.00 327 ASN A N 1
ATOM 2460 C CA . ASN A 1 327 ? 28.560 -2.038 -10.752 1.00 91.00 327 ASN A CA 1
ATOM 2461 C C . ASN A 1 327 ? 29.027 -1.424 -9.425 1.00 91.00 327 ASN A C 1
ATOM 2463 O O . ASN A 1 327 ? 29.674 -2.112 -8.649 1.00 91.00 327 ASN A O 1
ATOM 2467 N N . GLU A 1 328 ? 28.649 -0.178 -9.122 1.00 89.06 328 GLU A N 1
ATOM 2468 C CA . GLU A 1 328 ? 28.889 0.412 -7.803 1.00 89.06 328 GLU A CA 1
ATOM 2469 C C . GLU A 1 328 ? 28.084 -0.310 -6.717 1.00 89.06 328 GLU A C 1
ATOM 2471 O O . GLU A 1 328 ? 28.652 -0.707 -5.701 1.00 89.06 328 GLU A O 1
ATOM 2476 N N . THR A 1 329 ? 26.784 -0.540 -6.934 1.00 90.00 329 THR A N 1
ATOM 2477 C CA . THR A 1 329 ? 25.978 -1.335 -5.997 1.00 90.00 329 THR A CA 1
ATOM 2478 C C . THR A 1 329 ? 26.485 -2.772 -5.927 1.00 90.00 329 THR A C 1
ATOM 2480 O O . THR A 1 329 ? 26.590 -3.322 -4.835 1.00 90.00 329 THR A O 1
ATOM 2483 N N . ALA A 1 330 ? 26.854 -3.375 -7.064 1.00 91.56 330 ALA A N 1
ATOM 2484 C CA . ALA A 1 330 ? 27.416 -4.723 -7.066 1.00 91.56 330 ALA A CA 1
ATOM 2485 C C . ALA A 1 330 ? 28.698 -4.814 -6.214 1.00 91.56 330 ALA A C 1
ATOM 2487 O O . ALA A 1 330 ? 28.797 -5.687 -5.357 1.00 91.56 330 ALA A O 1
ATOM 2488 N N . ASP A 1 331 ? 29.632 -3.875 -6.384 1.00 91.94 331 ASP A N 1
ATOM 2489 C CA . ASP A 1 331 ? 30.874 -3.812 -5.609 1.00 91.94 331 ASP A CA 1
ATOM 2490 C C . ASP A 1 331 ? 30.621 -3.530 -4.118 1.00 91.94 331 ASP A C 1
ATOM 2492 O O . ASP A 1 331 ? 31.297 -4.096 -3.256 1.00 91.94 331 ASP A O 1
ATOM 2496 N N . ASN A 1 332 ? 29.671 -2.646 -3.794 1.00 90.62 332 ASN A N 1
ATOM 2497 C CA . ASN A 1 332 ? 29.353 -2.276 -2.412 1.00 90.62 332 ASN A CA 1
ATOM 2498 C C . ASN A 1 332 ? 28.686 -3.416 -1.631 1.00 90.62 332 ASN A C 1
ATOM 2500 O O . ASN A 1 332 ? 28.946 -3.554 -0.435 1.00 90.62 332 ASN A O 1
ATOM 2504 N N . GLU A 1 333 ? 27.859 -4.217 -2.303 1.00 91.81 333 GLU A N 1
ATOM 2505 C CA . GLU A 1 333 ? 27.075 -5.308 -1.710 1.00 91.81 333 GLU A CA 1
ATOM 2506 C C . GLU A 1 333 ? 27.728 -6.694 -1.908 1.00 91.81 333 GLU A C 1
ATOM 2508 O O . GLU A 1 333 ? 27.093 -7.724 -1.675 1.00 91.81 333 GLU A O 1
ATOM 2513 N N . ASP A 1 334 ? 29.001 -6.732 -2.328 1.00 92.44 334 ASP A N 1
ATOM 2514 C CA . ASP A 1 334 ? 29.784 -7.950 -2.594 1.00 92.44 334 ASP A CA 1
ATOM 2515 C C . ASP A 1 334 ? 29.113 -8.914 -3.610 1.00 92.44 334 ASP A C 1
ATOM 2517 O O . ASP A 1 334 ? 29.249 -10.142 -3.534 1.00 92.44 334 ASP A O 1
ATOM 2521 N N . GLU A 1 335 ? 28.393 -8.367 -4.591 1.00 93.94 335 GLU A N 1
ATOM 2522 C CA . GLU A 1 335 ? 27.774 -9.112 -5.687 1.00 93.94 335 GLU A CA 1
ATOM 2523 C C . GLU A 1 335 ? 28.706 -9.193 -6.914 1.00 93.94 335 GLU A C 1
ATOM 2525 O O . GLU A 1 335 ? 29.606 -8.371 -7.088 1.00 93.94 335 GLU A O 1
ATOM 2530 N N . PRO A 1 336 ? 28.539 -10.189 -7.807 1.00 94.62 336 PRO A N 1
ATOM 2531 C CA . PRO A 1 336 ? 29.391 -10.304 -8.987 1.00 94.62 336 PRO A CA 1
ATOM 2532 C C . PRO A 1 336 ? 29.291 -9.080 -9.910 1.00 94.62 336 PRO A C 1
ATOM 2534 O O . PRO A 1 336 ? 28.205 -8.527 -10.092 1.00 94.62 336 PRO A O 1
ATOM 2537 N N . GLU A 1 337 ? 30.392 -8.723 -10.572 1.00 93.94 337 GLU A N 1
ATOM 2538 C CA . GLU A 1 337 ? 30.392 -7.708 -11.635 1.00 93.94 337 GLU A CA 1
ATOM 2539 C C . GLU A 1 337 ? 29.305 -8.023 -12.681 1.00 93.94 337 GLU A C 1
ATOM 2541 O O . GLU A 1 337 ? 29.068 -9.187 -13.021 1.00 93.94 337 GLU A O 1
ATOM 2546 N N . ASP A 1 338 ? 28.613 -6.986 -13.155 1.00 94.31 338 ASP A N 1
ATOM 2547 C CA . ASP A 1 338 ? 27.497 -7.052 -14.106 1.00 94.31 338 ASP A CA 1
ATOM 2548 C C . ASP A 1 338 ? 26.253 -7.808 -13.609 1.00 94.31 338 ASP A C 1
ATOM 2550 O O . ASP A 1 338 ? 25.285 -7.987 -14.356 1.00 94.31 338 ASP A O 1
ATOM 2554 N N . SER A 1 339 ? 26.218 -8.258 -12.352 1.00 95.19 339 SER A N 1
ATOM 2555 C CA . SER A 1 339 ? 25.058 -8.979 -11.819 1.00 95.19 339 SER A CA 1
ATOM 2556 C C . SER A 1 339 ? 23.854 -8.075 -11.564 1.00 95.19 339 SER A C 1
ATOM 2558 O O . SER A 1 339 ? 22.724 -8.559 -11.661 1.00 95.19 339 SER A O 1
ATOM 2560 N N . ILE A 1 340 ? 24.068 -6.786 -11.288 1.00 95.31 340 ILE A N 1
ATOM 2561 C CA . ILE A 1 340 ? 23.015 -5.811 -10.996 1.00 95.31 340 ILE A CA 1
ATOM 2562 C C . ILE A 1 340 ? 22.782 -4.919 -12.216 1.00 95.31 340 ILE A C 1
ATOM 2564 O O . ILE A 1 340 ? 23.673 -4.212 -12.683 1.00 95.31 340 ILE A O 1
ATOM 2568 N N . VAL A 1 341 ? 21.554 -4.950 -12.728 1.00 95.50 341 VAL A N 1
ATOM 2569 C CA . VAL A 1 341 ? 21.106 -4.139 -13.864 1.00 95.50 341 VAL A CA 1
ATOM 2570 C C . VAL A 1 341 ? 20.004 -3.197 -13.409 1.00 95.50 341 VAL A C 1
ATOM 2572 O O . VAL A 1 341 ? 18.999 -3.639 -12.853 1.00 95.50 341 VAL A O 1
ATOM 2575 N N . ARG A 1 342 ? 20.145 -1.904 -13.691 1.00 94.81 342 ARG A N 1
ATOM 2576 C CA . ARG A 1 342 ? 19.099 -0.913 -13.442 1.00 94.81 342 ARG A CA 1
ATOM 2577 C C . ARG A 1 342 ? 18.130 -0.912 -14.619 1.00 94.81 342 ARG A C 1
ATOM 2579 O O . ARG A 1 342 ? 18.494 -0.571 -15.732 1.00 94.81 342 ARG A O 1
ATOM 2586 N N . LEU A 1 343 ? 16.882 -1.319 -14.402 1.00 95.12 343 LEU A N 1
ATOM 2587 C CA . LEU A 1 343 ? 15.879 -1.345 -15.476 1.00 95.12 343 LEU A CA 1
ATOM 2588 C C . LEU A 1 343 ? 15.127 -0.020 -15.607 1.00 95.12 343 LEU A C 1
ATOM 2590 O O . LEU A 1 343 ? 14.716 0.335 -16.709 1.00 95.12 343 LEU A O 1
ATOM 2594 N N . TYR A 1 344 ? 14.954 0.703 -14.499 1.00 93.06 344 TYR A N 1
ATOM 2595 C CA . TYR A 1 344 ? 14.253 1.986 -14.466 1.00 93.06 344 TYR A CA 1
ATOM 2596 C C . TYR A 1 344 ? 14.872 2.915 -13.427 1.00 93.06 344 TYR A C 1
ATOM 2598 O O . TYR A 1 344 ? 15.197 2.462 -12.328 1.00 93.06 344 TYR A O 1
ATOM 2606 N N . PHE A 1 345 ? 14.949 4.208 -13.730 1.00 88.69 345 PHE A N 1
ATOM 2607 C CA . PHE A 1 345 ? 15.282 5.230 -12.736 1.00 88.69 345 PHE A CA 1
ATOM 2608 C C . PHE A 1 345 ? 14.103 5.568 -11.840 1.00 88.69 345 PHE A C 1
ATOM 2610 O O . PHE A 1 345 ? 12.963 5.602 -12.310 1.00 88.69 345 PHE A O 1
ATOM 2617 N N . SER A 1 346 ? 14.379 5.895 -10.577 1.00 87.94 346 SER A N 1
ATOM 2618 C CA . SER A 1 346 ? 13.390 6.554 -9.728 1.00 87.94 346 SER A CA 1
ATOM 2619 C C . SER A 1 346 ? 13.107 7.974 -10.231 1.00 87.94 346 SER A C 1
ATOM 2621 O O . SER A 1 346 ? 13.985 8.666 -10.749 1.00 87.94 346 SER A O 1
ATOM 2623 N N . HIS A 1 347 ? 11.860 8.421 -10.102 1.00 84.69 347 HIS A N 1
ATOM 2624 C CA . HIS A 1 347 ? 11.499 9.799 -10.413 1.00 84.69 347 HIS A CA 1
ATOM 2625 C C . HIS A 1 347 ? 11.692 10.686 -9.176 1.00 84.69 347 HIS A C 1
ATOM 2627 O O . HIS A 1 347 ? 10.997 10.503 -8.178 1.00 84.69 347 HIS A O 1
ATOM 2633 N N . MET A 1 348 ? 12.579 11.686 -9.248 1.00 76.25 348 MET A N 1
ATOM 2634 C CA . MET A 1 348 ? 12.957 12.513 -8.086 1.00 76.25 348 MET A CA 1
ATOM 2635 C C . MET A 1 348 ? 11.753 13.130 -7.362 1.00 76.25 348 MET A C 1
ATOM 2637 O O . MET A 1 348 ? 11.648 13.017 -6.144 1.00 76.25 348 MET A O 1
ATOM 2641 N N . ASP A 1 349 ? 10.807 13.719 -8.100 1.00 76.56 349 ASP A N 1
ATOM 2642 C CA . ASP A 1 349 ? 9.629 14.365 -7.496 1.00 76.56 349 ASP A CA 1
ATOM 2643 C C . ASP A 1 349 ? 8.671 13.375 -6.810 1.00 76.56 349 ASP A C 1
ATOM 2645 O O . ASP A 1 349 ? 7.951 13.746 -5.883 1.00 76.56 349 ASP A O 1
ATOM 2649 N N . ALA A 1 350 ? 8.663 12.108 -7.239 1.00 74.00 350 ALA A N 1
ATOM 2650 C CA . ALA A 1 350 ? 7.884 11.057 -6.588 1.00 74.00 350 ALA A CA 1
ATOM 2651 C C . ALA A 1 350 ? 8.593 10.523 -5.335 1.00 74.00 350 ALA A C 1
ATOM 2653 O O . ALA A 1 350 ? 7.940 10.028 -4.424 1.00 74.00 350 ALA A O 1
ATOM 2654 N N . CYS A 1 351 ? 9.920 10.653 -5.285 1.00 71.12 351 CYS A N 1
ATOM 2655 C CA . CYS A 1 351 ? 10.803 10.102 -4.263 1.00 71.12 351 CYS A CA 1
ATOM 2656 C C . CYS A 1 351 ? 11.327 11.175 -3.289 1.00 71.12 351 CYS A C 1
ATOM 2658 O O . CYS A 1 351 ? 12.437 11.057 -2.778 1.00 71.12 351 CYS A O 1
ATOM 2660 N N . ASP A 1 352 ? 10.539 12.221 -3.020 1.00 68.62 352 ASP A N 1
ATOM 2661 C CA . ASP A 1 352 ? 10.870 13.287 -2.055 1.00 68.62 352 ASP A CA 1
ATOM 2662 C C . ASP A 1 352 ? 12.180 14.039 -2.391 1.00 68.62 352 ASP A C 1
ATOM 2664 O O . ASP A 1 352 ? 12.997 14.359 -1.528 1.00 68.62 352 ASP A O 1
ATOM 2668 N N . GLY A 1 353 ? 12.416 14.275 -3.688 1.00 64.25 353 GLY A N 1
ATOM 2669 C CA . GLY A 1 353 ? 13.583 15.001 -4.200 1.00 64.25 353 GLY A CA 1
ATOM 2670 C C . GLY A 1 353 ? 14.894 14.213 -4.156 1.00 64.25 353 GLY A C 1
ATOM 2671 O O . GLY A 1 353 ? 15.960 14.784 -4.384 1.00 64.25 353 GLY A O 1
ATOM 2672 N N . LYS A 1 354 ? 14.835 12.914 -3.853 1.00 64.75 354 LYS A N 1
ATOM 2673 C CA . LYS A 1 354 ? 16.000 12.033 -3.779 1.00 64.75 354 LYS A CA 1
ATOM 2674 C C . LYS A 1 354 ? 16.302 11.398 -5.134 1.00 64.75 354 LYS A C 1
ATOM 2676 O O . LYS A 1 354 ? 15.420 10.815 -5.763 1.00 64.75 354 LYS A O 1
ATOM 2681 N N . SER A 1 355 ? 17.556 11.497 -5.568 1.00 64.19 355 SER A N 1
ATOM 2682 C CA . SER A 1 355 ? 18.081 10.826 -6.761 1.00 64.19 355 SER A CA 1
ATOM 2683 C C . SER A 1 355 ? 18.855 9.553 -6.397 1.00 64.19 355 SER A C 1
ATOM 2685 O O . SER A 1 355 ? 19.256 9.360 -5.251 1.00 64.19 355 SER A O 1
ATOM 2687 N N . GLY A 1 356 ? 19.067 8.683 -7.389 1.00 63.72 356 GLY A N 1
ATOM 2688 C CA . GLY A 1 356 ? 20.013 7.562 -7.313 1.00 63.72 356 GLY A CA 1
ATOM 2689 C C . GLY A 1 356 ? 19.408 6.184 -7.024 1.00 63.72 356 GLY A C 1
ATOM 2690 O O . GLY A 1 356 ? 20.111 5.187 -7.129 1.00 63.72 356 GLY A O 1
ATOM 2691 N N . GLY A 1 357 ? 18.118 6.104 -6.690 1.00 79.06 357 GLY A N 1
ATOM 2692 C CA . GLY A 1 357 ? 17.405 4.830 -6.590 1.00 79.06 357 GLY A CA 1
ATOM 2693 C C . GLY A 1 357 ? 16.969 4.282 -7.956 1.00 79.06 357 GLY A C 1
ATOM 2694 O O . GLY A 1 357 ? 17.464 4.663 -9.019 1.00 79.06 357 GLY A O 1
ATOM 2695 N N . GLY A 1 358 ? 15.970 3.404 -7.934 1.00 89.94 358 GLY A N 1
ATOM 2696 C CA . GLY A 1 358 ? 15.344 2.848 -9.125 1.00 89.94 358 GLY A CA 1
ATOM 2697 C C . GLY A 1 358 ? 14.994 1.376 -8.981 1.00 89.94 358 GLY A C 1
ATOM 2698 O O . GLY A 1 358 ? 15.021 0.797 -7.898 1.00 89.94 358 GLY A O 1
ATOM 2699 N N . MET A 1 359 ? 14.644 0.762 -10.104 1.00 94.00 359 MET A N 1
ATOM 2700 C CA . MET A 1 359 ? 14.403 -0.673 -10.177 1.00 94.00 359 MET A CA 1
ATOM 2701 C C . MET A 1 359 ? 15.702 -1.394 -10.506 1.00 94.00 359 MET A C 1
ATOM 2703 O O . MET A 1 359 ? 16.155 -1.345 -11.652 1.00 94.00 359 MET A O 1
ATOM 2707 N N . LEU A 1 360 ? 16.261 -2.101 -9.530 1.00 95.19 360 LEU A N 1
ATOM 2708 C CA . LEU A 1 360 ? 17.419 -2.961 -9.741 1.00 95.19 360 LEU A CA 1
ATOM 2709 C C . LEU A 1 360 ? 16.954 -4.390 -10.014 1.00 95.19 360 LEU A C 1
ATOM 2711 O O . LEU A 1 360 ? 16.021 -4.888 -9.385 1.00 95.19 360 LEU A O 1
ATOM 2715 N N . TYR A 1 361 ? 17.613 -5.056 -10.954 1.00 96.88 361 TYR A N 1
ATOM 2716 C CA . TYR A 1 361 ? 17.384 -6.440 -11.338 1.00 96.88 361 TYR A CA 1
ATOM 2717 C C . TYR A 1 361 ? 18.676 -7.236 -11.196 1.00 96.88 361 TYR A C 1
ATOM 2719 O O . TYR A 1 361 ? 19.696 -6.909 -11.798 1.00 96.88 361 TYR A O 1
ATOM 2727 N N . HIS A 1 362 ? 18.611 -8.323 -10.437 1.00 96.69 362 HIS A N 1
ATOM 2728 C CA . HIS A 1 362 ? 19.730 -9.220 -10.230 1.00 96.69 362 HIS A CA 1
ATOM 2729 C C . HIS A 1 362 ? 19.748 -10.321 -11.303 1.00 96.69 362 HIS A C 1
ATOM 2731 O O . HIS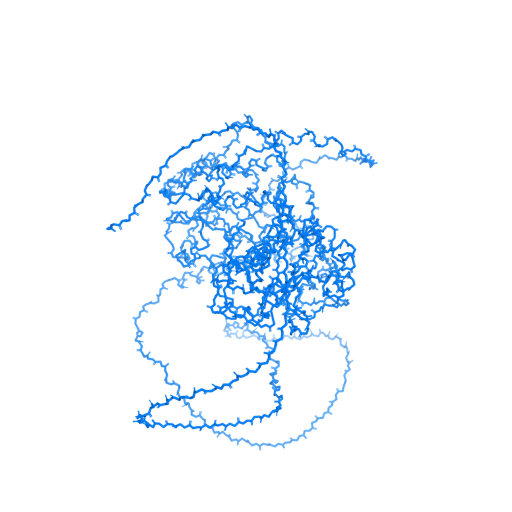 A 1 362 ? 19.028 -11.322 -11.206 1.00 96.69 362 HIS A O 1
ATOM 2737 N N . GLN A 1 363 ? 20.632 -10.206 -12.293 1.00 95.44 363 GLN A N 1
ATOM 2738 C CA . GLN A 1 363 ? 20.724 -11.119 -13.435 1.00 95.44 363 GLN A CA 1
ATOM 2739 C C . GLN A 1 363 ? 20.992 -12.572 -13.045 1.00 95.44 363 GLN A C 1
ATOM 2741 O O . GLN A 1 363 ? 20.392 -13.460 -13.633 1.00 95.44 363 GLN A O 1
ATOM 2746 N N . GLY A 1 364 ? 21.822 -12.833 -12.031 1.00 94.00 364 GLY A N 1
ATOM 2747 C CA . GLY A 1 364 ? 22.122 -14.206 -11.588 1.00 94.00 364 GLY A CA 1
ATOM 2748 C C . GLY A 1 364 ? 21.019 -14.886 -10.763 1.00 94.00 364 GLY A C 1
ATOM 2749 O O . GLY A 1 364 ? 21.117 -16.073 -10.474 1.00 94.00 364 GLY A O 1
ATOM 2750 N N . ARG A 1 365 ? 19.988 -14.140 -10.346 1.00 93.69 365 ARG A N 1
ATOM 2751 C CA . ARG A 1 365 ? 18.897 -14.624 -9.472 1.00 93.69 365 ARG A CA 1
ATOM 2752 C C . ARG A 1 365 ? 17.519 -14.444 -10.105 1.00 93.69 365 ARG A C 1
ATOM 2754 O O . ARG A 1 365 ? 16.554 -15.043 -9.653 1.00 93.69 365 ARG A O 1
ATOM 2761 N N . HIS A 1 366 ? 17.446 -13.639 -11.159 1.00 95.69 366 HIS A N 1
ATOM 2762 C CA . HIS A 1 366 ? 16.252 -13.311 -11.920 1.00 95.69 366 HIS A CA 1
ATOM 2763 C C . HIS A 1 366 ? 15.142 -12.617 -11.122 1.00 95.69 366 HIS A C 1
ATOM 2765 O O . HIS A 1 366 ? 13.957 -12.814 -11.390 1.00 95.69 366 HIS A O 1
ATOM 2771 N N . LEU A 1 367 ? 15.533 -11.767 -10.172 1.00 95.88 367 LEU A N 1
ATOM 2772 C CA . LEU A 1 367 ? 14.625 -11.009 -9.314 1.00 95.88 367 LEU A CA 1
ATOM 2773 C C . LEU A 1 367 ? 14.918 -9.512 -9.400 1.00 95.88 367 LEU A C 1
ATOM 2775 O O . LEU A 1 367 ? 16.034 -9.115 -9.722 1.00 95.88 367 LEU A O 1
ATOM 2779 N N . ALA A 1 368 ? 13.921 -8.697 -9.083 1.00 95.94 368 ALA A N 1
ATOM 2780 C CA . ALA A 1 368 ? 13.994 -7.249 -9.025 1.00 95.94 368 ALA A CA 1
ATOM 2781 C C . ALA A 1 368 ? 13.509 -6.709 -7.675 1.00 95.94 368 ALA A C 1
ATOM 2783 O O . ALA A 1 368 ? 12.700 -7.348 -6.995 1.00 95.94 368 ALA A O 1
ATOM 2784 N N . SER A 1 369 ? 13.980 -5.514 -7.334 1.00 94.56 369 SER A N 1
ATOM 2785 C CA . SER A 1 369 ? 13.511 -4.703 -6.213 1.00 94.56 369 SER A CA 1
ATOM 2786 C C . SER A 1 369 ? 13.561 -3.227 -6.602 1.00 94.56 369 SER A C 1
ATOM 2788 O O . SER A 1 369 ? 14.468 -2.798 -7.319 1.00 94.56 369 SER A O 1
ATOM 2790 N N . PHE A 1 370 ? 12.580 -2.453 -6.141 1.00 92.81 370 PHE A N 1
ATOM 2791 C CA . PHE A 1 370 ? 12.595 -1.001 -6.273 1.00 92.81 370 PHE A CA 1
ATOM 2792 C C . PHE A 1 370 ? 13.174 -0.340 -5.024 1.00 92.81 370 PHE A C 1
ATOM 2794 O O . PHE A 1 370 ? 12.747 -0.641 -3.910 1.00 92.81 370 PHE A O 1
ATOM 2801 N N . PHE A 1 371 ? 14.055 0.631 -5.237 1.00 90.12 371 PHE A N 1
ATOM 2802 C CA . PHE A 1 371 ? 14.673 1.456 -4.209 1.00 90.12 371 PHE A CA 1
ATOM 2803 C C . PHE A 1 371 ? 14.322 2.921 -4.448 1.00 90.12 371 PHE A C 1
ATOM 2805 O O . PHE A 1 371 ? 14.487 3.434 -5.556 1.00 90.12 371 PHE A O 1
ATOM 2812 N N . THR A 1 372 ? 13.829 3.602 -3.418 1.00 84.94 372 THR A N 1
ATOM 2813 C CA . THR A 1 372 ? 13.507 5.033 -3.505 1.00 84.94 372 THR A CA 1
ATOM 2814 C C . THR A 1 372 ? 14.788 5.861 -3.413 1.00 84.94 372 THR A C 1
ATOM 2816 O O . THR A 1 372 ? 14.939 6.851 -4.129 1.00 84.94 372 THR A O 1
ATOM 2819 N N . HIS A 1 373 ? 15.731 5.418 -2.580 1.00 83.50 373 HIS A N 1
ATOM 2820 C CA . HIS A 1 373 ? 17.046 6.015 -2.371 1.00 83.50 373 HIS A CA 1
ATOM 2821 C C . HIS A 1 373 ? 18.154 4.946 -2.472 1.00 83.50 373 HIS A C 1
ATOM 2823 O O . HIS A 1 373 ? 17.887 3.799 -2.117 1.00 83.50 373 HIS A O 1
ATOM 2829 N N . PRO A 1 374 ? 19.388 5.291 -2.895 1.00 81.06 374 PRO A N 1
ATOM 2830 C CA . PRO A 1 374 ? 20.530 4.369 -2.867 1.00 81.06 374 PRO A CA 1
ATOM 2831 C C . PRO A 1 374 ? 20.729 3.689 -1.510 1.00 81.06 374 PRO A C 1
ATOM 2833 O O . PRO A 1 374 ? 20.829 2.476 -1.447 1.00 81.06 374 PRO A O 1
ATOM 2836 N N . ASP A 1 375 ? 20.687 4.455 -0.415 1.00 83.50 375 ASP A N 1
ATOM 2837 C CA . ASP A 1 375 ? 20.816 3.914 0.949 1.00 83.50 375 ASP A CA 1
ATOM 2838 C C . ASP A 1 375 ? 19.757 2.854 1.306 1.00 83.50 375 ASP A C 1
ATOM 2840 O O . ASP A 1 375 ? 19.964 2.094 2.244 1.00 83.50 375 ASP A O 1
ATOM 2844 N N . ASP A 1 376 ? 18.638 2.762 0.575 1.00 86.19 376 ASP A N 1
ATOM 2845 C CA . ASP A 1 376 ? 17.632 1.728 0.831 1.00 86.19 376 ASP A CA 1
ATOM 2846 C C . ASP A 1 376 ? 18.138 0.316 0.449 1.00 86.19 376 ASP A C 1
ATOM 2848 O O . ASP A 1 376 ? 17.469 -0.672 0.772 1.00 86.19 376 ASP A O 1
ATOM 2852 N N . THR A 1 377 ? 19.292 0.178 -0.229 1.00 87.75 377 THR A N 1
ATOM 2853 C CA . THR A 1 377 ? 19.885 -1.132 -0.570 1.00 87.75 377 THR A CA 1
ATOM 2854 C C . THR A 1 377 ? 20.137 -1.984 0.670 1.00 87.75 377 THR A C 1
ATOM 2856 O O . THR A 1 377 ? 19.905 -3.193 0.623 1.00 87.75 377 THR A O 1
ATOM 2859 N N . GLU A 1 378 ? 20.451 -1.367 1.813 1.00 86.38 378 GLU A N 1
ATOM 2860 C CA . GLU A 1 378 ? 20.666 -2.061 3.090 1.00 86.38 378 GLU A CA 1
ATOM 2861 C C . GLU A 1 378 ? 19.429 -2.835 3.587 1.00 86.38 378 GLU A C 1
ATOM 2863 O O . GLU A 1 378 ? 19.543 -3.741 4.408 1.00 86.38 378 GLU A O 1
ATOM 2868 N N . CYS A 1 379 ? 18.233 -2.503 3.088 1.00 84.75 379 CYS A N 1
ATOM 2869 C CA . CYS A 1 379 ? 16.983 -3.182 3.443 1.00 84.75 379 CYS A CA 1
ATOM 2870 C C . CYS A 1 379 ? 16.700 -4.435 2.589 1.00 84.75 379 CYS A C 1
ATOM 2872 O O . CYS A 1 379 ? 15.739 -5.172 2.845 1.00 84.75 379 CYS A O 1
ATOM 2874 N N . ALA A 1 380 ? 17.477 -4.653 1.525 1.00 89.00 380 ALA A N 1
ATOM 2875 C CA . ALA A 1 380 ? 17.257 -5.732 0.565 1.00 89.00 380 ALA A CA 1
ATOM 2876 C C . ALA A 1 380 ? 18.519 -6.548 0.256 1.00 89.00 380 ALA A C 1
ATOM 2878 O O . ALA A 1 380 ? 18.395 -7.639 -0.308 1.00 89.00 380 ALA A O 1
ATOM 2879 N N . PHE A 1 381 ? 19.708 -6.060 0.600 1.00 90.88 381 PHE A N 1
ATOM 2880 C CA . PHE A 1 381 ? 20.959 -6.795 0.458 1.00 90.88 381 PHE A CA 1
ATOM 2881 C C . PHE A 1 381 ? 21.461 -7.336 1.807 1.00 90.88 381 PHE A C 1
ATOM 2883 O O . PHE A 1 381 ? 21.254 -6.700 2.837 1.00 90.88 381 PHE A O 1
ATOM 2890 N N . PRO A 1 382 ? 22.107 -8.518 1.814 1.00 91.00 382 PRO A N 1
ATOM 2891 C CA . PRO A 1 382 ? 22.310 -9.403 0.666 1.00 91.00 382 PRO A CA 1
ATOM 2892 C C . PRO A 1 382 ? 21.009 -10.117 0.262 1.00 91.00 382 PRO A C 1
ATOM 2894 O O . PRO A 1 382 ? 20.180 -10.472 1.103 1.00 91.00 382 PRO A O 1
ATOM 2897 N N . VAL A 1 383 ? 20.840 -10.403 -1.035 1.00 90.25 383 VAL A N 1
ATOM 2898 C CA . VAL A 1 383 ? 19.584 -10.963 -1.590 1.00 90.25 383 VAL A CA 1
ATOM 2899 C C . VAL A 1 383 ? 19.137 -12.248 -0.874 1.00 90.25 383 VAL A C 1
ATOM 2901 O O . VAL A 1 383 ? 17.946 -12.527 -0.743 1.00 90.25 383 VAL A O 1
ATOM 2904 N N . THR A 1 384 ? 20.090 -13.050 -0.395 1.00 88.50 384 THR A N 1
ATOM 2905 C CA . THR A 1 384 ? 19.829 -14.311 0.313 1.00 88.50 384 THR A CA 1
ATOM 2906 C C . THR A 1 384 ? 19.265 -14.136 1.719 1.00 88.50 384 THR A C 1
ATOM 2908 O O . THR A 1 384 ? 18.604 -15.049 2.211 1.00 88.50 384 THR A O 1
ATOM 2911 N N . GLU A 1 385 ? 19.528 -13.003 2.368 1.00 89.00 385 GLU A N 1
ATOM 2912 C CA . GLU A 1 385 ? 19.029 -12.692 3.714 1.00 89.00 385 GLU A CA 1
ATOM 2913 C C . GLU A 1 385 ? 17.691 -11.943 3.668 1.00 89.00 385 GLU A C 1
ATOM 2915 O O . GLU A 1 385 ? 16.899 -12.049 4.605 1.00 89.00 385 GLU A O 1
ATOM 2920 N N . HIS A 1 386 ? 17.384 -11.298 2.535 1.00 87.31 386 HIS A N 1
ATOM 2921 C CA . HIS A 1 386 ? 16.142 -10.551 2.313 1.00 87.31 386 HIS A CA 1
ATOM 2922 C C . HIS A 1 386 ? 15.319 -11.067 1.114 1.00 87.31 386 HIS A C 1
ATOM 2924 O O . HIS A 1 386 ? 14.892 -10.273 0.273 1.00 87.31 386 HIS A O 1
ATOM 2930 N N . PRO A 1 387 ? 15.028 -12.378 0.993 1.00 87.62 387 PRO A N 1
ATOM 2931 C CA . PRO A 1 387 ? 14.316 -12.927 -0.168 1.00 87.62 387 PRO A CA 1
ATOM 2932 C C . PRO A 1 387 ? 12.906 -12.340 -0.365 1.00 87.62 387 PRO A C 1
ATOM 2934 O O . PRO A 1 387 ? 12.374 -12.365 -1.469 1.00 87.62 387 PRO A O 1
ATOM 2937 N N . GLN A 1 388 ? 12.294 -11.802 0.691 1.00 84.94 388 GLN A N 1
ATOM 2938 C CA . GLN A 1 388 ? 11.007 -11.105 0.660 1.00 84.94 388 GLN A CA 1
ATOM 2939 C C . GLN A 1 388 ? 11.059 -9.722 -0.005 1.00 84.94 388 GLN A C 1
ATOM 2941 O O . GLN A 1 388 ? 10.007 -9.193 -0.351 1.00 84.94 388 GLN A O 1
ATOM 2946 N N . SER A 1 389 ? 12.252 -9.145 -0.166 1.00 89.00 389 SER A N 1
ATOM 2947 C CA . SER A 1 389 ? 12.478 -7.853 -0.823 1.00 89.00 389 SER A CA 1
ATOM 2948 C C . SER A 1 389 ? 12.730 -8.003 -2.328 1.00 89.00 389 SER A C 1
ATOM 2950 O O . SER A 1 389 ? 12.865 -7.009 -3.024 1.00 89.00 389 SER A O 1
ATOM 2952 N N . TRP A 1 390 ? 12.779 -9.229 -2.856 1.00 92.62 390 TRP A N 1
ATOM 2953 C CA . TRP A 1 390 ? 13.132 -9.494 -4.250 1.00 92.62 390 TRP A CA 1
ATOM 2954 C C . TRP A 1 390 ? 12.052 -10.318 -4.944 1.00 92.62 390 TRP A C 1
ATOM 2956 O O . TRP A 1 390 ? 11.712 -11.425 -4.526 1.00 92.62 390 TRP A O 1
ATOM 2966 N N . HIS A 1 391 ? 11.516 -9.794 -6.045 1.00 94.12 391 HIS A N 1
ATOM 2967 C CA . HIS A 1 391 ? 10.393 -10.399 -6.761 1.00 94.12 391 HIS A CA 1
ATOM 2968 C C . HIS A 1 391 ? 10.668 -10.534 -8.260 1.00 94.12 391 HIS A C 1
ATOM 2970 O O . HIS A 1 391 ? 11.383 -9.713 -8.828 1.00 94.12 391 HIS A O 1
ATOM 2976 N N . PRO A 1 392 ? 10.067 -11.518 -8.953 1.00 95.81 392 PRO A N 1
ATOM 2977 C CA . PRO A 1 392 ? 10.083 -11.543 -10.414 1.00 95.81 392 PRO A CA 1
ATOM 2978 C C . PRO A 1 392 ? 9.546 -10.223 -10.985 1.00 95.81 392 PRO A C 1
ATOM 2980 O O . PRO A 1 392 ? 8.557 -9.695 -10.465 1.00 95.81 392 PRO A O 1
ATOM 2983 N N . LEU A 1 393 ? 10.162 -9.696 -12.048 1.00 96.44 393 LEU A N 1
ATOM 2984 C CA . LEU A 1 393 ? 9.814 -8.379 -12.599 1.00 96.44 393 LEU A CA 1
ATOM 2985 C C . LEU A 1 393 ? 8.331 -8.288 -12.990 1.00 96.44 393 LEU A C 1
ATOM 2987 O O . LEU A 1 393 ? 7.686 -7.270 -12.735 1.00 96.44 393 LEU A O 1
ATOM 2991 N N . GLU A 1 394 ? 7.752 -9.362 -13.534 1.00 96.50 394 GLU A N 1
ATOM 2992 C CA . GLU A 1 394 ? 6.331 -9.419 -13.879 1.00 96.50 394 GLU A CA 1
ATOM 2993 C C . GLU A 1 394 ? 5.416 -9.214 -12.663 1.00 96.50 394 GLU A C 1
ATOM 2995 O O . GLU A 1 394 ? 4.300 -8.715 -12.811 1.00 96.50 394 GLU A O 1
ATOM 3000 N N . THR A 1 395 ? 5.885 -9.549 -11.457 1.00 95.62 395 THR A N 1
ATOM 3001 C CA . THR A 1 395 ? 5.154 -9.325 -10.203 1.00 95.62 395 THR A CA 1
ATOM 3002 C C . THR A 1 395 ? 5.078 -7.838 -9.903 1.00 95.62 395 THR A C 1
ATOM 3004 O O . THR A 1 395 ? 4.001 -7.341 -9.586 1.00 95.62 395 THR A O 1
ATOM 3007 N N . ILE A 1 396 ? 6.194 -7.117 -10.049 1.00 95.50 396 ILE A N 1
ATOM 3008 C CA . ILE A 1 396 ? 6.252 -5.679 -9.770 1.00 95.50 396 ILE A CA 1
ATOM 3009 C C . ILE A 1 396 ? 5.491 -4.882 -10.835 1.00 95.50 396 ILE A C 1
ATOM 3011 O O . ILE A 1 396 ? 4.706 -4.001 -10.503 1.00 95.50 396 ILE A O 1
ATOM 3015 N N . LEU A 1 397 ? 5.613 -5.241 -12.113 1.00 96.50 397 LEU A N 1
ATOM 3016 C CA . LEU A 1 397 ? 4.838 -4.584 -13.172 1.00 96.50 397 LEU A CA 1
ATOM 3017 C C . LEU A 1 397 ? 3.328 -4.844 -13.024 1.00 96.50 397 LEU A C 1
ATOM 3019 O O . LEU A 1 397 ? 2.520 -3.926 -13.166 1.00 96.50 397 LEU A O 1
ATOM 3023 N N . SER A 1 398 ? 2.930 -6.073 -12.667 1.00 96.50 398 SER A N 1
ATOM 3024 C CA . SER A 1 398 ? 1.524 -6.385 -12.359 1.00 96.50 398 SER A CA 1
ATOM 3025 C C . SER A 1 398 ? 1.018 -5.597 -11.152 1.00 96.50 398 SER A C 1
ATOM 3027 O O . SER A 1 398 ? -0.142 -5.190 -11.122 1.00 96.50 398 SER A O 1
ATOM 3029 N N . ASN A 1 399 ? 1.893 -5.353 -10.175 1.00 94.81 399 ASN A N 1
ATOM 3030 C CA . ASN A 1 399 ? 1.607 -4.539 -9.004 1.00 94.81 399 ASN A CA 1
ATOM 3031 C C . ASN A 1 399 ? 1.224 -3.105 -9.386 1.00 94.81 399 ASN A C 1
ATOM 3033 O O . ASN A 1 399 ? 0.173 -2.612 -8.983 1.00 94.81 399 ASN A O 1
ATOM 3037 N N . TRP A 1 400 ? 2.030 -2.462 -10.230 1.00 95.56 400 TRP A N 1
ATOM 3038 C CA . TRP A 1 400 ? 1.760 -1.109 -10.714 1.00 95.56 400 TRP A CA 1
ATOM 3039 C C . TRP A 1 400 ? 0.453 -1.032 -11.508 1.00 95.56 400 TRP A C 1
ATOM 3041 O O . TRP A 1 400 ? -0.342 -0.114 -11.309 1.00 95.56 400 TRP A O 1
ATOM 3051 N N . ILE A 1 401 ? 0.154 -2.044 -12.327 1.00 96.12 401 ILE A N 1
ATOM 3052 C CA . ILE A 1 401 ? -1.137 -2.135 -13.026 1.00 96.12 401 ILE A CA 1
ATOM 3053 C C . ILE A 1 401 ? -2.299 -2.324 -12.035 1.00 96.12 401 ILE A C 1
ATOM 3055 O O . ILE A 1 401 ? -3.380 -1.768 -12.240 1.00 96.12 401 ILE A O 1
ATOM 3059 N N . ALA A 1 402 ? -2.103 -3.052 -10.932 1.00 94.06 402 ALA A N 1
ATOM 3060 C CA . ALA A 1 402 ? -3.110 -3.157 -9.879 1.00 94.06 402 ALA A CA 1
ATOM 3061 C C . ALA A 1 402 ? -3.390 -1.795 -9.216 1.00 94.06 402 ALA A C 1
ATOM 3063 O O . ALA A 1 402 ? -4.553 -1.480 -8.965 1.00 94.06 402 ALA A O 1
ATOM 3064 N N . LEU A 1 403 ? -2.375 -0.941 -9.021 1.00 94.25 403 LEU A N 1
ATOM 3065 C CA . LEU A 1 403 ? -2.571 0.437 -8.535 1.00 94.25 403 LEU A CA 1
ATOM 3066 C C . LEU A 1 403 ? -3.428 1.274 -9.482 1.00 94.25 403 LEU A C 1
ATOM 3068 O O . LEU A 1 403 ? -4.272 2.049 -9.022 1.00 94.25 403 LEU A O 1
ATOM 3072 N N . ILE A 1 404 ? -3.247 1.081 -10.789 1.00 94.88 404 ILE A N 1
ATOM 3073 C CA . ILE A 1 404 ? -4.073 1.720 -11.814 1.00 94.88 404 ILE A CA 1
ATOM 3074 C C . ILE A 1 404 ? -5.525 1.252 -11.699 1.00 94.88 404 ILE A C 1
ATOM 3076 O O . ILE A 1 404 ? -6.444 2.066 -11.628 1.00 94.88 404 ILE A O 1
ATOM 3080 N N . ARG A 1 405 ? -5.745 -0.062 -11.596 1.00 92.94 405 ARG A N 1
ATOM 3081 C CA . ARG A 1 405 ? -7.091 -0.654 -11.478 1.00 92.94 405 ARG A CA 1
ATOM 3082 C C . ARG A 1 405 ? -7.819 -0.268 -10.198 1.00 92.94 405 ARG A C 1
ATOM 3084 O O . ARG A 1 405 ? -9.035 -0.119 -10.211 1.00 92.94 405 ARG A O 1
ATOM 3091 N N . LEU A 1 406 ? -7.085 -0.082 -9.103 1.00 92.69 406 LEU A N 1
ATOM 3092 C CA . LEU A 1 406 ? -7.633 0.422 -7.844 1.00 92.69 406 LEU A CA 1
ATOM 3093 C C . LEU A 1 406 ? -8.033 1.905 -7.922 1.00 92.69 406 LEU A C 1
ATOM 3095 O O . LEU A 1 406 ? -8.709 2.401 -7.019 1.00 92.69 406 LEU A O 1
ATOM 3099 N N . GLY A 1 407 ? -7.605 2.617 -8.970 1.00 93.12 407 GLY A N 1
ATOM 3100 C CA . GLY A 1 407 ? -7.743 4.064 -9.091 1.00 93.12 407 GLY A CA 1
ATOM 3101 C C . GLY A 1 407 ? -6.811 4.829 -8.152 1.00 93.12 407 GLY A C 1
ATOM 3102 O O . GLY A 1 407 ? -7.063 6.002 -7.888 1.00 93.12 407 GLY A O 1
ATOM 3103 N N . LYS A 1 408 ? -5.765 4.175 -7.622 1.00 93.19 408 LYS A N 1
ATOM 3104 C CA . LYS A 1 408 ? -4.747 4.817 -6.779 1.00 93.19 408 LYS A CA 1
ATOM 3105 C C . LYS A 1 408 ? -3.807 5.665 -7.625 1.00 93.19 408 LYS A C 1
ATOM 3107 O O . LYS A 1 408 ? -3.490 6.786 -7.245 1.00 93.19 408 LYS A O 1
ATOM 3112 N N . VAL A 1 409 ? -3.389 5.128 -8.767 1.00 94.06 409 VAL A N 1
ATOM 3113 C CA . VAL A 1 409 ? -2.564 5.832 -9.750 1.00 94.06 409 VAL A CA 1
ATOM 3114 C C . VAL A 1 409 ? -3.375 6.000 -11.019 1.00 94.06 409 VAL A C 1
ATOM 3116 O O . VAL A 1 409 ? -3.942 5.039 -11.526 1.00 94.06 409 VAL A O 1
ATOM 3119 N N . VAL A 1 410 ? -3.476 7.222 -11.526 1.00 93.19 410 VAL A N 1
ATOM 3120 C CA . VAL A 1 410 ? -4.282 7.518 -12.712 1.00 93.19 410 VAL A CA 1
ATOM 3121 C C . VAL A 1 410 ? -3.461 8.350 -13.675 1.00 93.19 410 VAL A C 1
ATOM 3123 O O . VAL A 1 410 ? -2.815 9.305 -13.263 1.00 93.19 410 VAL A O 1
ATOM 3126 N N . ALA A 1 411 ? -3.498 7.992 -14.955 1.00 92.38 411 ALA A N 1
ATOM 3127 C CA . ALA A 1 411 ? -2.953 8.839 -16.000 1.00 92.38 411 ALA A CA 1
ATOM 3128 C C . ALA A 1 411 ? -3.986 9.922 -16.350 1.00 92.38 411 ALA A C 1
ATOM 3130 O O . ALA A 1 411 ? -5.158 9.621 -16.591 1.00 92.38 411 ALA A O 1
ATOM 3131 N N . SER A 1 412 ? -3.570 11.183 -16.329 1.00 88.75 412 SER A N 1
ATOM 3132 C CA . SER A 1 412 ? -4.355 12.352 -16.714 1.00 88.75 412 SER A CA 1
ATOM 3133 C C . SER A 1 412 ? -3.455 13.374 -17.423 1.00 88.75 412 SER A C 1
ATOM 3135 O O . SER A 1 412 ? -2.264 13.440 -17.108 1.00 88.75 412 SER A O 1
ATOM 3137 N N . PRO A 1 413 ? -3.986 14.206 -18.341 1.00 85.94 413 PRO A N 1
ATOM 3138 C CA . PRO A 1 413 ? -3.174 15.114 -19.158 1.00 85.94 413 PRO A CA 1
ATOM 3139 C C . PRO A 1 413 ? -2.190 15.941 -18.331 1.00 85.94 413 PRO A C 1
ATOM 3141 O O . PRO A 1 413 ? -2.614 16.559 -17.352 1.00 85.94 413 PRO A O 1
ATOM 3144 N N . ALA A 1 414 ? -0.904 15.952 -18.695 1.00 82.88 414 ALA A N 1
ATOM 3145 C CA . ALA A 1 414 ? 0.177 16.511 -17.870 1.00 82.88 414 ALA A CA 1
ATOM 3146 C C . ALA A 1 414 ? -0.087 17.951 -17.381 1.00 82.88 414 ALA A C 1
ATOM 3148 O O . ALA A 1 414 ? 0.114 18.245 -16.205 1.00 82.88 414 ALA A O 1
ATOM 3149 N N . ASP A 1 415 ? -0.645 18.808 -18.242 1.00 84.25 415 ASP A N 1
ATOM 3150 C CA . ASP A 1 415 ? -0.918 20.224 -17.942 1.00 84.25 415 ASP A CA 1
ATOM 3151 C C . ASP A 1 415 ? -2.161 20.461 -17.057 1.00 84.25 415 ASP A C 1
ATOM 3153 O O . ASP A 1 415 ? -2.413 21.579 -16.600 1.00 84.25 415 ASP A O 1
ATOM 3157 N N . GLY A 1 416 ? -2.982 19.431 -16.834 1.00 84.06 416 GLY A N 1
ATOM 3158 C CA . GLY A 1 416 ? -4.184 19.516 -16.007 1.00 84.06 416 GLY A CA 1
ATOM 3159 C C . GLY A 1 416 ? -3.880 19.349 -14.513 1.00 84.06 416 GLY A C 1
ATOM 3160 O O . GLY A 1 416 ? -3.014 18.544 -14.159 1.00 84.06 416 GLY A O 1
ATOM 3161 N N . PRO A 1 417 ? -4.612 20.038 -13.613 1.00 87.62 417 PRO A N 1
ATOM 3162 C CA . PRO A 1 417 ? -4.439 19.852 -12.176 1.00 87.62 417 PRO A CA 1
ATOM 3163 C C . PRO A 1 417 ? -4.824 18.427 -11.753 1.00 87.62 417 PRO A C 1
ATOM 3165 O O . PRO A 1 417 ? -5.761 17.841 -12.297 1.00 87.62 417 PRO A O 1
ATOM 3168 N N . ALA A 1 418 ? -4.139 17.891 -10.741 1.00 89.06 418 ALA A N 1
ATOM 3169 C CA . ALA A 1 418 ? -4.560 16.659 -10.079 1.00 89.06 418 ALA A CA 1
ATOM 3170 C C . ALA A 1 418 ? -5.944 16.834 -9.434 1.00 89.06 418 ALA A C 1
ATOM 3172 O O . ALA A 1 418 ? -6.241 17.895 -8.876 1.00 89.06 418 ALA A O 1
ATOM 3173 N N . LEU A 1 419 ? -6.759 15.774 -9.423 1.00 89.31 419 LEU A N 1
ATOM 3174 C CA . LEU A 1 419 ? -8.121 15.792 -8.872 1.00 89.31 419 LEU A CA 1
ATOM 3175 C C . LEU A 1 419 ? -8.158 16.259 -7.410 1.00 89.31 419 LEU A C 1
ATOM 3177 O O . LEU A 1 419 ? -9.079 16.961 -6.996 1.00 89.31 419 LEU A O 1
ATOM 3181 N N . TYR A 1 420 ? -7.144 15.875 -6.635 1.00 87.06 420 TYR A N 1
ATOM 3182 C CA . TYR A 1 420 ? -7.021 16.209 -5.215 1.00 87.06 420 TYR A CA 1
ATOM 3183 C C . TYR A 1 420 ? -5.973 17.291 -4.920 1.00 87.06 420 TYR A C 1
ATOM 3185 O O . TYR A 1 420 ? -5.643 17.509 -3.755 1.00 87.06 420 TYR A O 1
ATOM 3193 N N . GLY A 1 421 ? -5.450 17.961 -5.955 1.00 85.38 421 GLY A N 1
ATOM 3194 C CA . GLY A 1 421 ? -4.387 18.963 -5.819 1.00 85.38 421 GLY A CA 1
ATOM 3195 C C . GLY A 1 421 ? -3.023 18.389 -5.414 1.00 85.38 421 GLY A C 1
ATOM 3196 O O . GLY A 1 421 ? -2.189 19.129 -4.900 1.00 85.38 421 GLY A O 1
ATOM 3197 N N . GLY A 1 422 ? -2.821 17.080 -5.601 1.00 84.12 422 GLY A N 1
ATOM 3198 C CA . GLY A 1 422 ? -1.553 16.391 -5.356 1.00 84.12 422 GLY A CA 1
ATOM 3199 C C . GLY A 1 422 ? -0.504 16.623 -6.442 1.00 84.12 422 GLY A C 1
ATOM 3200 O O . GLY A 1 422 ? -0.799 17.173 -7.506 1.00 84.12 422 GLY A O 1
ATOM 3201 N N . VAL A 1 423 ? 0.723 16.173 -6.169 1.00 83.62 423 VAL A N 1
ATOM 3202 C CA . VAL A 1 423 ? 1.828 16.188 -7.140 1.00 83.62 423 VAL A CA 1
ATOM 3203 C C . VAL A 1 423 ? 1.490 15.302 -8.341 1.00 83.62 423 VAL A C 1
ATOM 3205 O O . VAL A 1 423 ? 0.981 14.187 -8.188 1.00 83.62 423 VAL A O 1
ATOM 3208 N N . LYS A 1 424 ? 1.804 15.803 -9.538 1.00 88.88 424 LYS A N 1
ATOM 3209 C CA . LYS A 1 424 ? 1.774 15.037 -10.785 1.00 88.88 424 LYS A CA 1
ATOM 3210 C C . LYS A 1 424 ? 3.183 14.782 -11.289 1.00 88.88 424 LYS A C 1
ATOM 3212 O O . LYS A 1 424 ? 4.040 15.653 -11.194 1.00 88.88 424 LYS A O 1
ATOM 3217 N N . ILE A 1 425 ? 3.375 13.603 -11.861 1.00 89.50 425 ILE A N 1
ATOM 3218 C CA . ILE A 1 425 ? 4.638 13.126 -12.415 1.00 89.50 425 ILE A CA 1
ATOM 3219 C C . ILE A 1 425 ? 4.411 12.844 -13.895 1.00 89.50 425 ILE A C 1
ATOM 3221 O O . ILE A 1 425 ? 3.897 11.787 -14.267 1.00 89.50 425 ILE A O 1
ATOM 3225 N N . GLY A 1 426 ? 4.697 13.838 -14.738 1.00 89.44 426 GLY A N 1
ATOM 3226 C CA . GLY A 1 426 ? 4.208 13.849 -16.116 1.00 89.44 426 GLY A CA 1
ATOM 3227 C C . GLY A 1 426 ? 2.687 13.671 -16.138 1.00 89.44 426 GLY A C 1
ATOM 3228 O O . GLY A 1 426 ? 1.938 14.464 -15.564 1.00 89.44 426 GLY A O 1
ATOM 3229 N N . ASN A 1 427 ? 2.232 12.583 -16.748 1.00 90.31 427 ASN A N 1
ATOM 3230 C CA . ASN A 1 427 ? 0.817 12.240 -16.861 1.00 90.31 427 ASN A CA 1
ATOM 3231 C C . ASN A 1 427 ? 0.279 11.502 -15.634 1.00 90.31 427 ASN A C 1
ATOM 3233 O O . ASN A 1 427 ? -0.926 11.314 -15.513 1.00 90.31 427 ASN A O 1
ATOM 3237 N N . TRP A 1 428 ? 1.133 11.073 -14.710 1.00 93.44 428 TRP A N 1
ATOM 3238 C CA . TRP A 1 428 ? 0.711 10.269 -13.575 1.00 93.44 428 TRP A CA 1
ATOM 3239 C C . TRP A 1 428 ? 0.275 11.130 -12.397 1.00 93.44 428 TRP A C 1
ATOM 3241 O O . TRP A 1 428 ? 1.000 11.996 -11.917 1.00 93.44 428 TRP A O 1
ATOM 3251 N N . GLU A 1 429 ? -0.910 10.832 -11.886 1.00 92.62 429 GLU A N 1
ATOM 3252 C CA . GLU A 1 429 ? -1.453 11.373 -10.652 1.00 92.62 429 GLU A CA 1
ATOM 3253 C C . GLU A 1 429 ? -1.515 10.270 -9.595 1.00 92.62 429 GLU A C 1
ATOM 3255 O O . GLU A 1 429 ? -2.103 9.206 -9.820 1.00 92.62 429 GLU A O 1
ATOM 3260 N N . TRP A 1 430 ? -0.969 10.556 -8.414 1.00 92.81 430 TRP A N 1
ATOM 3261 C CA . TRP A 1 430 ? -1.190 9.745 -7.225 1.00 92.81 430 TRP A CA 1
ATOM 3262 C C . TRP A 1 430 ? -2.390 10.267 -6.443 1.00 92.81 430 TRP A C 1
ATOM 3264 O O . TRP A 1 430 ? -2.374 11.372 -5.899 1.00 92.81 430 TRP A O 1
ATOM 3274 N N . ARG A 1 431 ? -3.444 9.459 -6.352 1.00 93.81 431 ARG A N 1
ATOM 3275 C CA . ARG A 1 431 ? -4.655 9.825 -5.620 1.00 93.81 431 ARG A CA 1
ATOM 3276 C C . ARG A 1 431 ? -4.533 9.446 -4.145 1.00 93.81 431 ARG A C 1
ATOM 3278 O O . ARG A 1 431 ? -4.085 8.339 -3.837 1.00 93.81 431 ARG A O 1
ATOM 3285 N N . PRO A 1 432 ? -5.012 10.288 -3.208 1.00 94.00 432 PRO A N 1
ATOM 3286 C CA . PRO A 1 432 ? -5.029 9.957 -1.785 1.00 94.00 432 PRO A CA 1
ATOM 3287 C C . PRO A 1 432 ? -5.761 8.646 -1.489 1.00 94.00 432 PRO A C 1
ATOM 3289 O O . PRO A 1 432 ? -5.362 7.933 -0.576 1.00 94.00 432 PRO A O 1
ATOM 3292 N N . TYR A 1 433 ? -6.769 8.302 -2.296 1.00 95.12 433 TYR A N 1
ATOM 3293 C CA . TYR A 1 433 ? -7.418 6.994 -2.370 1.00 95.12 433 TYR A CA 1
ATOM 3294 C C . TYR A 1 433 ? -8.184 6.853 -3.702 1.00 95.12 433 TYR A C 1
ATOM 3296 O O . TYR A 1 433 ? -8.472 7.856 -4.362 1.00 95.12 433 TYR A O 1
ATOM 3304 N N . GLY A 1 434 ? -8.534 5.623 -4.081 1.00 93.31 434 GLY A N 1
ATOM 3305 C CA . GLY A 1 434 ? -9.413 5.314 -5.216 1.00 93.31 434 GLY A CA 1
ATOM 3306 C C . GLY A 1 434 ? -10.668 4.530 -4.815 1.00 93.31 434 GLY A C 1
ATOM 3307 O O . GLY A 1 434 ? -10.711 3.907 -3.751 1.00 93.31 434 GLY A O 1
ATOM 3308 N N . ASP A 1 435 ? -11.683 4.522 -5.683 1.00 93.81 435 ASP A N 1
ATOM 3309 C CA . ASP A 1 435 ? -12.953 3.813 -5.443 1.00 93.81 435 ASP A CA 1
ATOM 3310 C C . ASP A 1 435 ? -12.743 2.307 -5.244 1.00 93.81 435 ASP A C 1
ATOM 3312 O O . ASP A 1 435 ? -13.378 1.694 -4.385 1.00 93.81 435 ASP A O 1
ATOM 3316 N N . GLY A 1 436 ? -11.793 1.717 -5.980 1.00 95.38 436 GLY A N 1
ATOM 3317 C CA . GLY A 1 436 ? -11.414 0.314 -5.818 1.00 95.38 436 GLY A CA 1
ATOM 3318 C C . GLY A 1 436 ? -10.842 0.016 -4.430 1.00 95.38 436 GLY A C 1
ATOM 3319 O O . GLY A 1 436 ? -11.121 -1.040 -3.872 1.00 95.38 436 GLY A O 1
ATOM 3320 N N . GLN A 1 437 ? -10.111 0.961 -3.828 1.00 95.88 437 GLN A N 1
ATOM 3321 C CA . GLN A 1 437 ? -9.584 0.805 -2.466 1.00 95.88 437 GLN A CA 1
ATOM 3322 C C . GLN A 1 437 ? -10.681 0.917 -1.407 1.00 95.88 437 GLN A C 1
ATOM 3324 O O . GLN A 1 437 ? -10.650 0.196 -0.412 1.00 95.88 437 GLN A O 1
ATOM 3329 N N . VAL A 1 438 ? -11.665 1.800 -1.610 1.00 97.56 438 VAL A N 1
ATOM 3330 C CA . VAL A 1 438 ? -12.834 1.885 -0.723 1.00 97.56 438 VAL A CA 1
ATOM 3331 C C . VAL A 1 438 ? -13.632 0.586 -0.799 1.00 97.56 438 VAL A C 1
ATOM 3333 O O . VAL A 1 438 ? -13.918 -0.009 0.238 1.00 97.56 438 VAL A O 1
ATOM 3336 N N . ALA A 1 439 ? -13.937 0.109 -2.010 1.00 97.38 439 ALA A N 1
ATOM 3337 C CA . ALA A 1 439 ? -14.669 -1.137 -2.220 1.00 97.38 439 ALA A CA 1
ATOM 3338 C C . ALA A 1 439 ? -13.928 -2.355 -1.639 1.00 97.38 439 ALA A C 1
ATOM 3340 O O . ALA A 1 439 ? -14.542 -3.156 -0.937 1.00 97.38 439 ALA A O 1
ATOM 3341 N N . GLY A 1 440 ? -12.614 -2.463 -1.866 1.00 96.69 440 GLY A N 1
ATOM 3342 C CA . GLY A 1 440 ? -11.774 -3.517 -1.287 1.00 96.69 440 GLY A CA 1
ATOM 3343 C C . GLY A 1 440 ? -11.778 -3.490 0.242 1.00 96.69 440 GLY A C 1
ATOM 3344 O O . GLY A 1 440 ? -12.013 -4.511 0.882 1.00 96.69 440 GLY A O 1
ATOM 3345 N N . CYS A 1 441 ? -11.640 -2.307 0.849 1.00 98.06 441 CYS A N 1
ATOM 3346 C CA . CYS A 1 441 ? -11.695 -2.157 2.304 1.00 98.06 441 CYS A CA 1
ATOM 3347 C C . CYS A 1 441 ? -13.071 -2.529 2.889 1.00 98.06 441 CYS A C 1
ATOM 3349 O O . CYS A 1 441 ? -13.142 -3.182 3.931 1.00 98.06 441 CYS A O 1
ATOM 3351 N N . VAL A 1 442 ? -14.168 -2.163 2.214 1.00 98.19 442 VAL A N 1
ATOM 3352 C CA . VAL A 1 442 ? -15.529 -2.576 2.602 1.00 98.19 442 VAL A CA 1
ATOM 3353 C C . VAL A 1 442 ? -15.693 -4.095 2.490 1.00 98.19 442 VAL A C 1
ATOM 3355 O O . VAL A 1 442 ? -16.222 -4.712 3.410 1.00 98.19 442 VAL A O 1
ATOM 3358 N N . ALA A 1 443 ? -15.172 -4.722 1.434 1.00 97.75 443 ALA A N 1
ATOM 3359 C CA . ALA A 1 443 ? -15.208 -6.176 1.288 1.00 97.75 443 ALA A CA 1
ATOM 3360 C C . ALA A 1 443 ? -14.393 -6.896 2.382 1.00 97.75 443 ALA A C 1
ATOM 3362 O O . ALA A 1 443 ? -14.867 -7.874 2.961 1.00 97.75 443 ALA A O 1
ATOM 3363 N N . ALA A 1 444 ? -13.202 -6.390 2.722 1.00 98.25 444 ALA A N 1
ATOM 3364 C CA . ALA A 1 444 ? -12.383 -6.920 3.815 1.00 98.25 444 ALA A CA 1
ATOM 3365 C C . ALA A 1 444 ? -13.079 -6.760 5.181 1.00 98.25 444 ALA A C 1
ATOM 3367 O O . ALA A 1 444 ? -13.038 -7.657 6.028 1.00 98.25 444 ALA A O 1
ATOM 3368 N N . TRP A 1 445 ? -13.775 -5.639 5.390 1.00 98.12 445 TRP A N 1
ATOM 3369 C CA . TRP A 1 445 ? -14.625 -5.426 6.560 1.00 98.12 445 TRP A CA 1
ATOM 3370 C C . TRP A 1 445 ? -15.772 -6.435 6.649 1.00 98.12 445 TRP A C 1
ATOM 3372 O O . TRP A 1 445 ? -15.997 -7.023 7.714 1.00 98.12 445 TRP A O 1
ATOM 3382 N N . ASP A 1 446 ? -16.484 -6.650 5.543 1.00 97.00 446 ASP A N 1
ATOM 3383 C CA . ASP A 1 446 ? -17.587 -7.604 5.477 1.00 97.00 446 ASP A CA 1
ATOM 3384 C C . ASP A 1 446 ? -17.095 -9.020 5.770 1.00 97.00 446 ASP A C 1
ATOM 3386 O O . ASP A 1 446 ? -17.683 -9.702 6.611 1.00 97.00 446 ASP A O 1
ATOM 3390 N N . ARG A 1 447 ? -15.950 -9.414 5.199 1.00 97.75 447 ARG A N 1
ATOM 3391 C CA . ARG A 1 447 ? -15.305 -10.701 5.478 1.00 97.75 447 ARG A CA 1
ATOM 3392 C C . ARG A 1 447 ? -14.937 -10.863 6.954 1.00 97.75 447 ARG A C 1
ATOM 3394 O O . ARG A 1 447 ? -15.197 -11.920 7.529 1.00 97.75 447 ARG A O 1
ATOM 3401 N N . LEU A 1 448 ? -14.360 -9.841 7.593 1.00 98.44 448 LEU A N 1
ATOM 3402 C CA . LEU A 1 448 ? -14.062 -9.886 9.029 1.00 98.44 448 LEU A CA 1
ATOM 3403 C C . LEU A 1 448 ? -15.339 -10.083 9.854 1.00 98.44 448 LEU A C 1
ATOM 3405 O O . LEU A 1 448 ? -15.381 -10.923 10.759 1.00 98.44 448 LEU A O 1
ATOM 3409 N N . CYS A 1 449 ? -16.394 -9.332 9.541 1.00 96.88 449 CYS A N 1
ATOM 3410 C CA . CYS A 1 449 ? -17.672 -9.473 10.224 1.00 96.88 449 CYS A CA 1
ATOM 3411 C C . CYS A 1 449 ? -18.263 -10.879 10.019 1.00 96.88 449 CYS A C 1
ATOM 3413 O O . CYS A 1 449 ? -18.700 -11.499 10.991 1.00 96.88 449 CYS A O 1
ATOM 3415 N N . ASP A 1 450 ? -18.211 -11.415 8.799 1.00 95.25 450 ASP A N 1
ATOM 3416 C CA . ASP A 1 450 ? -18.685 -12.759 8.463 1.00 95.25 450 ASP A CA 1
ATOM 3417 C C . ASP A 1 450 ? -17.907 -13.842 9.217 1.00 95.25 450 ASP A C 1
ATOM 3419 O O . ASP A 1 450 ? -18.517 -14.745 9.800 1.00 95.25 450 ASP A O 1
ATOM 3423 N N . ALA A 1 451 ? -16.578 -13.724 9.294 1.00 97.44 451 ALA A N 1
ATOM 3424 C CA . ALA A 1 451 ? -15.718 -14.637 10.042 1.00 97.44 451 ALA A CA 1
ATOM 3425 C C . ALA A 1 451 ? -16.082 -14.670 11.538 1.00 97.44 451 ALA A C 1
ATOM 3427 O O . ALA A 1 451 ? -16.228 -15.746 12.132 1.00 97.44 451 ALA A O 1
ATOM 3428 N N . ILE A 1 452 ? -16.298 -13.498 12.149 1.00 97.06 452 ILE A N 1
ATOM 3429 C CA . ILE A 1 452 ? -16.709 -13.383 13.556 1.00 97.06 452 ILE A CA 1
ATOM 3430 C C . ILE A 1 452 ? -18.103 -13.986 13.761 1.00 97.06 452 ILE A C 1
ATOM 3432 O O . ILE A 1 452 ? -18.325 -14.757 14.699 1.00 97.06 452 ILE A O 1
ATOM 3436 N N . GLU A 1 453 ? -19.068 -13.664 12.902 1.00 94.06 453 GLU A N 1
ATOM 3437 C CA . GLU A 1 453 ? -20.424 -14.194 13.023 1.00 94.06 453 GLU A CA 1
ATOM 3438 C C . GLU A 1 453 ? -20.469 -15.716 12.828 1.00 94.06 453 GLU A C 1
ATOM 3440 O O . GLU A 1 453 ? -21.160 -16.405 13.584 1.00 94.06 453 GLU A O 1
ATOM 3445 N N . ALA A 1 454 ? -19.720 -16.255 11.863 1.00 93.31 454 ALA A N 1
ATOM 3446 C CA . ALA A 1 454 ? -19.613 -17.690 11.615 1.00 93.31 454 ALA A CA 1
ATOM 3447 C C . ALA A 1 454 ? -19.068 -18.427 12.845 1.00 93.31 454 ALA A C 1
ATOM 3449 O O . ALA A 1 454 ? -19.693 -19.381 13.320 1.00 93.31 454 ALA A O 1
ATOM 3450 N N . ARG A 1 455 ? -17.970 -17.935 13.434 1.00 93.31 455 ARG A N 1
ATOM 3451 C CA . ARG A 1 455 ? -17.412 -18.488 14.678 1.00 93.31 455 ARG A CA 1
ATOM 3452 C C . ARG A 1 455 ? -18.388 -18.381 15.849 1.00 93.31 455 ARG A C 1
ATOM 3454 O O . ARG A 1 455 ? -18.547 -19.336 16.605 1.00 93.31 455 ARG A O 1
ATOM 3461 N N . ARG A 1 456 ? -19.118 -17.269 15.978 1.00 90.44 456 ARG A N 1
ATOM 3462 C CA . ARG A 1 456 ? -20.137 -17.110 17.029 1.00 90.44 456 ARG A CA 1
ATOM 3463 C C . ARG A 1 456 ? -21.267 -18.136 16.899 1.00 90.44 456 ARG A C 1
ATOM 3465 O O . ARG A 1 456 ? -21.703 -18.680 17.916 1.00 90.44 456 ARG A O 1
ATOM 3472 N N . ARG A 1 457 ? -21.754 -18.406 15.680 1.00 88.19 457 ARG A N 1
ATOM 3473 C CA . ARG A 1 457 ? -22.804 -19.416 15.424 1.00 88.19 457 ARG A CA 1
ATOM 3474 C C . ARG A 1 457 ? -22.331 -20.813 15.834 1.00 88.19 457 ARG A C 1
ATOM 3476 O O . ARG A 1 457 ? -23.060 -21.519 16.524 1.00 88.19 457 ARG A O 1
ATOM 3483 N N . GLN A 1 458 ? -21.085 -21.161 15.509 1.00 85.69 458 GLN A N 1
ATOM 3484 C CA . GLN A 1 458 ? -20.475 -22.434 15.912 1.00 85.69 458 GLN A CA 1
ATOM 3485 C C . GLN A 1 458 ? -20.407 -22.591 17.440 1.00 85.69 458 GLN A C 1
ATOM 3487 O O . GLN A 1 458 ? -20.753 -23.650 17.956 1.00 85.69 458 GLN A O 1
ATOM 3492 N N . SER A 1 459 ? -20.032 -21.537 18.171 1.00 79.88 459 SER A N 1
ATOM 3493 C CA . SER A 1 459 ? -19.909 -21.582 19.638 1.00 79.88 459 SER A CA 1
ATOM 3494 C C . SER A 1 459 ? -21.247 -21.579 20.387 1.00 79.88 459 SER A C 1
ATOM 3496 O O . SER A 1 459 ? -21.311 -22.033 21.525 1.00 79.88 459 SER A O 1
ATOM 3498 N N . SER A 1 460 ? -22.309 -21.030 19.790 1.00 73.94 460 SER A N 1
ATOM 3499 C CA . SER A 1 460 ? -23.611 -20.854 20.455 1.00 73.94 460 SER A CA 1
ATOM 3500 C C . SER A 1 460 ? -24.643 -21.929 20.112 1.00 73.94 460 SER A C 1
ATOM 3502 O O . SER A 1 460 ? -25.686 -21.978 20.760 1.00 73.94 460 SER A O 1
ATOM 3504 N N . GLY A 1 461 ? -24.388 -22.776 19.107 1.00 65.75 461 GLY A N 1
ATOM 3505 C CA . GLY A 1 461 ? -25.351 -23.779 18.634 1.00 65.75 461 GLY A CA 1
ATOM 3506 C C . GLY A 1 461 ? -26.663 -23.179 18.106 1.00 65.75 461 GLY A C 1
ATOM 3507 O O . GLY A 1 461 ? -27.647 -23.898 17.951 1.00 65.75 461 GLY A O 1
ATOM 3508 N N . ALA A 1 462 ? -26.698 -21.864 17.869 1.00 60.75 462 ALA A N 1
ATOM 3509 C CA . ALA A 1 462 ? -27.892 -21.141 17.462 1.00 60.75 462 ALA A CA 1
ATOM 3510 C C . ALA A 1 462 ? -28.194 -21.381 15.975 1.00 60.75 462 ALA A C 1
ATOM 3512 O O . ALA A 1 462 ? -27.315 -21.249 15.121 1.00 60.75 462 ALA A O 1
ATOM 3513 N N . THR A 1 463 ? -29.451 -21.711 15.671 1.00 58.31 463 THR A N 1
ATOM 3514 C CA . THR A 1 463 ? -29.971 -21.786 14.301 1.00 58.31 463 THR A CA 1
ATOM 3515 C C . THR A 1 463 ? -30.034 -20.398 13.665 1.00 58.31 463 THR A C 1
ATOM 3517 O O . THR A 1 463 ? -30.146 -19.394 14.366 1.00 58.31 463 THR A O 1
ATOM 3520 N N . VAL A 1 464 ? -29.940 -20.365 12.334 1.00 53.97 464 VAL A N 1
ATOM 3521 C CA . VAL A 1 464 ? -29.967 -19.166 11.484 1.00 53.97 464 VAL A CA 1
ATOM 3522 C C . VAL A 1 464 ? -31.178 -18.293 11.835 1.00 53.97 464 VAL A C 1
ATOM 3524 O O . VAL A 1 464 ? -32.307 -18.676 11.552 1.00 53.97 464 VAL A O 1
ATOM 3527 N N . ASP A 1 465 ? -30.940 -17.138 12.460 1.00 54.19 465 ASP A N 1
ATOM 3528 C CA . ASP A 1 465 ? -31.876 -16.018 12.364 1.00 54.19 465 ASP A CA 1
ATOM 3529 C C . ASP A 1 465 ? -31.601 -15.333 11.027 1.00 54.19 465 ASP A C 1
ATOM 3531 O O . ASP A 1 465 ? -30.476 -14.893 10.765 1.00 54.19 465 ASP A O 1
ATOM 3535 N N . ASP A 1 466 ? -32.642 -15.293 10.204 1.00 51.66 466 ASP A N 1
ATOM 3536 C CA . ASP A 1 466 ? -32.717 -14.632 8.906 1.00 51.66 466 ASP A CA 1
ATOM 3537 C C . ASP A 1 466 ? -32.731 -13.106 9.132 1.00 51.66 466 ASP A C 1
ATOM 3539 O O . ASP A 1 466 ? -33.771 -12.452 9.156 1.00 51.66 466 ASP A O 1
ATOM 3543 N N . ASP A 1 467 ? -31.562 -12.525 9.413 1.00 54.41 467 ASP A N 1
ATOM 3544 C CA . ASP A 1 467 ? -31.363 -11.071 9.517 1.00 54.41 467 ASP A CA 1
ATOM 3545 C C . ASP A 1 467 ? -31.203 -10.479 8.092 1.00 54.41 467 ASP A C 1
ATOM 3547 O O . ASP A 1 467 ? -30.227 -9.803 7.781 1.00 54.41 467 ASP A O 1
ATOM 3551 N N . ASP A 1 468 ? -32.178 -10.739 7.211 1.00 52.47 468 ASP A N 1
ATOM 3552 C CA . ASP A 1 468 ? -32.198 -10.348 5.786 1.00 52.47 468 ASP A CA 1
ATOM 3553 C C . ASP A 1 468 ? -32.624 -8.872 5.591 1.00 52.47 468 ASP A C 1
ATOM 3555 O O . ASP A 1 468 ? -33.358 -8.492 4.679 1.00 52.47 468 ASP A O 1
ATOM 3559 N N . HIS A 1 469 ? -32.248 -8.004 6.535 1.00 58.09 469 HIS A N 1
ATOM 3560 C CA . HIS A 1 469 ? -32.490 -6.564 6.446 1.00 58.09 469 HIS A CA 1
ATOM 3561 C C . HIS A 1 469 ? -31.232 -5.870 5.932 1.00 58.09 469 HIS A C 1
ATOM 3563 O O . HIS A 1 469 ? -30.144 -6.184 6.420 1.00 58.09 469 HIS A O 1
ATOM 3569 N N . PRO A 1 470 ? -31.356 -4.887 5.018 1.00 60.03 470 PRO A N 1
ATOM 3570 C CA . PRO A 1 470 ? -30.207 -4.112 4.577 1.00 60.03 470 PRO A CA 1
ATOM 3571 C C . PRO A 1 470 ? -29.510 -3.518 5.805 1.00 60.03 470 PRO A C 1
ATOM 3573 O O . PRO A 1 470 ? -30.137 -2.856 6.638 1.00 60.03 470 PRO A O 1
ATOM 3576 N N . GLY A 1 471 ? -28.225 -3.846 5.957 1.00 70.88 471 GLY A N 1
ATOM 3577 C CA . GLY A 1 471 ? -27.421 -3.393 7.082 1.00 70.88 471 GLY A CA 1
ATOM 3578 C C . GLY A 1 471 ? -27.340 -1.870 7.091 1.00 70.88 471 GLY A C 1
ATOM 3579 O O . GLY A 1 471 ? -27.079 -1.253 6.062 1.00 70.88 471 GLY A O 1
ATOM 3580 N N . GLU A 1 472 ? -27.564 -1.259 8.252 1.00 88.00 472 GLU A N 1
ATOM 3581 C CA . GLU A 1 472 ? -27.275 0.164 8.435 1.00 88.00 472 GLU A CA 1
ATOM 3582 C C . GLU A 1 472 ? -25.774 0.413 8.219 1.00 88.00 472 GLU A C 1
ATOM 3584 O O . GLU A 1 472 ? -24.965 -0.459 8.565 1.00 88.00 472 GLU A O 1
ATOM 3589 N N . PRO A 1 473 ? -25.378 1.581 7.684 1.00 93.31 473 PRO A N 1
ATOM 3590 C CA . PRO A 1 473 ? -23.969 1.924 7.566 1.00 93.31 473 PRO A CA 1
ATOM 3591 C C . PRO A 1 473 ? -23.322 2.034 8.950 1.00 93.31 473 PRO A C 1
ATOM 3593 O O . PRO A 1 473 ? -23.988 2.283 9.962 1.00 93.31 473 PRO A O 1
ATOM 3596 N N . LEU A 1 474 ? -22.004 1.859 9.002 1.00 94.69 474 LEU A N 1
ATOM 3597 C CA . LEU A 1 474 ? -21.233 1.890 10.237 1.00 94.69 474 LEU A CA 1
ATOM 3598 C C . LEU A 1 474 ? -21.406 3.233 10.957 1.00 94.69 474 LEU A C 1
ATOM 3600 O O . LEU A 1 474 ? -21.546 3.250 12.186 1.00 94.69 474 LEU A O 1
ATOM 3604 N N . LEU A 1 475 ? -21.472 4.324 10.183 1.00 95.94 475 LEU A N 1
ATOM 3605 C CA . LEU A 1 475 ? -21.848 5.662 10.625 1.00 95.94 475 LEU A CA 1
ATOM 3606 C C . LEU A 1 475 ? -22.765 6.362 9.616 1.00 95.94 475 LEU A C 1
ATOM 3608 O O . LEU A 1 475 ? -22.676 6.174 8.407 1.00 95.94 475 LEU A O 1
ATOM 3612 N N . THR A 1 476 ? -23.632 7.235 10.127 1.00 95.50 476 THR A N 1
ATOM 3613 C CA . THR A 1 476 ? -24.465 8.105 9.286 1.00 95.50 476 THR A CA 1
ATOM 3614 C C . THR A 1 476 ? -23.679 9.341 8.829 1.00 95.50 476 THR A C 1
ATOM 3616 O O . THR A 1 476 ? -22.771 9.777 9.545 1.00 95.50 476 THR A O 1
ATOM 3619 N N . PRO A 1 477 ? -24.062 9.987 7.708 1.00 95.75 477 PRO A N 1
ATOM 3620 C CA . PRO A 1 477 ? -23.464 11.259 7.290 1.00 95.75 477 PRO A CA 1
ATOM 3621 C C . PRO A 1 477 ? -23.468 12.314 8.405 1.00 95.75 477 PRO A C 1
ATOM 3623 O O . PRO A 1 477 ? -22.439 12.918 8.690 1.00 95.75 477 PRO A O 1
ATOM 3626 N N . ALA A 1 478 ? -24.577 12.428 9.148 1.00 95.50 478 ALA A N 1
ATOM 3627 C CA . ALA A 1 478 ? -24.700 13.358 10.271 1.00 95.50 478 ALA A CA 1
ATOM 3628 C C . ALA A 1 478 ? -23.695 13.085 11.409 1.00 95.50 478 ALA A C 1
ATOM 3630 O O . ALA A 1 478 ? -23.216 14.024 12.046 1.00 95.50 478 ALA A O 1
ATOM 3631 N N . ALA A 1 479 ? -23.355 11.818 11.676 1.00 96.38 479 ALA A N 1
ATOM 3632 C CA . ALA A 1 479 ? -22.328 11.472 12.660 1.00 96.38 479 ALA A CA 1
ATOM 3633 C C . ALA A 1 479 ? -20.924 11.879 12.189 1.00 96.38 479 ALA A C 1
ATOM 3635 O O . ALA A 1 479 ? -20.139 12.398 12.983 1.00 96.38 479 ALA A O 1
ATOM 3636 N N . MET A 1 480 ? -20.625 11.689 10.903 1.00 97.19 480 MET A N 1
ATOM 3637 C CA . MET A 1 480 ? -19.344 12.078 10.305 1.00 97.19 480 MET A CA 1
ATOM 3638 C C . MET A 1 480 ? -19.190 13.603 10.218 1.00 97.19 480 MET A C 1
ATOM 3640 O O . MET A 1 480 ? -18.107 14.123 10.491 1.00 97.19 480 MET A O 1
ATOM 3644 N N . ASP A 1 481 ? -20.278 14.325 9.936 1.00 97.00 481 ASP A N 1
ATOM 3645 C CA . ASP A 1 481 ? -20.324 15.792 9.947 1.00 97.00 481 ASP A CA 1
ATOM 3646 C C . ASP A 1 481 ? -20.115 16.354 11.355 1.00 97.00 481 ASP A C 1
ATOM 3648 O O . ASP A 1 481 ? -19.284 17.243 11.553 1.00 97.00 481 ASP A O 1
ATOM 3652 N N . ALA A 1 482 ? -20.805 15.796 12.358 1.00 96.94 482 ALA A N 1
ATOM 3653 C CA . ALA A 1 482 ? -20.614 16.176 13.758 1.00 96.94 482 ALA A CA 1
ATOM 3654 C C . ALA A 1 482 ? -19.158 15.965 14.210 1.00 96.94 482 ALA A C 1
ATOM 3656 O O . ALA A 1 482 ? -18.607 16.781 14.951 1.00 96.94 482 ALA A O 1
ATOM 3657 N N . ALA A 1 483 ? -18.524 14.899 13.719 1.00 97.25 483 ALA A N 1
ATOM 3658 C CA . ALA A 1 483 ? -17.125 14.575 13.961 1.00 97.25 483 ALA A CA 1
ATOM 3659 C C . ALA A 1 483 ? -16.133 15.363 13.087 1.00 97.25 483 ALA A C 1
ATOM 3661 O O . ALA A 1 483 ? -14.931 15.192 13.264 1.00 97.25 483 ALA A O 1
ATOM 3662 N N . LYS A 1 484 ? -16.591 16.226 12.167 1.00 97.06 484 LYS A N 1
ATOM 3663 C CA . LYS A 1 484 ? -15.756 16.996 11.223 1.00 97.06 484 LYS A CA 1
ATOM 3664 C C . LYS A 1 484 ? -14.818 16.131 10.365 1.00 97.06 484 LYS A C 1
ATOM 3666 O O . LYS A 1 484 ? -13.693 16.538 10.052 1.00 97.06 484 LYS A O 1
ATOM 3671 N N . ILE A 1 485 ? -15.268 14.936 9.981 1.00 96.81 485 ILE A N 1
ATOM 3672 C CA . ILE A 1 485 ? -14.526 14.085 9.043 1.00 96.81 485 ILE A CA 1
ATOM 3673 C C . ILE A 1 485 ? -14.590 14.719 7.643 1.00 96.81 485 ILE A C 1
ATOM 3675 O O . ILE A 1 485 ? -15.686 15.094 7.218 1.00 96.81 485 ILE A O 1
ATOM 3679 N N . PRO A 1 486 ? -13.462 14.843 6.916 1.00 94.44 486 PRO A N 1
ATOM 3680 C CA . PRO A 1 486 ? -13.433 15.535 5.626 1.00 94.44 486 PRO A CA 1
ATOM 3681 C C . PRO A 1 486 ? -14.322 14.890 4.570 1.00 94.44 486 PRO A C 1
ATOM 3683 O O . PRO A 1 486 ? -14.426 13.665 4.503 1.00 94.44 486 PRO A O 1
ATOM 3686 N N . ASP A 1 487 ? -14.907 15.728 3.721 1.00 93.19 487 ASP A N 1
ATOM 3687 C CA . ASP A 1 487 ? -15.706 15.320 2.572 1.00 93.19 487 ASP A CA 1
ATOM 3688 C C . ASP A 1 487 ? -15.155 16.004 1.308 1.00 93.19 487 ASP A C 1
ATOM 3690 O O . ASP A 1 487 ? -15.132 17.238 1.264 1.00 93.19 487 ASP A O 1
ATOM 3694 N N . PRO A 1 488 ? -14.645 15.252 0.318 1.00 93.69 488 PRO A N 1
ATOM 3695 C CA . PRO A 1 488 ? -14.520 13.791 0.299 1.00 93.69 488 PRO A CA 1
ATOM 3696 C C . PRO A 1 488 ? -13.322 13.308 1.147 1.00 93.69 488 PRO A C 1
ATOM 3698 O O . PRO A 1 488 ? -12.377 14.070 1.351 1.00 93.69 488 PRO A O 1
ATOM 3701 N N . SER A 1 489 ? -13.331 12.063 1.645 1.00 95.94 489 SER A N 1
ATOM 3702 C CA . SER A 1 489 ? -12.154 11.357 2.208 1.00 95.94 489 SER A CA 1
ATOM 3703 C C . SER A 1 489 ? -12.349 9.841 2.239 1.00 95.94 489 SER A C 1
ATOM 3705 O O . SER A 1 489 ? -13.489 9.371 2.303 1.00 95.94 489 SER A O 1
ATOM 3707 N N . PHE A 1 490 ? -11.248 9.080 2.274 1.00 97.69 490 PHE A N 1
ATOM 3708 C CA . PHE A 1 490 ? -11.301 7.616 2.378 1.00 97.69 490 PHE A CA 1
ATOM 3709 C C . PHE A 1 490 ? -12.072 7.168 3.621 1.00 97.69 490 PHE A C 1
ATOM 3711 O O . PHE A 1 490 ? -12.985 6.351 3.524 1.00 97.69 490 PHE A O 1
ATOM 3718 N N . ALA A 1 491 ? -11.738 7.730 4.790 1.00 97.75 491 ALA A N 1
ATOM 3719 C CA . ALA A 1 491 ? -12.372 7.362 6.052 1.00 97.75 491 ALA A CA 1
ATOM 3720 C C . ALA A 1 491 ? -13.888 7.598 6.001 1.00 97.75 491 ALA A C 1
ATOM 3722 O O . ALA A 1 491 ? -14.655 6.742 6.437 1.00 97.75 491 ALA A O 1
ATOM 3723 N N . ARG A 1 492 ? -14.334 8.722 5.422 1.00 97.50 492 ARG A N 1
ATOM 3724 C CA . ARG A 1 492 ? -15.762 9.025 5.255 1.00 97.50 492 ARG A CA 1
ATOM 3725 C C . ARG A 1 492 ? -16.454 8.036 4.321 1.00 97.50 492 ARG A C 1
ATOM 3727 O O . ARG A 1 492 ? -17.534 7.553 4.652 1.00 97.50 492 ARG A O 1
ATOM 3734 N N . ALA A 1 493 ? -15.830 7.713 3.189 1.00 97.75 493 ALA A N 1
ATOM 3735 C CA . ALA A 1 493 ? -16.368 6.747 2.238 1.00 97.75 493 ALA A CA 1
ATOM 3736 C C . ALA A 1 493 ? -16.482 5.351 2.874 1.00 97.75 493 ALA A C 1
ATOM 3738 O O . ALA A 1 493 ? -17.566 4.773 2.908 1.00 97.75 493 ALA A O 1
ATOM 3739 N N . PHE A 1 494 ? -15.402 4.846 3.476 1.00 98.31 494 PHE A N 1
ATOM 3740 C CA . PHE A 1 494 ? -15.392 3.555 4.165 1.00 98.31 494 PHE A CA 1
ATOM 3741 C C . PHE A 1 494 ? -16.450 3.482 5.277 1.00 98.31 494 PHE A C 1
ATOM 3743 O O . PHE A 1 494 ? -17.272 2.572 5.277 1.00 98.31 494 PHE A O 1
ATOM 3750 N N . LEU A 1 495 ? -16.483 4.454 6.195 1.00 97.50 495 LEU A N 1
ATOM 3751 C CA . LEU A 1 495 ? -17.428 4.468 7.321 1.00 97.50 495 LEU A CA 1
ATOM 3752 C C . LEU A 1 495 ? -18.895 4.613 6.871 1.00 97.50 495 LEU A C 1
ATOM 3754 O O . LEU A 1 495 ? -19.797 4.162 7.580 1.00 97.50 495 LEU A O 1
ATOM 3758 N N . GLY A 1 496 ? -19.132 5.243 5.717 1.00 96.88 496 GLY A N 1
ATOM 3759 C CA . GLY A 1 496 ? -20.458 5.407 5.123 1.00 96.88 496 GLY A CA 1
ATOM 3760 C C . GLY A 1 496 ? -20.950 4.195 4.326 1.00 96.88 496 GLY A C 1
ATOM 3761 O O . GLY A 1 496 ? -22.159 4.002 4.232 1.00 96.88 496 GLY A O 1
ATOM 3762 N N . PHE A 1 497 ? -20.047 3.378 3.772 1.00 96.62 497 PHE A N 1
ATOM 3763 C CA . PHE A 1 497 ? -20.403 2.192 2.980 1.00 96.62 497 PHE A CA 1
ATOM 3764 C C . PHE A 1 497 ? -20.303 0.873 3.756 1.00 96.62 497 PHE A C 1
ATOM 3766 O O . PHE A 1 497 ? -21.053 -0.056 3.469 1.00 96.62 497 PHE A O 1
ATOM 3773 N N . ALA A 1 498 ? -19.413 0.778 4.746 1.00 96.56 498 ALA A N 1
ATOM 3774 C CA . ALA A 1 498 ? -19.256 -0.415 5.570 1.00 96.56 498 ALA A CA 1
ATOM 3775 C C . ALA A 1 498 ? -20.524 -0.689 6.389 1.00 96.56 498 ALA A C 1
ATOM 3777 O O . ALA A 1 498 ? -21.075 0.219 7.013 1.00 96.56 498 ALA A O 1
ATOM 3778 N N . ARG A 1 499 ? -20.976 -1.947 6.448 1.00 94.62 499 ARG A N 1
ATOM 3779 C CA . ARG A 1 499 ? -22.155 -2.323 7.244 1.00 94.62 499 ARG A CA 1
ATOM 3780 C C . ARG A 1 499 ? -21.870 -2.291 8.744 1.00 94.62 499 ARG A C 1
ATOM 3782 O O . ARG A 1 499 ? -20.770 -2.609 9.195 1.00 94.62 499 ARG A O 1
ATOM 3789 N N . ARG A 1 500 ? -22.892 -2.035 9.557 1.00 93.94 500 ARG A N 1
ATOM 3790 C CA . ARG A 1 500 ? -22.822 -2.165 11.016 1.00 93.94 500 ARG A CA 1
ATOM 3791 C C . ARG A 1 500 ? -23.323 -3.540 11.475 1.00 93.94 500 ARG A C 1
ATOM 3793 O O . ARG A 1 500 ? -24.528 -3.795 11.416 1.00 93.94 500 ARG A O 1
ATOM 3800 N N . PRO A 1 501 ? -22.463 -4.438 11.989 1.00 92.12 501 PRO A N 1
ATOM 3801 C CA . PRO A 1 501 ? -22.928 -5.729 12.488 1.00 92.12 501 PRO A CA 1
ATOM 3802 C C . PRO A 1 501 ? -23.715 -5.563 13.802 1.00 92.12 501 PRO A C 1
ATOM 3804 O O . PRO A 1 501 ? -23.215 -5.024 14.787 1.00 92.12 501 PRO A O 1
ATOM 3807 N N . ARG A 1 502 ? -24.959 -6.061 13.849 1.00 85.50 502 ARG A N 1
ATOM 3808 C CA . ARG A 1 502 ? -25.904 -5.823 14.967 1.00 85.50 502 ARG A CA 1
ATOM 3809 C C . ARG A 1 502 ? -25.496 -6.469 16.292 1.00 85.50 502 ARG A C 1
ATOM 3811 O O . ARG A 1 502 ? -25.743 -5.928 17.367 1.00 85.50 502 ARG A O 1
ATOM 3818 N N . ARG A 1 503 ? -24.916 -7.668 16.216 1.00 86.75 503 ARG A N 1
ATOM 3819 C CA . ARG A 1 503 ? -24.610 -8.522 17.379 1.00 86.75 503 ARG A CA 1
ATOM 3820 C C . ARG A 1 503 ? -23.111 -8.567 17.709 1.00 86.75 503 ARG A C 1
ATOM 3822 O O . ARG A 1 503 ? -22.709 -9.289 18.618 1.00 86.75 503 ARG A O 1
ATOM 3829 N N . ILE A 1 504 ? -22.286 -7.829 16.968 1.00 91.81 504 ILE A N 1
ATOM 3830 C CA . ILE A 1 504 ? -20.849 -7.694 17.224 1.00 91.81 504 ILE A CA 1
ATOM 3831 C C . ILE A 1 504 ? -20.622 -6.352 17.913 1.00 91.81 504 ILE A C 1
ATOM 3833 O O . ILE A 1 504 ? -21.180 -5.334 17.521 1.00 91.81 504 ILE A O 1
ATOM 3837 N N . ARG A 1 505 ? -19.811 -6.361 18.968 1.00 93.44 505 ARG A N 1
ATOM 3838 C CA . ARG A 1 505 ? -19.311 -5.151 19.631 1.00 93.44 505 ARG A CA 1
ATOM 3839 C C . ARG A 1 505 ? -17.804 -5.033 19.485 1.00 93.44 505 ARG A C 1
ATOM 3841 O O . ARG A 1 505 ? -17.320 -3.919 19.315 1.00 93.44 505 ARG A O 1
ATOM 3848 N N . HIS A 1 506 ? -17.105 -6.168 19.518 1.00 96.44 506 HIS A N 1
ATOM 3849 C CA . HIS A 1 506 ? -15.651 -6.253 19.444 1.00 96.44 506 HIS A CA 1
ATOM 3850 C C . HIS A 1 506 ? -15.202 -6.922 18.147 1.00 96.44 506 HIS A C 1
ATOM 3852 O O . HIS A 1 506 ? -15.632 -8.036 17.838 1.00 96.44 506 HIS A O 1
ATOM 3858 N N . ILE A 1 507 ? -14.342 -6.230 17.403 1.00 96.69 507 ILE A N 1
ATOM 3859 C CA . ILE A 1 507 ? -13.845 -6.657 16.084 1.00 96.69 507 ILE A CA 1
ATOM 3860 C C . ILE A 1 507 ? -12.412 -7.189 16.132 1.00 96.69 507 ILE A C 1
ATOM 3862 O O . ILE A 1 507 ? -11.999 -7.923 15.245 1.00 96.69 507 ILE A O 1
ATOM 3866 N N . ALA A 1 508 ? -11.692 -6.878 17.208 1.00 97.81 508 ALA A N 1
ATOM 3867 C CA . ALA A 1 508 ? -10.379 -7.408 17.551 1.00 97.81 508 ALA A CA 1
ATOM 3868 C C . ALA A 1 508 ? -10.217 -7.371 19.088 1.00 97.81 508 ALA A C 1
ATOM 3870 O O . ALA A 1 508 ? -11.038 -6.734 19.764 1.00 97.81 508 ALA A O 1
ATOM 3871 N N . PRO A 1 509 ? -9.202 -8.033 19.675 1.00 97.25 509 PRO A N 1
ATOM 3872 C CA . PRO A 1 509 ? -9.009 -8.053 21.122 1.00 97.25 509 PRO A CA 1
ATOM 3873 C C . PRO A 1 509 ? -8.904 -6.638 21.706 1.00 97.25 509 PRO A C 1
ATOM 3875 O O . PRO A 1 509 ? -8.042 -5.844 21.336 1.00 97.25 509 PRO A O 1
ATOM 3878 N N . GLY A 1 510 ? -9.823 -6.296 22.609 1.00 96.06 510 GLY A N 1
ATOM 3879 C CA . GLY A 1 510 ? -9.907 -4.968 23.216 1.00 96.06 510 GLY A CA 1
ATOM 3880 C C . GLY A 1 510 ? -10.357 -3.825 22.299 1.00 96.06 510 GLY A C 1
ATOM 3881 O O . GLY A 1 510 ? -10.405 -2.697 22.788 1.00 96.06 510 GLY A O 1
ATOM 3882 N N . LEU A 1 511 ? -10.711 -4.081 21.032 1.00 97.75 511 LEU A N 1
ATOM 3883 C CA . LEU A 1 511 ? -11.120 -3.063 20.056 1.00 97.75 511 LEU A CA 1
ATOM 3884 C C . LEU A 1 511 ? -12.588 -3.220 19.651 1.00 97.75 511 LEU A C 1
ATOM 3886 O O . LEU A 1 511 ? -13.073 -4.318 19.373 1.00 97.75 511 LEU A O 1
ATOM 3890 N N . SER A 1 512 ? -13.300 -2.100 19.605 1.00 96.88 512 SER A N 1
ATOM 3891 C CA . SER A 1 512 ? -14.753 -2.030 19.476 1.00 96.88 512 SER A CA 1
ATOM 3892 C C . SER A 1 512 ? -15.191 -1.199 18.275 1.00 96.88 512 SER A C 1
ATOM 3894 O O . SER A 1 512 ? -14.452 -0.344 17.785 1.00 96.88 512 SER A O 1
ATOM 3896 N N . LEU A 1 513 ? -16.429 -1.429 17.834 1.00 96.12 513 LEU A N 1
ATOM 3897 C CA . LEU A 1 513 ? -17.072 -0.620 16.797 1.00 96.12 513 LEU A CA 1
ATOM 3898 C C . LEU A 1 513 ? -17.145 0.866 17.190 1.00 96.12 513 LEU A C 1
ATOM 3900 O O . LEU A 1 513 ? -17.342 1.166 18.375 1.00 96.12 513 LEU A O 1
ATOM 3904 N N . PRO A 1 514 ? -17.101 1.793 16.214 1.00 95.06 514 PRO A N 1
ATOM 3905 C CA . PRO A 1 514 ? -17.360 3.202 16.477 1.00 95.06 514 PRO A CA 1
ATOM 3906 C C . PRO A 1 514 ? -18.762 3.392 17.082 1.00 95.06 514 PRO A C 1
ATOM 3908 O O . PRO A 1 514 ? -19.705 2.706 16.666 1.00 95.06 514 PRO A O 1
ATOM 3911 N N . PRO A 1 515 ? -18.946 4.297 18.063 1.00 92.81 515 PRO A N 1
ATOM 3912 C CA . PRO A 1 515 ? -20.261 4.601 18.622 1.00 92.81 515 PRO A CA 1
ATOM 3913 C C . PRO A 1 515 ? -21.270 5.015 17.540 1.00 92.81 515 PRO A C 1
ATOM 3915 O O . PRO A 1 515 ? -20.993 5.903 16.745 1.00 92.81 515 PRO A O 1
ATOM 3918 N N . ALA A 1 516 ? -22.471 4.425 17.536 1.00 87.88 516 ALA A N 1
ATOM 3919 C CA . ALA A 1 516 ? -23.524 4.802 16.578 1.00 87.88 516 ALA A CA 1
ATOM 3920 C C . ALA A 1 516 ? -24.056 6.223 16.803 1.00 87.88 516 ALA A C 1
ATOM 3922 O O . ALA A 1 516 ? -24.555 6.863 15.881 1.00 87.88 516 ALA A O 1
ATOM 3923 N N . HIS A 1 517 ? -24.008 6.707 18.046 1.00 92.06 517 HIS A N 1
ATOM 3924 C CA . HIS A 1 517 ? -24.536 8.020 18.374 1.00 92.06 517 HIS A CA 1
ATOM 3925 C C . HIS A 1 517 ? -23.559 9.119 17.946 1.00 92.06 517 HIS A C 1
ATOM 3927 O O . HIS A 1 517 ? -22.430 9.171 18.437 1.00 92.06 517 HIS A O 1
ATOM 3933 N N . ALA A 1 518 ? -24.029 10.026 17.084 1.00 94.38 518 ALA A N 1
ATOM 3934 C CA . ALA A 1 518 ? -23.239 11.100 16.484 1.00 94.38 518 ALA A CA 1
ATOM 3935 C C . ALA A 1 518 ? -22.437 11.920 17.507 1.00 94.38 518 ALA A C 1
ATOM 3937 O O . ALA A 1 518 ? -21.237 12.107 17.331 1.00 94.38 518 ALA A O 1
ATOM 3938 N N . ALA A 1 519 ? -23.068 12.359 18.603 1.00 95.94 519 ALA A N 1
ATOM 3939 C CA . ALA A 1 519 ? -22.386 13.174 19.609 1.00 95.94 519 ALA A CA 1
ATOM 3940 C C . ALA A 1 519 ? -21.289 12.394 20.349 1.00 95.94 519 ALA A C 1
ATOM 3942 O O . ALA A 1 519 ? -20.238 12.949 20.651 1.00 95.94 519 ALA A O 1
ATOM 3943 N N . THR A 1 520 ? -21.508 11.100 20.611 1.00 95.44 520 THR A N 1
ATOM 3944 C CA . THR A 1 520 ? -20.512 10.242 21.267 1.00 95.44 520 THR A CA 1
ATOM 3945 C C . THR A 1 520 ? -19.327 9.978 20.349 1.00 95.44 520 THR A C 1
ATOM 3947 O O . THR A 1 520 ? -18.190 10.043 20.802 1.00 95.44 520 THR A O 1
ATOM 3950 N N . PHE A 1 521 ? -19.580 9.704 19.067 1.00 96.31 521 PHE A N 1
ATOM 3951 C CA . PHE A 1 521 ? -18.517 9.511 18.086 1.00 96.31 521 PHE A CA 1
ATOM 3952 C C . PHE A 1 521 ? -17.697 10.792 17.893 1.00 96.31 521 PHE A C 1
ATOM 3954 O O . PHE A 1 521 ? -16.475 10.742 17.984 1.00 96.31 521 PHE A O 1
ATOM 3961 N N . ALA A 1 522 ? -18.362 11.938 17.715 1.00 97.12 522 ALA A N 1
ATOM 3962 C CA . ALA A 1 522 ? -17.710 13.234 17.550 1.00 97.12 522 ALA A CA 1
ATOM 3963 C C . ALA A 1 522 ? -16.854 13.623 18.763 1.00 97.12 522 ALA A C 1
ATOM 3965 O O . ALA A 1 522 ? -15.694 13.984 18.600 1.00 97.12 522 ALA A O 1
ATOM 3966 N N . ALA A 1 523 ? -17.389 13.487 19.981 1.00 95.62 523 ALA A N 1
ATOM 3967 C CA . ALA A 1 523 ? -16.668 13.829 21.209 1.00 95.62 523 ALA A CA 1
ATOM 3968 C C . ALA A 1 523 ? -15.429 12.956 21.457 1.00 95.62 523 ALA A C 1
ATOM 3970 O O . ALA A 1 523 ? -14.553 13.339 22.230 1.00 95.62 523 ALA A O 1
ATOM 3971 N N . ALA A 1 524 ? -15.363 11.781 20.833 1.00 95.06 524 ALA A N 1
ATOM 3972 C CA . ALA A 1 524 ? -14.253 10.861 20.993 1.00 95.06 524 ALA A CA 1
ATOM 3973 C C . ALA A 1 524 ? -13.133 11.067 19.958 1.00 95.06 524 ALA A C 1
ATOM 3975 O O . ALA A 1 524 ? -12.109 10.397 20.065 1.00 95.06 524 ALA A O 1
ATOM 3976 N N . GLN A 1 525 ? -13.301 11.965 18.976 1.00 96.44 525 GLN A N 1
ATOM 3977 C CA . GLN A 1 525 ? -12.280 12.245 17.965 1.00 96.44 525 GLN A CA 1
ATOM 3978 C C . GLN A 1 525 ? -11.223 13.234 18.487 1.00 96.44 525 GLN A C 1
ATOM 3980 O O . GLN A 1 525 ? -11.547 14.396 18.737 1.00 96.44 525 GLN A O 1
ATOM 3985 N N . PRO A 1 526 ? -9.945 12.828 18.609 1.00 94.81 526 PRO A N 1
ATOM 3986 C CA . PRO A 1 526 ? -8.912 13.706 19.158 1.00 94.81 526 PRO A CA 1
ATOM 3987 C C . PRO A 1 526 ? -8.375 14.734 18.150 1.00 94.81 526 PRO A C 1
ATOM 3989 O O . PRO A 1 526 ? -7.967 15.820 18.554 1.00 94.81 526 PRO A O 1
ATOM 3992 N N . PHE A 1 527 ? -8.376 14.421 16.848 1.00 95.19 527 PHE A N 1
ATOM 3993 C CA . PHE A 1 527 ? -7.661 15.222 15.842 1.00 95.19 527 PHE A CA 1
ATOM 3994 C C . PHE A 1 527 ? -8.561 15.954 14.846 1.00 95.19 527 PHE A C 1
ATOM 3996 O O . PHE A 1 527 ? -8.136 16.934 14.240 1.00 95.19 527 PHE A O 1
ATOM 4003 N N . THR A 1 528 ? -9.806 15.523 14.642 1.00 94.06 528 THR A N 1
ATOM 4004 C CA . THR A 1 528 ? -10.634 16.022 13.526 1.00 94.06 528 THR A CA 1
ATOM 4005 C C . THR A 1 528 ? -11.007 17.504 13.640 1.00 94.06 528 THR A C 1
ATOM 4007 O O . THR A 1 528 ? -11.348 18.143 12.639 1.00 94.06 528 THR A O 1
ATOM 4010 N N . HIS A 1 529 ? -10.897 18.067 14.846 1.00 92.69 529 HIS A N 1
ATOM 4011 C CA . HIS A 1 529 ? -11.101 19.482 15.146 1.00 92.69 529 HIS A CA 1
ATOM 4012 C C . HIS A 1 529 ? -9.871 20.369 14.897 1.00 92.69 529 HIS A C 1
ATOM 4014 O O . HIS A 1 529 ? -10.008 21.593 14.946 1.00 92.69 529 HIS A O 1
ATOM 4020 N N . LEU A 1 530 ? -8.700 19.782 14.636 1.00 93.12 530 LEU A N 1
ATOM 4021 C CA . LEU A 1 530 ? -7.472 20.522 14.361 1.00 93.12 530 LEU A CA 1
ATOM 4022 C C . LEU A 1 530 ? -7.566 21.311 13.043 1.00 93.12 530 LEU A C 1
ATOM 4024 O O . LEU A 1 530 ? -8.314 20.929 12.132 1.00 93.12 530 LEU A O 1
ATOM 4028 N N . PRO A 1 531 ? -6.816 22.424 12.920 1.00 92.44 531 PRO A N 1
ATOM 4029 C CA . PRO A 1 531 ? -6.810 23.227 11.705 1.00 92.44 531 PRO A CA 1
ATOM 4030 C C . PRO A 1 531 ? -6.235 22.433 10.532 1.00 92.44 531 PRO A C 1
ATOM 4032 O O . PRO A 1 531 ? -5.300 21.653 10.693 1.00 92.44 531 PRO A O 1
ATOM 4035 N N . ARG A 1 532 ? -6.785 22.660 9.335 1.00 91.88 532 ARG A N 1
ATOM 4036 C CA . ARG A 1 532 ? -6.356 21.977 8.094 1.00 91.88 532 ARG A CA 1
ATOM 4037 C C . ARG A 1 532 ? -5.283 22.730 7.321 1.00 91.88 532 ARG A C 1
ATOM 4039 O O . ARG A 1 532 ? -4.821 22.272 6.281 1.00 91.88 532 ARG A O 1
ATOM 4046 N N . ARG A 1 533 ? -4.944 23.904 7.844 1.00 91.44 533 ARG A N 1
ATOM 4047 C CA . ARG A 1 533 ? -3.937 24.819 7.351 1.00 91.44 533 ARG A CA 1
ATOM 4048 C C . ARG A 1 533 ? -3.046 25.196 8.519 1.00 91.44 533 ARG A C 1
ATOM 4050 O O . ARG A 1 533 ? -3.553 25.697 9.523 1.00 91.44 533 ARG A O 1
ATOM 4057 N N . VAL A 1 534 ? -1.751 24.952 8.386 1.00 90.25 534 VAL A N 1
ATOM 4058 C CA . VAL A 1 534 ? -0.763 25.182 9.441 1.00 90.25 534 VAL A CA 1
ATOM 4059 C C . VAL A 1 534 ? 0.333 26.091 8.884 1.00 90.25 534 VAL A C 1
ATOM 4061 O O . VAL A 1 534 ? 1.000 25.697 7.924 1.00 90.25 534 VAL A O 1
ATOM 4064 N N . PRO A 1 535 ? 0.521 27.302 9.443 1.00 88.31 535 PRO A N 1
ATOM 4065 C CA . PRO A 1 535 ? 1.634 28.170 9.071 1.00 88.31 535 PRO A CA 1
ATOM 4066 C C . PRO A 1 535 ? 2.974 27.458 9.273 1.00 88.31 535 PRO A C 1
ATOM 4068 O O . PRO A 1 535 ? 3.157 26.767 10.275 1.00 88.31 535 PRO A O 1
ATOM 4071 N N . GLN A 1 536 ? 3.889 27.624 8.326 1.00 87.12 536 GLN A N 1
ATOM 4072 C CA . GLN A 1 536 ? 5.257 27.119 8.405 1.00 87.12 536 GLN A CA 1
ATOM 4073 C C . GLN A 1 536 ? 6.223 28.263 8.739 1.00 87.12 536 GLN A C 1
ATOM 4075 O O . GLN A 1 536 ? 5.909 29.444 8.556 1.00 87.12 536 GLN A O 1
ATOM 4080 N N . TRP A 1 537 ? 7.401 27.909 9.253 1.00 83.94 537 TRP A N 1
ATOM 4081 C CA . TRP A 1 537 ? 8.428 28.864 9.678 1.00 83.94 537 TRP A CA 1
ATOM 4082 C C . TRP A 1 537 ? 8.945 29.757 8.537 1.00 83.94 537 TRP A C 1
ATOM 4084 O O . TRP A 1 537 ? 9.345 30.895 8.775 1.00 83.94 537 TRP A O 1
ATOM 4094 N N . ASP A 1 538 ? 8.907 29.259 7.301 1.00 85.44 538 ASP A N 1
ATOM 4095 C CA . ASP A 1 538 ? 9.372 29.936 6.086 1.00 85.44 538 ASP A CA 1
ATOM 4096 C C . ASP A 1 538 ? 8.353 30.946 5.516 1.00 85.44 538 ASP A C 1
ATOM 4098 O O . ASP A 1 538 ? 8.571 31.539 4.459 1.00 85.44 538 ASP A O 1
ATOM 4102 N N . GLY A 1 539 ? 7.234 31.164 6.216 1.00 84.88 539 GLY A N 1
ATOM 4103 C CA . GLY A 1 539 ? 6.151 32.050 5.793 1.00 84.88 539 GLY A CA 1
ATOM 4104 C C . GLY A 1 539 ? 5.147 31.400 4.839 1.00 84.88 539 GLY A C 1
ATOM 4105 O O . GLY A 1 539 ? 4.151 32.041 4.487 1.00 84.88 539 GLY A O 1
ATOM 4106 N N . THR A 1 540 ? 5.357 30.140 4.448 1.00 88.94 540 THR A N 1
ATOM 4107 C CA . THR A 1 540 ? 4.365 29.351 3.713 1.00 88.94 540 THR A CA 1
ATOM 4108 C C . THR A 1 540 ? 3.310 28.774 4.663 1.00 88.94 540 THR A C 1
ATOM 4110 O O . THR A 1 540 ? 3.328 28.982 5.881 1.00 88.94 540 THR A O 1
ATOM 4113 N N . ALA A 1 541 ? 2.323 28.068 4.114 1.00 87.25 541 ALA A N 1
ATOM 4114 C CA . ALA A 1 541 ? 1.378 27.299 4.907 1.00 87.25 541 ALA A CA 1
ATOM 4115 C C . ALA A 1 541 ? 1.212 25.910 4.303 1.00 87.25 541 ALA A C 1
ATOM 4117 O O . ALA A 1 541 ? 0.992 25.772 3.102 1.00 87.25 541 ALA A O 1
ATOM 4118 N N . ARG A 1 542 ? 1.251 24.893 5.162 1.00 88.94 542 ARG A N 1
ATOM 4119 C CA . ARG A 1 542 ? 0.852 23.538 4.797 1.00 88.94 542 ARG A CA 1
ATOM 4120 C C . ARG A 1 542 ? -0.669 23.485 4.791 1.00 88.94 542 ARG A C 1
ATOM 4122 O O . ARG A 1 542 ? -1.295 23.796 5.804 1.00 88.94 542 ARG A O 1
ATOM 4129 N N . GLU A 1 543 ? -1.257 23.124 3.660 1.00 90.00 543 GLU A N 1
ATOM 4130 C CA . GLU A 1 543 ? -2.705 23.082 3.434 1.00 90.00 543 GLU A CA 1
ATOM 4131 C C . GLU A 1 543 ? -3.165 21.666 3.077 1.00 90.00 543 GLU A C 1
ATOM 4133 O O . GLU A 1 543 ? -2.358 20.786 2.801 1.00 90.00 543 GLU A O 1
ATOM 4138 N N . GLY A 1 544 ? -4.477 21.421 3.108 1.00 89.19 544 GLY A N 1
ATOM 4139 C CA . GLY A 1 544 ? -5.028 20.128 2.696 1.00 89.19 544 GLY A CA 1
ATOM 4140 C C . GLY A 1 544 ? -4.737 18.979 3.666 1.00 89.19 544 GLY A C 1
ATOM 4141 O O . GLY A 1 544 ? -4.739 17.822 3.245 1.00 89.19 544 GLY A O 1
ATOM 4142 N N . ILE A 1 545 ? -4.510 19.279 4.952 1.00 92.88 545 ILE A N 1
ATOM 4143 C CA . ILE A 1 545 ? -4.282 18.249 5.972 1.00 92.88 545 ILE A CA 1
ATOM 4144 C C . ILE A 1 545 ? -5.579 17.466 6.226 1.00 92.88 545 ILE A C 1
ATOM 4146 O O . ILE A 1 545 ? -6.635 18.030 6.555 1.00 92.88 545 ILE A O 1
ATOM 4150 N N . VAL A 1 546 ? -5.488 16.145 6.124 1.00 94.75 546 VAL A N 1
ATOM 4151 C CA . VAL A 1 546 ? -6.526 15.186 6.503 1.00 94.75 546 VAL A CA 1
ATOM 4152 C C . VAL A 1 546 ? -6.112 14.562 7.840 1.00 94.75 546 VAL A C 1
ATOM 4154 O O . VAL A 1 546 ? -5.130 13.825 7.883 1.00 94.75 546 VAL A O 1
ATOM 4157 N N . PRO A 1 547 ? -6.807 14.879 8.948 1.00 95.19 547 PRO A N 1
ATOM 4158 C CA . PRO A 1 547 ? -6.448 14.407 10.267 1.00 95.19 547 PRO A CA 1
ATOM 4159 C C . PRO A 1 547 ? -6.815 12.937 10.452 1.00 95.19 547 PRO A C 1
ATOM 4161 O O . PRO A 1 547 ?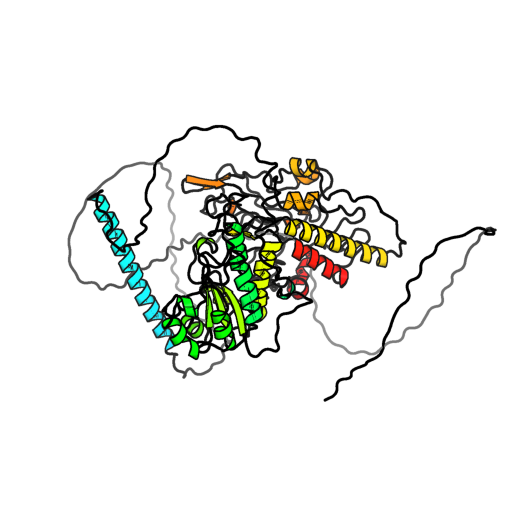 -7.819 12.484 9.893 1.00 95.19 547 PRO A O 1
ATOM 4164 N N . PRO A 1 548 ? -6.084 12.236 11.330 1.00 95.88 548 PRO A N 1
ATOM 4165 C CA . PRO A 1 548 ? -6.421 10.887 11.747 1.00 95.88 548 PRO A CA 1
ATOM 4166 C C . PRO A 1 548 ? -7.831 10.811 12.333 1.00 95.88 548 PRO A C 1
ATOM 4168 O O . PRO A 1 548 ? -8.187 11.551 13.256 1.00 95.88 548 PRO A O 1
ATOM 4171 N N . VAL A 1 549 ? -8.627 9.884 11.815 1.00 97.62 549 VAL A N 1
ATOM 4172 C CA . VAL A 1 549 ? -9.946 9.531 12.337 1.00 97.62 549 VAL A CA 1
ATOM 4173 C C . VAL A 1 549 ? -9.784 8.311 13.227 1.00 97.62 549 VAL A C 1
ATOM 4175 O O . VAL A 1 549 ? -9.215 7.316 12.798 1.00 97.62 549 VAL A O 1
ATOM 4178 N N . TYR A 1 550 ? -10.297 8.359 14.452 1.00 97.75 550 TYR A N 1
ATOM 4179 C CA . TYR A 1 550 ? -10.338 7.210 15.350 1.00 97.75 550 TYR A CA 1
ATOM 4180 C C . TYR A 1 550 ? -11.468 6.265 14.912 1.00 97.75 550 TYR A C 1
ATOM 4182 O O . TYR A 1 550 ? -12.648 6.584 15.091 1.00 97.75 550 TYR A O 1
ATOM 4190 N N . ILE A 1 551 ? -11.105 5.148 14.272 1.00 97.38 551 ILE A N 1
ATOM 4191 C CA . ILE A 1 551 ? -12.025 4.222 13.590 1.00 97.38 551 ILE A CA 1
ATOM 4192 C C . ILE A 1 551 ? -12.490 3.110 14.539 1.00 97.38 551 ILE A C 1
ATOM 4194 O O . ILE A 1 551 ? -13.696 2.918 14.709 1.00 97.38 551 ILE A O 1
ATOM 4198 N N . PHE A 1 552 ? -11.555 2.388 15.173 1.00 97.75 552 PHE A N 1
ATOM 4199 C CA . PHE A 1 552 ? -11.867 1.273 16.081 1.00 97.75 552 PHE A CA 1
ATOM 4200 C C . PHE A 1 552 ? -11.343 1.528 17.487 1.00 97.75 552 PHE A C 1
ATOM 4202 O O . PHE A 1 552 ? -10.149 1.741 17.696 1.00 97.75 552 PHE A O 1
ATOM 4209 N N . PHE A 1 553 ? -12.258 1.468 18.452 1.00 97.12 553 PHE A N 1
ATOM 4210 C CA . PHE A 1 553 ? -12.088 2.068 19.767 1.00 97.12 553 PHE A CA 1
ATOM 4211 C C . PHE A 1 553 ? -11.610 1.055 20.802 1.00 97.12 553 PHE A C 1
ATOM 4213 O O . PHE A 1 553 ? -12.224 0.001 20.963 1.00 97.12 553 PHE A O 1
ATOM 4220 N N . SER A 1 554 ? -10.581 1.390 21.574 1.00 95.69 554 SER A N 1
ATOM 4221 C CA . SER A 1 554 ? -10.269 0.663 22.804 1.00 95.69 554 SER A CA 1
ATOM 4222 C C . SER A 1 554 ? -11.360 0.809 23.868 1.00 95.69 554 SER A C 1
ATOM 4224 O O . SER A 1 554 ? -12.211 1.703 23.828 1.00 95.69 554 SER A O 1
ATOM 4226 N N . ALA A 1 555 ? -11.336 -0.095 24.849 1.00 87.50 555 ALA A N 1
ATOM 4227 C CA . ALA A 1 555 ? -12.202 -0.013 26.019 1.00 87.50 555 ALA A CA 1
ATOM 4228 C C . ALA A 1 555 ? -12.004 1.305 26.793 1.00 87.50 555 ALA A C 1
ATOM 4230 O O . ALA A 1 555 ? -10.893 1.830 26.908 1.00 87.50 555 ALA A O 1
ATOM 4231 N N . ALA A 1 556 ? -13.091 1.818 27.376 1.00 83.69 556 ALA A N 1
ATOM 4232 C CA . ALA A 1 556 ? -13.050 3.028 28.189 1.00 83.69 556 ALA A CA 1
ATOM 4233 C C . ALA A 1 556 ? -12.040 2.889 29.344 1.00 83.69 556 ALA A C 1
ATOM 4235 O O . ALA A 1 556 ? -12.031 1.883 30.053 1.00 83.69 556 ALA A O 1
ATOM 4236 N N . GLY A 1 557 ? -11.204 3.913 29.535 1.00 81.94 557 GLY A N 1
ATOM 4237 C CA . GLY A 1 557 ? -10.173 3.928 30.576 1.00 81.94 557 GLY A CA 1
ATOM 4238 C C . GLY A 1 557 ? -8.871 3.207 30.215 1.00 81.94 557 GLY A C 1
ATOM 4239 O O . GLY A 1 557 ? -7.999 3.105 31.076 1.00 81.94 557 GLY A O 1
ATOM 4240 N N . ALA A 1 558 ? -8.706 2.733 28.973 1.00 88.44 558 ALA A N 1
ATOM 4241 C CA . ALA A 1 558 ? -7.419 2.222 28.508 1.00 88.44 558 ALA A CA 1
ATOM 4242 C C . ALA A 1 558 ? -6.302 3.277 28.691 1.00 88.44 558 ALA A C 1
ATOM 4244 O O . ALA A 1 558 ? -6.548 4.472 28.451 1.00 88.44 558 ALA A O 1
ATOM 4245 N N . PRO A 1 559 ? -5.083 2.865 29.103 1.00 91.12 559 PRO A N 1
ATOM 4246 C CA . PRO A 1 559 ? -3.962 3.783 29.250 1.00 91.12 559 PRO A CA 1
ATOM 4247 C C . PRO A 1 559 ? -3.716 4.542 27.948 1.00 91.12 559 PRO A C 1
ATOM 4249 O O . PRO A 1 559 ? -3.654 3.948 26.876 1.00 91.12 559 PRO A O 1
ATOM 4252 N N . GLN A 1 560 ? -3.613 5.865 28.044 1.00 92.62 560 GLN A N 1
ATOM 4253 C CA . GLN A 1 560 ? -3.421 6.718 26.876 1.00 92.62 560 GLN A CA 1
ATOM 4254 C C . GLN A 1 560 ? -1.987 6.606 26.346 1.00 92.62 560 GLN A C 1
ATOM 4256 O O . GLN A 1 560 ? -1.034 6.555 27.129 1.00 92.62 560 GLN A O 1
ATOM 4261 N N . VAL A 1 561 ? -1.844 6.652 25.026 1.00 91.75 561 VAL A N 1
ATOM 4262 C CA . VAL A 1 561 ? -0.573 6.595 24.297 1.00 91.75 561 VAL A CA 1
ATOM 4263 C C . VAL A 1 561 ? -0.044 8.009 24.088 1.00 91.75 561 VAL A C 1
ATOM 4265 O O . VAL A 1 561 ? -0.806 8.905 23.732 1.00 91.75 561 VAL A O 1
ATOM 4268 N N . GLU A 1 562 ? 1.247 8.226 24.333 1.00 89.50 562 GLU A N 1
ATOM 4269 C CA . GLU A 1 562 ? 1.908 9.512 24.083 1.00 89.50 562 GLU A CA 1
ATOM 4270 C C . GLU A 1 562 ? 2.160 9.690 22.579 1.00 89.50 562 GLU A C 1
ATOM 4272 O O . GLU A 1 562 ? 2.829 8.867 21.962 1.00 89.50 562 GLU A O 1
ATOM 4277 N N . VAL A 1 563 ? 1.651 10.781 22.007 1.00 87.56 563 VAL A N 1
ATOM 4278 C CA . VAL A 1 563 ? 1.789 11.131 20.579 1.00 87.56 563 VAL A CA 1
ATOM 4279 C C . VAL A 1 563 ? 2.396 12.521 20.376 1.00 87.56 563 VAL A C 1
ATOM 4281 O O . VAL A 1 563 ? 2.442 13.041 19.266 1.00 87.56 563 VAL A O 1
ATOM 4284 N N . SER A 1 564 ? 2.896 13.149 21.444 1.00 78.50 564 SER A N 1
ATOM 4285 C CA . SER A 1 564 ? 3.557 14.454 21.350 1.00 78.50 564 SER A CA 1
ATOM 4286 C C . SER A 1 564 ? 4.984 14.379 20.796 1.00 78.50 564 SER A C 1
ATOM 4288 O O . SER A 1 564 ? 5.577 15.416 20.512 1.00 78.50 564 SER A O 1
ATOM 4290 N N . GLY A 1 565 ? 5.571 13.191 20.640 1.00 76.00 565 GLY A N 1
ATOM 4291 C CA . GLY A 1 565 ? 6.934 13.041 20.129 1.00 76.00 565 GLY A CA 1
ATOM 4292 C C . GLY A 1 565 ? 7.084 13.579 18.704 1.00 76.00 565 GLY A C 1
ATOM 4293 O O . GLY A 1 565 ? 6.177 13.452 17.890 1.00 76.00 565 GLY A O 1
ATOM 4294 N N . TRP A 1 566 ? 8.249 14.147 18.375 1.00 68.44 566 TRP A N 1
ATOM 4295 C CA . TRP A 1 566 ? 8.538 14.625 17.012 1.00 68.44 566 TRP A CA 1
ATOM 4296 C C . TRP A 1 566 ? 8.547 13.493 15.970 1.00 68.44 566 TRP A C 1
ATOM 4298 O O . TRP A 1 566 ? 8.285 13.742 14.800 1.00 68.44 566 TRP A O 1
ATOM 4308 N N . ARG A 1 567 ? 8.806 12.254 16.413 1.00 66.69 567 ARG A N 1
ATOM 4309 C CA . ARG A 1 567 ? 8.707 11.027 15.607 1.00 66.69 567 ARG A CA 1
ATOM 4310 C C . ARG A 1 567 ? 7.280 10.497 15.460 1.00 66.69 567 ARG A C 1
ATOM 4312 O O . ARG A 1 567 ? 7.076 9.501 14.782 1.00 66.69 567 ARG A O 1
ATOM 4319 N N . SER A 1 568 ? 6.294 11.105 16.121 1.00 78.94 568 SER A N 1
ATOM 4320 C CA . SER A 1 568 ? 4.913 10.649 16.004 1.00 78.94 568 SER A CA 1
ATOM 4321 C C . SER A 1 568 ? 4.347 11.032 14.639 1.00 78.94 568 SER A C 1
ATOM 4323 O O . SER A 1 568 ? 4.248 12.220 14.315 1.00 78.94 568 SER A O 1
ATOM 4325 N N . SER A 1 569 ? 3.904 10.020 13.892 1.00 76.69 569 SER A N 1
ATOM 4326 C CA . SER A 1 569 ? 3.153 10.143 12.633 1.00 76.69 569 SER A CA 1
ATOM 4327 C C . SER A 1 569 ? 1.951 11.097 12.756 1.00 76.69 569 SER A C 1
ATOM 4329 O O . SER A 1 569 ? 1.636 11.848 11.836 1.00 76.69 569 SER A O 1
ATOM 4331 N N . PHE A 1 570 ? 1.334 11.160 13.940 1.00 84.06 570 PHE A N 1
ATOM 4332 C CA . PHE A 1 570 ? 0.197 12.033 14.240 1.00 84.06 570 PHE A CA 1
ATOM 4333 C C . PHE A 1 570 ? 0.559 13.524 14.318 1.00 84.06 570 PHE A C 1
ATOM 4335 O O . PHE A 1 570 ? -0.275 14.373 14.003 1.00 84.06 570 PHE A O 1
ATOM 4342 N N . ARG A 1 571 ? 1.769 13.862 14.788 1.00 84.75 571 ARG A N 1
ATOM 4343 C CA . ARG A 1 571 ? 2.167 15.250 15.089 1.00 84.75 571 ARG A CA 1
ATOM 4344 C C . ARG A 1 571 ? 2.871 15.934 13.926 1.00 84.75 571 ARG A C 1
ATOM 4346 O O . ARG A 1 571 ? 2.766 17.155 13.810 1.00 84.75 571 ARG A O 1
ATOM 4353 N N . HIS A 1 572 ? 3.576 15.166 13.098 1.00 83.88 572 HIS A N 1
ATOM 4354 C CA . HIS A 1 572 ? 4.506 15.664 12.083 1.00 83.88 572 HIS A CA 1
ATOM 4355 C C . HIS A 1 572 ? 3.950 16.854 11.274 1.00 83.88 572 HIS A C 1
ATOM 4357 O O . HIS A 1 572 ? 4.583 17.906 11.193 1.00 83.88 572 HIS A O 1
ATOM 4363 N N . TYR A 1 573 ? 2.710 16.745 10.794 1.00 86.31 573 TYR A N 1
ATOM 4364 C CA . TYR A 1 573 ? 2.092 17.741 9.915 1.00 86.31 573 TYR A CA 1
ATOM 4365 C C . TYR A 1 573 ? 1.575 19.015 10.590 1.00 86.31 573 TYR A C 1
ATOM 4367 O O . TYR A 1 573 ? 1.367 20.020 9.909 1.00 86.31 573 TYR A O 1
ATOM 4375 N N . TRP A 1 574 ? 1.410 19.007 11.915 1.00 87.44 574 TRP A N 1
ATOM 4376 C CA . TRP A 1 574 ? 1.079 20.206 12.696 1.00 87.44 574 TRP A CA 1
ATOM 4377 C C . TRP A 1 574 ? 2.309 20.930 13.240 1.00 87.44 574 TRP A C 1
ATOM 4379 O O . TRP A 1 574 ? 2.162 21.917 13.960 1.00 87.44 574 TRP A O 1
ATOM 4389 N N . GLY A 1 575 ? 3.510 20.461 12.901 1.00 82.75 575 GLY A N 1
ATOM 4390 C CA . GLY A 1 575 ? 4.737 21.204 13.130 1.00 82.75 575 GLY A CA 1
ATOM 4391 C C . GLY A 1 575 ? 4.866 22.409 12.194 1.00 82.75 575 GLY A C 1
ATOM 4392 O O . GLY A 1 575 ? 4.409 22.392 11.050 1.00 82.75 575 GLY A O 1
ATOM 4393 N N . ASP A 1 576 ? 5.553 23.437 12.673 1.00 77.81 576 ASP A N 1
ATOM 4394 C CA . ASP A 1 576 ? 5.998 24.601 11.908 1.00 77.81 576 ASP A CA 1
ATOM 4395 C C . ASP A 1 576 ? 7.204 24.307 11.004 1.00 77.81 576 ASP A C 1
ATOM 4397 O O . ASP A 1 576 ? 7.686 25.231 10.366 1.00 77.81 576 ASP A O 1
ATOM 4401 N N . GLY A 1 577 ? 7.690 23.058 10.970 1.00 71.94 577 GLY A N 1
ATOM 4402 C CA . GLY A 1 577 ? 8.898 22.607 10.267 1.00 71.94 577 GLY A CA 1
ATOM 4403 C C . GLY A 1 577 ? 10.133 22.436 11.166 1.00 71.94 577 GLY A C 1
ATOM 4404 O O . GLY A 1 577 ? 11.062 21.727 10.790 1.00 71.94 577 GLY A O 1
ATOM 4405 N N . HIS A 1 578 ? 10.122 22.970 12.392 1.00 73.56 578 HIS A N 1
ATOM 4406 C CA . HIS A 1 578 ? 11.165 22.762 13.410 1.00 73.56 578 HIS A CA 1
ATOM 4407 C C . HIS A 1 578 ? 10.744 21.781 14.515 1.00 73.56 578 HIS A C 1
ATOM 4409 O O . HIS A 1 578 ? 11.408 21.646 15.545 1.00 73.56 578 HIS A O 1
ATOM 4415 N N . GLY A 1 579 ? 9.632 21.071 14.308 1.00 72.06 579 GLY A N 1
ATOM 4416 C CA . GLY A 1 579 ? 9.062 20.158 15.299 1.00 72.06 579 GLY A CA 1
ATOM 4417 C C . GLY A 1 579 ? 8.317 20.874 16.431 1.00 72.06 579 GLY A C 1
ATOM 4418 O O . GLY A 1 579 ? 7.950 20.240 17.427 1.00 72.06 579 GLY A O 1
ATOM 4419 N N . THR A 1 580 ? 8.057 22.176 16.294 1.00 80.88 580 THR A N 1
ATOM 4420 C CA . THR A 1 580 ? 7.229 22.968 17.207 1.00 80.88 580 THR A CA 1
ATOM 4421 C C . THR A 1 580 ? 5.832 23.138 16.631 1.00 80.88 580 THR A C 1
ATOM 4423 O O . THR A 1 580 ? 5.659 23.361 15.444 1.00 80.88 580 THR A O 1
ATOM 4426 N N . VAL A 1 581 ? 4.802 22.954 17.459 1.00 83.81 581 VAL A N 1
ATOM 4427 C CA . VAL A 1 581 ? 3.421 23.201 17.018 1.00 83.81 581 VAL A CA 1
ATOM 4428 C C . VAL A 1 581 ? 3.175 24.705 17.154 1.00 83.81 581 VAL A C 1
ATOM 4430 O O . VAL A 1 581 ? 3.446 25.220 18.241 1.00 83.81 581 VAL A O 1
ATOM 4433 N N . PRO A 1 582 ? 2.693 25.404 16.108 1.00 84.31 582 PRO A N 1
ATOM 4434 C CA . PRO A 1 582 ? 2.436 26.837 16.177 1.00 84.31 582 PRO A CA 1
ATOM 4435 C C . PRO A 1 582 ? 1.521 27.244 17.335 1.00 84.31 582 PRO A C 1
ATOM 4437 O O . PRO A 1 582 ? 0.581 26.523 17.696 1.00 84.31 582 PRO A O 1
ATOM 4440 N N . ASP A 1 583 ? 1.754 28.448 17.859 1.00 81.81 583 ASP A N 1
ATOM 4441 C CA . ASP A 1 583 ? 0.920 29.044 18.900 1.00 81.81 583 ASP A CA 1
ATOM 4442 C C . ASP A 1 583 ? -0.559 29.073 18.481 1.00 81.81 583 ASP A C 1
ATOM 4444 O O . ASP A 1 583 ? -0.919 29.439 17.361 1.00 81.81 583 ASP A O 1
ATOM 4448 N N . GLY A 1 584 ? -1.437 28.675 19.405 1.00 83.25 584 GLY A N 1
ATOM 4449 C CA . GLY A 1 584 ? -2.884 28.607 19.180 1.00 83.25 584 GLY A CA 1
ATOM 4450 C C . GLY A 1 584 ? -3.398 27.265 18.647 1.00 83.25 584 GLY A C 1
ATOM 4451 O O . GLY A 1 584 ? -4.613 27.066 18.608 1.00 83.25 584 GLY A O 1
ATOM 4452 N N . ILE A 1 585 ? -2.520 26.315 18.306 1.00 87.12 585 ILE A N 1
ATOM 4453 C CA . ILE A 1 585 ? -2.916 24.947 17.950 1.00 87.12 585 ILE A CA 1
ATOM 4454 C C . ILE A 1 585 ? -2.791 24.043 19.182 1.00 87.12 585 ILE A C 1
ATOM 4456 O O . ILE A 1 585 ? -1.701 23.658 19.599 1.00 87.12 585 ILE A O 1
ATOM 4460 N N . ALA A 1 586 ? -3.931 23.666 19.762 1.00 88.12 586 ALA A N 1
ATOM 4461 C CA . ALA A 1 586 ? -3.987 22.724 20.877 1.00 88.12 586 ALA A CA 1
ATOM 4462 C C . ALA A 1 586 ? -3.892 21.272 20.372 1.00 88.12 586 ALA A C 1
ATOM 4464 O O . ALA A 1 586 ? -4.903 20.584 20.236 1.00 88.12 586 ALA A O 1
ATOM 4465 N N . PHE A 1 587 ? -2.677 20.814 20.064 1.00 90.25 587 PHE A N 1
ATOM 4466 C CA . PHE A 1 587 ? -2.438 19.430 19.649 1.00 90.25 587 PHE A CA 1
ATOM 4467 C C . PHE A 1 587 ? -2.530 18.466 20.851 1.00 90.25 587 PHE A C 1
ATOM 4469 O O . PHE A 1 587 ? -1.919 18.735 21.891 1.00 90.25 587 PHE A O 1
ATOM 4476 N N . PRO A 1 588 ? -3.261 17.339 20.753 1.00 91.12 588 PRO A N 1
ATOM 4477 C CA . PRO A 1 588 ? -3.373 16.392 21.858 1.00 91.12 588 PRO A CA 1
ATOM 4478 C C . PRO A 1 588 ? -2.044 15.657 22.083 1.00 91.12 588 PRO A C 1
ATOM 4480 O O . PRO A 1 588 ? -1.542 14.976 21.197 1.00 91.12 588 PRO A O 1
ATOM 4483 N N . CYS A 1 589 ? -1.476 15.742 23.289 1.00 88.38 589 CYS A N 1
ATOM 4484 C CA . CYS A 1 589 ? -0.239 15.015 23.616 1.00 88.38 589 CYS A CA 1
ATOM 4485 C C . CYS A 1 589 ? -0.463 13.512 23.816 1.00 88.38 589 CYS A C 1
ATOM 4487 O O . CYS A 1 589 ? 0.476 12.721 23.735 1.00 88.38 589 CYS A O 1
ATOM 4489 N N . ARG A 1 590 ? -1.705 13.122 24.118 1.00 92.12 590 ARG A N 1
ATOM 4490 C CA . ARG A 1 590 ? -2.090 11.753 24.438 1.00 92.12 590 ARG A CA 1
ATOM 4491 C C . ARG A 1 590 ? -3.401 11.387 23.776 1.00 92.12 590 ARG A C 1
ATOM 4493 O O . ARG A 1 590 ? -4.315 12.209 23.743 1.00 92.12 590 ARG A O 1
ATOM 4500 N N . VAL A 1 591 ? -3.488 10.147 23.312 1.00 93.88 591 VAL A N 1
ATOM 4501 C CA . VAL A 1 591 ? -4.695 9.607 22.683 1.00 93.88 591 VAL A CA 1
ATOM 4502 C C . VAL A 1 591 ? -5.028 8.208 23.191 1.00 93.88 591 VAL A C 1
ATOM 4504 O O . VAL A 1 591 ? -4.135 7.487 23.648 1.00 93.88 591 VAL A O 1
ATOM 4507 N N . PRO A 1 592 ? -6.300 7.786 23.119 1.00 95.31 592 PRO A N 1
ATOM 4508 C CA . PRO A 1 592 ? -6.663 6.409 23.410 1.00 95.31 592 PRO A CA 1
ATOM 4509 C C . PRO A 1 592 ? -5.996 5.453 22.413 1.00 95.31 592 PRO A C 1
ATOM 4511 O O . PRO A 1 592 ? -5.879 5.796 21.235 1.00 95.31 592 PRO A O 1
ATOM 4514 N N . PRO A 1 593 ? -5.595 4.246 22.834 1.00 95.50 593 PRO A N 1
ATOM 4515 C CA . PRO A 1 593 ? -5.079 3.259 21.901 1.00 95.50 593 PRO A CA 1
ATOM 4516 C C . PRO A 1 593 ? -6.201 2.724 21.003 1.00 95.50 593 PRO A C 1
ATOM 4518 O O . PRO A 1 593 ? -7.369 2.746 21.389 1.00 95.50 593 PRO A O 1
ATOM 4521 N N . GLY A 1 594 ? -5.863 2.207 19.828 1.00 96.62 594 GLY A N 1
ATOM 4522 C CA . GLY A 1 594 ? -6.822 1.657 18.863 1.00 96.62 594 GLY A CA 1
ATOM 4523 C C . GLY A 1 594 ? -6.476 2.052 17.433 1.00 96.62 594 GLY A C 1
ATOM 4524 O O . GLY A 1 594 ? -5.366 2.504 17.189 1.00 96.62 594 GLY A O 1
ATOM 4525 N N . VAL A 1 595 ? -7.387 1.846 16.480 1.00 97.56 595 VAL A N 1
ATOM 4526 C CA . VAL A 1 595 ? -7.078 2.059 15.054 1.00 97.56 595 VAL A CA 1
ATOM 4527 C C . VAL A 1 595 ? -7.471 3.458 14.617 1.00 97.56 595 VAL A C 1
ATOM 4529 O O . VAL A 1 595 ? -8.635 3.846 14.746 1.00 97.56 595 VAL A O 1
ATOM 4532 N N . TYR A 1 596 ? -6.511 4.169 14.039 1.00 97.56 596 TYR A N 1
ATOM 4533 C CA . TYR A 1 596 ? -6.684 5.481 13.435 1.00 97.56 596 TYR A CA 1
ATOM 4534 C C . TYR A 1 596 ? -6.411 5.415 11.934 1.00 97.56 596 TYR A C 1
ATOM 4536 O O . TYR A 1 596 ? -5.553 4.641 11.513 1.00 97.56 596 TYR A O 1
ATOM 4544 N N . SER A 1 597 ? -7.097 6.233 11.133 1.00 96.62 597 SER A N 1
ATOM 4545 C CA . SER A 1 597 ? -6.639 6.502 9.763 1.00 96.62 597 SER A CA 1
ATOM 4546 C C . SER A 1 597 ? -5.313 7.262 9.783 1.00 96.62 597 SER A C 1
ATOM 4548 O O . SER A 1 597 ? -5.016 7.966 10.751 1.00 96.62 597 SER A O 1
ATOM 4550 N N . GLU A 1 598 ? -4.542 7.166 8.707 1.00 93.62 598 GLU A N 1
ATOM 4551 C CA . GLU A 1 598 ? -3.307 7.936 8.565 1.00 93.62 598 GLU A CA 1
ATOM 4552 C C . GLU A 1 598 ? -3.575 9.449 8.513 1.00 93.62 598 GLU A C 1
ATOM 4554 O O . GLU A 1 598 ? -4.610 9.899 8.008 1.00 93.62 598 GLU A O 1
ATOM 4559 N N . CYS A 1 599 ? -2.635 10.242 9.040 1.00 92.12 599 CYS A N 1
ATOM 4560 C CA . CYS A 1 599 ? -2.600 11.676 8.779 1.00 92.12 599 CYS A CA 1
ATOM 4561 C C . CYS A 1 599 ? -1.932 11.918 7.433 1.00 92.12 599 CYS A C 1
ATOM 4563 O O . CYS A 1 599 ? -0.808 11.473 7.236 1.00 92.12 599 CYS A O 1
ATOM 4565 N N . VAL A 1 600 ? -2.560 12.677 6.539 1.00 92.31 600 VAL A N 1
ATOM 4566 C CA . VAL A 1 600 ? -1.948 12.968 5.236 1.00 92.31 600 VAL A CA 1
ATOM 4567 C C . VAL A 1 600 ? -2.076 14.430 4.855 1.00 92.31 600 VAL A C 1
ATOM 4569 O O . VAL A 1 600 ? -2.990 15.133 5.292 1.00 92.31 600 VAL A O 1
ATOM 4572 N N . VAL A 1 601 ? -1.179 14.865 3.981 1.00 91.44 601 VAL A N 1
ATOM 4573 C CA . VAL A 1 601 ? -1.249 16.140 3.275 1.00 91.44 601 VAL A CA 1
ATOM 4574 C C . VAL A 1 601 ? -1.477 15.812 1.808 1.00 91.44 601 VAL A C 1
ATOM 4576 O O . VAL A 1 601 ? -0.633 15.191 1.174 1.00 91.44 601 VAL A O 1
ATOM 4579 N N . ARG A 1 602 ? -2.629 16.194 1.250 1.00 90.94 602 ARG A N 1
ATOM 4580 C CA . ARG A 1 602 ? -2.986 15.797 -0.128 1.00 90.94 602 ARG A CA 1
ATOM 4581 C C . ARG A 1 602 ? -2.052 16.352 -1.200 1.00 90.94 602 AR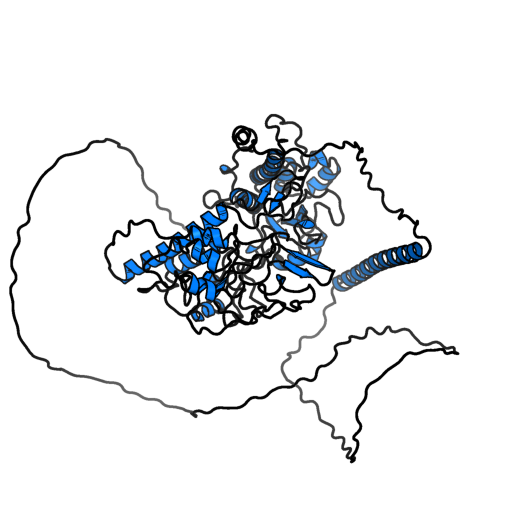G A C 1
ATOM 4583 O O . ARG A 1 602 ? -1.994 15.779 -2.280 1.00 90.94 602 ARG A O 1
ATOM 4590 N N . SER A 1 603 ? -1.366 17.454 -0.906 1.00 86.38 603 SER A N 1
ATOM 4591 C CA . SER A 1 603 ? -0.389 18.064 -1.806 1.00 86.38 603 SER A CA 1
ATOM 4592 C C . SER A 1 603 ? 0.984 17.395 -1.760 1.00 86.38 603 SER A C 1
ATOM 4594 O O . SER A 1 603 ? 1.816 17.719 -2.596 1.00 86.38 603 SER A O 1
ATOM 4596 N N . GLU A 1 604 ? 1.256 16.524 -0.786 1.00 85.44 604 GLU A N 1
ATOM 4597 C CA . GLU A 1 604 ? 2.531 15.807 -0.709 1.00 85.44 604 GLU A CA 1
ATOM 4598 C C . GLU A 1 604 ? 2.530 14.581 -1.638 1.00 85.44 604 GLU A C 1
ATOM 4600 O O . GLU A 1 604 ? 1.460 14.024 -1.932 1.00 85.44 604 GLU A O 1
ATOM 4605 N N . PRO A 1 605 ? 3.714 14.145 -2.107 1.00 83.56 605 PRO A N 1
ATOM 4606 C CA . PRO A 1 605 ? 3.846 12.890 -2.828 1.00 83.56 605 PRO A CA 1
ATOM 4607 C C . PRO A 1 605 ? 3.258 11.729 -2.022 1.00 83.56 605 PRO A C 1
ATOM 4609 O O . PRO A 1 605 ? 3.312 11.694 -0.794 1.00 83.56 605 PRO A O 1
ATOM 4612 N N . GLU A 1 606 ? 2.691 10.756 -2.726 1.00 86.06 606 GLU A N 1
ATOM 4613 C CA . GLU A 1 606 ? 2.274 9.484 -2.136 1.00 86.06 606 GLU A CA 1
ATOM 4614 C C . GLU A 1 606 ? 1.234 9.543 -0.993 1.00 86.06 606 GLU A C 1
ATOM 4616 O O . GLU A 1 606 ? 1.139 8.613 -0.185 1.00 86.06 606 GLU A O 1
ATOM 4621 N N . ALA A 1 607 ? 0.376 10.571 -0.942 1.00 90.12 607 ALA A N 1
ATOM 4622 C CA . ALA A 1 607 ? -0.703 10.659 0.049 1.00 90.12 607 ALA A CA 1
ATOM 4623 C C . ALA A 1 607 ? -1.529 9.353 0.148 1.00 90.12 607 ALA A C 1
ATOM 4625 O O . ALA A 1 607 ? -1.945 8.773 -0.862 1.00 90.12 607 ALA A O 1
ATOM 4626 N N . THR A 1 608 ? -1.763 8.858 1.368 1.00 92.50 608 THR A N 1
ATOM 4627 C CA . THR A 1 608 ? -2.353 7.527 1.634 1.00 92.50 608 THR A CA 1
ATOM 4628 C C . THR A 1 608 ? -3.468 7.555 2.669 1.00 92.50 608 THR A C 1
ATOM 4630 O O . THR A 1 608 ? -3.323 7.078 3.790 1.00 92.50 608 THR A O 1
ATOM 4633 N N . GLU A 1 609 ? -4.623 8.105 2.297 1.00 95.56 609 GLU A N 1
ATOM 4634 C CA . GLU A 1 609 ? -5.771 8.145 3.214 1.00 95.56 609 GLU A CA 1
ATOM 4635 C C . GLU A 1 609 ? -6.309 6.751 3.559 1.00 95.56 609 GLU A C 1
ATOM 4637 O O . GLU A 1 609 ? -6.984 6.592 4.575 1.00 95.56 609 GLU A O 1
ATOM 4642 N N . GLU A 1 610 ? -6.016 5.741 2.732 1.00 95.38 610 GLU A N 1
ATOM 4643 C CA . GLU A 1 610 ? -6.415 4.352 2.968 1.00 95.38 610 GLU A CA 1
ATOM 4644 C C . GLU A 1 610 ? -5.630 3.656 4.088 1.00 95.38 610 GLU A C 1
ATOM 4646 O O . GLU A 1 610 ? -5.936 2.515 4.454 1.00 95.38 610 GLU A O 1
ATOM 4651 N N . ALA A 1 611 ? -4.563 4.290 4.569 1.00 95.00 611 ALA A N 1
ATOM 4652 C CA . ALA A 1 611 ? -3.654 3.699 5.525 1.00 95.00 611 ALA A CA 1
ATOM 4653 C C . ALA A 1 611 ? -4.115 3.872 6.978 1.00 95.00 611 ALA A C 1
ATOM 4655 O O . ALA A 1 611 ? -5.032 4.643 7.277 1.00 95.00 611 ALA A O 1
ATOM 4656 N N . PHE A 1 612 ? -3.495 3.119 7.888 1.00 95.88 612 PHE A N 1
ATOM 4657 C CA . PHE A 1 612 ? -3.846 3.135 9.305 1.00 95.88 612 PHE A CA 1
ATOM 4658 C C . PHE A 1 612 ? -2.629 3.133 10.234 1.00 95.88 612 PHE A C 1
ATOM 4660 O O . PHE A 1 612 ? -1.552 2.641 9.893 1.00 95.88 612 PHE A O 1
ATOM 4667 N N . ARG A 1 613 ? -2.874 3.568 11.474 1.00 94.56 613 ARG A N 1
ATOM 4668 C CA . ARG A 1 613 ? -1.985 3.406 12.631 1.00 94.56 613 ARG A CA 1
ATOM 4669 C C . ARG A 1 613 ? -2.714 2.706 13.768 1.00 94.56 613 ARG A C 1
ATOM 4671 O O . ARG A 1 613 ? -3.897 2.961 14.000 1.00 94.56 613 ARG A O 1
ATOM 4678 N N . LEU A 1 614 ? -1.998 1.852 14.497 1.00 94.94 614 LEU A N 1
ATOM 4679 C CA . LEU A 1 614 ? -2.491 1.176 15.700 1.00 94.94 614 LEU A CA 1
ATOM 4680 C C . LEU A 1 614 ? -1.601 1.531 16.900 1.00 94.94 614 LEU A C 1
ATOM 4682 O O . LEU A 1 614 ? -0.789 0.706 17.304 1.00 94.94 614 LEU A O 1
ATOM 4686 N N . PRO A 1 615 ? -1.710 2.744 17.474 1.00 93.56 615 PRO A N 1
ATOM 4687 C CA . PRO A 1 615 ? -1.022 3.084 18.713 1.00 93.56 615 PRO A CA 1
ATOM 4688 C C . PRO A 1 615 ? -1.463 2.168 19.863 1.00 93.56 615 PRO A C 1
ATOM 4690 O O . PRO A 1 615 ? -2.650 2.085 20.199 1.00 93.56 615 PRO A O 1
ATOM 4693 N N . LEU A 1 616 ? -0.489 1.516 20.496 1.00 92.62 616 LEU A N 1
ATOM 4694 C CA . LEU A 1 616 ? -0.665 0.640 21.653 1.00 92.62 616 LEU A CA 1
ATOM 4695 C C . LEU A 1 616 ? -0.101 1.277 22.937 1.00 92.62 616 LEU A C 1
ATOM 4697 O O . LEU A 1 616 ? 0.818 2.091 22.891 1.00 92.62 616 LEU A O 1
ATOM 4701 N N . PRO A 1 617 ? -0.618 0.920 24.126 1.00 91.62 617 PRO A N 1
ATOM 4702 C CA . PRO A 1 617 ? -0.161 1.495 25.394 1.00 91.62 617 PRO A CA 1
ATOM 4703 C C . PRO A 1 617 ? 1.147 0.879 25.922 1.00 91.62 617 PRO A C 1
ATOM 4705 O O . PRO A 1 617 ? 1.525 1.117 27.069 1.00 91.62 617 PRO A O 1
ATOM 4708 N N . PHE A 1 618 ? 1.827 0.063 25.117 1.00 89.31 618 PHE A N 1
ATOM 4709 C CA . PHE A 1 618 ? 3.057 -0.640 25.468 1.00 89.31 618 PHE A CA 1
ATOM 4710 C C . PHE A 1 618 ? 3.957 -0.797 24.239 1.00 89.31 618 PHE A C 1
ATOM 4712 O O . PHE A 1 618 ? 3.486 -0.774 23.105 1.00 89.31 618 PHE A O 1
ATOM 4719 N N . SER A 1 619 ? 5.256 -0.979 24.478 1.00 85.31 619 SER A N 1
ATOM 4720 C CA . SER A 1 619 ? 6.238 -1.271 23.431 1.00 85.31 619 SER A CA 1
ATOM 4721 C C . SER A 1 619 ? 6.224 -2.753 23.054 1.00 85.31 619 SER A C 1
ATOM 4723 O O . SER A 1 619 ? 5.980 -3.609 23.907 1.00 85.31 619 SER A O 1
ATOM 4725 N N . LEU A 1 620 ? 6.544 -3.045 21.796 1.00 85.56 620 LEU A N 1
ATOM 4726 C CA . LEU A 1 620 ? 6.571 -4.390 21.218 1.00 85.56 620 LEU A CA 1
ATOM 4727 C C . LEU A 1 620 ? 7.978 -4.775 20.736 1.00 85.56 620 LEU A C 1
ATOM 4729 O O . LEU A 1 620 ? 8.154 -5.227 19.611 1.00 85.56 620 LEU A O 1
ATOM 4733 N N . TYR A 1 621 ? 8.990 -4.599 21.589 1.00 81.94 621 TYR A N 1
ATOM 4734 C CA . TYR A 1 621 ? 10.357 -5.036 21.272 1.00 81.94 621 TYR A CA 1
ATOM 4735 C C . TYR A 1 621 ? 10.376 -6.530 20.910 1.00 81.94 621 TYR A C 1
ATOM 4737 O O . TYR A 1 621 ? 9.774 -7.338 21.621 1.00 81.94 621 TYR A O 1
ATOM 4745 N N . GLY A 1 622 ? 11.049 -6.890 19.817 1.00 80.00 622 GLY A N 1
ATOM 4746 C CA . GLY A 1 622 ? 11.062 -8.255 19.282 1.00 80.00 622 GLY A CA 1
ATOM 4747 C C . GLY A 1 622 ? 9.913 -8.599 18.329 1.00 80.00 622 GLY A C 1
ATOM 4748 O O . GLY A 1 622 ? 9.969 -9.645 17.680 1.00 80.00 622 GLY A O 1
ATOM 4749 N N . ALA A 1 623 ? 8.880 -7.754 18.206 1.00 87.56 623 ALA A N 1
ATOM 4750 C CA . ALA A 1 623 ? 7.903 -7.895 17.127 1.00 87.56 623 ALA A CA 1
ATOM 4751 C C . ALA A 1 623 ? 8.533 -7.510 15.780 1.00 87.56 623 ALA A C 1
ATOM 4753 O O . ALA A 1 623 ? 9.546 -6.810 15.729 1.00 87.56 623 ALA A O 1
ATOM 4754 N N . ARG A 1 624 ? 7.935 -7.982 14.682 1.00 88.31 624 ARG A N 1
ATOM 4755 C CA . ARG A 1 624 ? 8.467 -7.790 13.329 1.00 88.31 624 ARG A CA 1
ATOM 4756 C C . ARG A 1 624 ? 7.484 -7.078 12.415 1.00 88.31 624 ARG A C 1
ATOM 4758 O O . ARG A 1 624 ? 6.274 -7.293 12.507 1.00 88.31 624 ARG A O 1
ATOM 4765 N N . LEU A 1 625 ? 8.029 -6.242 11.541 1.00 88.00 625 LEU A N 1
ATOM 4766 C CA . LEU A 1 625 ? 7.316 -5.603 10.442 1.00 88.00 625 LEU A CA 1
ATOM 4767 C C . LEU A 1 625 ? 6.971 -6.633 9.355 1.00 88.00 625 LEU A C 1
ATOM 4769 O O . LEU A 1 625 ? 7.458 -7.766 9.362 1.00 88.00 625 LEU A O 1
ATOM 4773 N N . GLY A 1 626 ? 6.136 -6.237 8.394 1.00 84.38 626 GLY A N 1
ATOM 4774 C CA . GLY A 1 626 ? 5.804 -7.057 7.222 1.00 84.38 626 GLY A CA 1
ATOM 4775 C C . GLY A 1 626 ? 7.018 -7.476 6.380 1.00 84.38 626 GLY A C 1
ATOM 4776 O O . GLY A 1 626 ? 6.996 -8.548 5.778 1.00 84.38 626 GLY A O 1
ATOM 4777 N N . SER A 1 627 ? 8.081 -6.669 6.386 1.00 81.50 627 SER A N 1
ATOM 4778 C CA . SER A 1 627 ? 9.380 -6.917 5.753 1.00 81.50 627 SER A CA 1
ATOM 4779 C C . SER A 1 627 ? 10.209 -7.969 6.486 1.00 81.50 627 SER A C 1
ATOM 4781 O O . SER A 1 627 ? 11.206 -8.439 5.952 1.00 81.50 627 SER A O 1
ATOM 4783 N N . GLY A 1 628 ? 9.800 -8.362 7.695 1.00 83.38 628 GLY A N 1
ATOM 4784 C CA . GLY A 1 628 ? 10.538 -9.276 8.560 1.00 83.38 628 GLY A CA 1
ATOM 4785 C C . GLY A 1 628 ? 11.534 -8.582 9.488 1.00 83.38 628 GLY A C 1
ATOM 4786 O O . GLY A 1 628 ? 12.039 -9.246 10.397 1.00 83.38 628 GLY A O 1
ATOM 4787 N N . ASP A 1 629 ? 11.774 -7.281 9.322 1.00 82.69 629 ASP A N 1
ATOM 4788 C CA . ASP A 1 629 ? 12.665 -6.513 10.193 1.00 82.69 629 ASP A CA 1
ATOM 4789 C C . ASP A 1 629 ? 12.091 -6.413 11.604 1.00 82.69 629 ASP A C 1
ATOM 4791 O O . ASP A 1 629 ? 10.876 -6.312 11.802 1.00 82.69 629 ASP A O 1
ATOM 4795 N N . GLU A 1 630 ? 12.967 -6.463 12.603 1.00 85.31 630 GLU A N 1
ATOM 4796 C CA . GLU A 1 630 ? 12.564 -6.252 13.990 1.00 85.31 630 GLU A CA 1
ATOM 4797 C C . GLU A 1 630 ? 12.191 -4.782 14.207 1.00 85.31 630 GLU A C 1
ATOM 4799 O O . GLU A 1 630 ? 12.847 -3.877 13.694 1.00 85.31 630 GLU A O 1
ATOM 4804 N N . MET A 1 631 ? 11.135 -4.536 14.980 1.00 83.25 631 MET A N 1
ATOM 4805 C CA . MET A 1 631 ? 10.751 -3.184 15.382 1.00 83.25 631 MET A CA 1
ATOM 4806 C C . MET A 1 631 ? 11.832 -2.613 16.305 1.00 83.25 631 MET A C 1
ATOM 4808 O O . MET A 1 631 ? 11.922 -2.969 17.484 1.00 83.25 631 MET A O 1
ATOM 4812 N N . MET A 1 632 ? 12.679 -1.747 15.746 1.00 65.69 632 MET A N 1
ATOM 4813 C CA . MET A 1 632 ? 13.821 -1.158 16.451 1.00 65.69 632 MET A CA 1
ATOM 4814 C C . MET A 1 632 ? 13.439 0.078 17.272 1.00 65.69 632 MET A C 1
ATOM 4816 O O . MET A 1 632 ? 14.143 0.415 18.230 1.00 65.69 632 MET A O 1
ATOM 4820 N N . ASP A 1 633 ? 12.353 0.770 16.910 1.00 61.56 633 ASP A N 1
ATOM 4821 C CA . ASP A 1 633 ? 11.980 2.043 17.526 1.00 61.56 633 ASP A CA 1
ATOM 4822 C C . ASP A 1 633 ? 10.842 1.894 18.554 1.00 61.56 633 ASP A C 1
ATOM 4824 O O . ASP A 1 633 ? 10.082 0.927 18.589 1.00 61.56 633 ASP A O 1
ATOM 4828 N N . ARG A 1 634 ? 10.752 2.848 19.488 1.00 54.22 634 ARG A N 1
ATOM 4829 C CA . ARG A 1 634 ? 9.781 2.806 20.608 1.00 54.22 634 ARG A CA 1
ATOM 4830 C C . ARG A 1 634 ? 8.367 3.238 20.214 1.00 54.22 634 ARG A C 1
ATOM 4832 O O . ARG A 1 634 ? 7.527 3.465 21.090 1.00 54.22 634 ARG A O 1
ATOM 4839 N N . THR A 1 635 ? 8.133 3.439 18.930 1.00 64.31 635 THR A N 1
ATOM 4840 C CA . THR A 1 635 ? 6.901 3.938 18.324 1.00 64.31 635 THR A CA 1
ATOM 4841 C C . THR A 1 635 ? 5.836 2.853 18.421 1.00 64.31 635 THR A C 1
ATOM 4843 O O . THR A 1 635 ? 5.881 1.807 17.783 1.00 64.31 635 THR A O 1
ATOM 4846 N N . ALA A 1 636 ? 4.870 3.071 19.314 1.00 67.44 636 ALA A N 1
ATOM 4847 C CA . ALA A 1 636 ? 3.856 2.075 19.643 1.00 67.44 636 ALA A CA 1
ATOM 4848 C C . ALA A 1 636 ? 2.800 1.871 18.536 1.00 67.44 636 ALA A C 1
ATOM 4850 O O . ALA A 1 636 ? 1.797 1.208 18.785 1.00 67.44 636 ALA A O 1
ATOM 4851 N N . ASP A 1 637 ? 2.992 2.464 17.355 1.00 81.56 637 ASP A N 1
ATOM 4852 C CA . ASP A 1 637 ? 2.097 2.458 16.197 1.00 81.56 637 ASP A CA 1
ATOM 4853 C C . ASP A 1 637 ? 2.641 1.683 14.978 1.00 81.56 637 ASP A C 1
ATOM 4855 O O . ASP A 1 637 ? 2.026 1.719 13.909 1.00 81.56 637 ASP A O 1
ATOM 4859 N N . GLU A 1 638 ? 3.747 0.945 15.136 1.00 87.31 638 GLU A N 1
ATOM 4860 C CA . GLU A 1 638 ? 4.400 0.176 14.060 1.00 87.31 638 GLU A CA 1
ATOM 4861 C C . GLU A 1 638 ? 3.843 -1.240 13.843 1.00 87.31 638 GLU A C 1
ATOM 4863 O O . GLU A 1 638 ? 4.143 -1.884 12.834 1.00 87.31 638 GLU A O 1
ATOM 4868 N N . LEU A 1 639 ? 2.988 -1.740 14.741 1.00 91.50 639 LEU A N 1
ATOM 4869 C CA . LEU A 1 639 ? 2.396 -3.067 14.574 1.00 91.50 639 LEU A CA 1
ATOM 4870 C C . LEU A 1 639 ? 1.577 -3.151 13.278 1.00 91.50 639 LEU A C 1
ATOM 4872 O O . LEU A 1 639 ? 0.788 -2.254 12.974 1.00 91.50 639 LEU A O 1
ATOM 4876 N N . PHE A 1 640 ? 1.749 -4.260 12.548 1.00 93.19 640 PHE A N 1
ATOM 4877 C CA . PHE A 1 640 ? 1.155 -4.521 11.231 1.00 93.19 640 PHE A CA 1
ATOM 4878 C C . PHE A 1 640 ? 1.621 -3.583 10.098 1.00 93.19 640 PHE A C 1
ATOM 4880 O O . PHE A 1 640 ? 1.075 -3.652 8.994 1.00 93.19 640 PHE A O 1
ATOM 4887 N N . GLN A 1 641 ? 2.623 -2.726 10.326 1.00 91.38 641 GLN A N 1
ATOM 4888 C CA . GLN A 1 641 ? 3.202 -1.895 9.268 1.00 91.38 641 GLN A CA 1
ATOM 4889 C C . GLN A 1 641 ? 4.147 -2.707 8.371 1.00 91.38 641 GLN A C 1
ATOM 4891 O O . GLN A 1 641 ? 4.618 -3.786 8.734 1.00 91.38 641 GLN A O 1
ATOM 4896 N N . HIS A 1 642 ? 4.392 -2.203 7.162 1.00 85.50 642 HIS A N 1
ATOM 4897 C CA . HIS A 1 642 ? 5.142 -2.936 6.143 1.00 85.50 642 HIS A CA 1
ATOM 4898 C C . HIS A 1 642 ? 6.633 -3.074 6.440 1.00 85.50 642 HIS A C 1
ATOM 4900 O O . HIS A 1 642 ? 7.175 -4.127 6.146 1.00 85.50 642 HIS A O 1
ATOM 4906 N N . GLY A 1 643 ? 7.291 -2.040 6.969 1.00 84.69 643 GLY A N 1
ATOM 4907 C CA . GLY A 1 643 ? 8.737 -1.897 6.771 1.00 84.69 643 GLY A CA 1
ATOM 4908 C C . GLY A 1 643 ? 9.058 -1.640 5.295 1.00 84.69 643 GLY A C 1
ATOM 4909 O O . GLY A 1 643 ? 8.248 -1.025 4.596 1.00 84.69 643 GLY A O 1
ATOM 4910 N N . PHE A 1 644 ? 10.202 -2.135 4.817 1.00 85.75 644 PHE A N 1
ATOM 4911 C CA . PHE A 1 644 ? 10.642 -1.950 3.431 1.00 85.75 644 PHE A CA 1
ATOM 4912 C C . PHE A 1 644 ? 9.652 -2.520 2.391 1.00 85.75 644 PHE A C 1
ATOM 4914 O O . PHE A 1 644 ? 9.037 -3.577 2.582 1.00 85.75 644 PHE A O 1
ATOM 4921 N N . LYS A 1 645 ? 9.496 -1.807 1.264 1.00 85.12 645 LYS A N 1
ATOM 4922 C CA . LYS A 1 645 ? 8.541 -2.115 0.186 1.00 85.12 645 LYS A CA 1
ATOM 4923 C C . LYS A 1 645 ? 9.244 -2.229 -1.171 1.00 85.12 645 LYS A C 1
ATOM 4925 O O . LYS A 1 645 ? 9.517 -1.205 -1.791 1.00 85.12 645 LYS A O 1
ATOM 4930 N N . PRO A 1 646 ? 9.384 -3.438 -1.732 1.00 86.62 646 PRO A N 1
ATOM 4931 C CA . PRO A 1 646 ? 10.125 -3.637 -2.981 1.00 86.62 646 PRO A CA 1
ATOM 4932 C C . PRO A 1 646 ? 9.342 -3.272 -4.255 1.00 86.62 646 PRO A C 1
ATOM 4934 O O . PRO A 1 646 ? 9.827 -3.463 -5.367 1.00 86.62 646 PRO A O 1
ATOM 4937 N N . PHE A 1 647 ? 8.108 -2.775 -4.117 1.00 88.88 647 PHE A N 1
ATOM 4938 C CA . PHE A 1 647 ? 7.216 -2.434 -5.236 1.00 88.88 647 PHE A CA 1
ATOM 4939 C C . PHE A 1 647 ? 7.180 -0.934 -5.552 1.00 88.88 647 PHE A C 1
ATOM 4941 O O . PHE A 1 647 ? 6.465 -0.523 -6.465 1.00 88.88 647 PHE A O 1
ATOM 4948 N N . GLY A 1 648 ? 7.914 -0.122 -4.795 1.00 84.81 648 GLY A N 1
ATOM 4949 C CA . GLY A 1 648 ? 7.977 1.320 -4.971 1.00 84.81 648 GLY A CA 1
ATOM 4950 C C . GLY A 1 648 ? 7.252 2.142 -3.921 1.00 84.81 648 GLY A C 1
ATOM 4951 O O . GLY A 1 648 ? 6.410 1.646 -3.161 1.00 84.81 648 GLY A O 1
ATOM 4952 N N . GLY A 1 649 ? 7.623 3.419 -3.923 1.00 79.19 649 GLY A N 1
ATOM 4953 C CA . GLY A 1 649 ? 7.172 4.425 -2.979 1.00 79.19 649 GLY A CA 1
ATOM 4954 C C . GLY A 1 649 ? 8.055 4.558 -1.743 1.00 79.19 649 GLY A C 1
ATOM 4955 O O . GLY A 1 649 ? 8.957 3.754 -1.498 1.00 79.19 649 GLY A O 1
ATOM 4956 N N . ASN A 1 650 ? 7.785 5.587 -0.946 1.00 77.25 650 ASN A N 1
ATOM 4957 C CA . ASN A 1 650 ? 8.516 5.879 0.280 1.00 77.25 650 ASN A CA 1
ATOM 4958 C C . ASN A 1 650 ? 8.551 4.636 1.202 1.00 77.25 650 ASN A C 1
ATOM 4960 O O . ASN A 1 650 ? 7.486 4.084 1.515 1.00 77.25 650 ASN A O 1
ATOM 4964 N N . PRO A 1 651 ? 9.735 4.200 1.683 1.00 70.50 651 PRO A N 1
ATOM 4965 C CA . PRO A 1 651 ? 9.859 3.013 2.535 1.00 70.50 651 PRO A CA 1
ATOM 4966 C C . PRO A 1 651 ? 9.049 3.126 3.836 1.00 70.50 651 PRO A C 1
ATOM 4968 O O . PRO A 1 651 ? 8.606 2.121 4.384 1.00 70.50 651 PRO A O 1
ATOM 4971 N N . ASN A 1 652 ? 8.760 4.347 4.296 1.00 72.75 652 ASN A N 1
ATOM 4972 C CA . ASN A 1 652 ? 7.963 4.604 5.497 1.00 72.75 652 ASN A CA 1
ATOM 4973 C C . ASN A 1 652 ? 6.451 4.685 5.234 1.00 72.75 652 ASN A C 1
ATOM 4975 O O . ASN A 1 652 ? 5.675 4.991 6.147 1.00 72.75 652 ASN A O 1
ATOM 4979 N N . ARG A 1 653 ? 6.002 4.436 3.996 1.00 82.12 653 ARG A N 1
ATOM 4980 C CA . ARG A 1 653 ? 4.585 4.499 3.639 1.00 82.12 653 ARG A CA 1
ATOM 4981 C C . ARG A 1 653 ? 3.790 3.487 4.483 1.00 82.12 653 ARG A C 1
ATOM 4983 O O . ARG A 1 653 ? 4.099 2.293 4.438 1.00 82.12 653 ARG A O 1
ATOM 4990 N N . PRO A 1 654 ? 2.722 3.900 5.178 1.00 88.62 654 PRO A N 1
ATOM 4991 C CA . PRO A 1 654 ? 1.972 3.024 6.075 1.00 88.62 654 PRO A CA 1
ATOM 4992 C C . PRO A 1 654 ? 1.183 1.918 5.360 1.00 88.62 654 PRO A C 1
ATOM 4994 O O . PRO A 1 654 ? 1.023 1.910 4.133 1.00 88.62 654 PRO A O 1
ATOM 4997 N N . GLN A 1 655 ? 0.731 0.939 6.145 1.00 91.81 655 GLN A N 1
ATOM 4998 C CA . GLN A 1 655 ? -0.085 -0.187 5.691 1.00 91.81 655 GLN A CA 1
ATOM 4999 C C . GLN A 1 655 ? -1.549 0.209 5.515 1.00 91.81 655 GLN A C 1
ATOM 5001 O O . GLN A 1 655 ? -2.080 1.052 6.235 1.00 91.81 655 GLN A O 1
ATOM 5006 N N . ARG A 1 656 ? -2.212 -0.427 4.545 1.00 93.88 656 ARG A N 1
ATOM 5007 C CA . ARG A 1 656 ? -3.618 -0.177 4.204 1.00 93.88 656 ARG A CA 1
ATOM 5008 C C . ARG A 1 656 ? -4.565 -0.823 5.207 1.00 93.88 656 ARG A C 1
ATOM 5010 O O . ARG A 1 656 ? -4.356 -1.967 5.612 1.00 93.88 656 ARG A O 1
ATOM 5017 N N . LEU A 1 657 ? -5.654 -0.128 5.532 1.00 97.38 657 LEU A N 1
ATOM 5018 C CA . LEU A 1 657 ? -6.682 -0.626 6.449 1.00 97.38 657 LEU A CA 1
ATOM 5019 C C . LEU A 1 657 ? -7.322 -1.927 5.946 1.00 97.38 657 LEU A C 1
ATOM 5021 O O . LEU A 1 657 ? -7.537 -2.844 6.729 1.00 97.38 657 LEU A O 1
ATOM 5025 N N . GLU A 1 658 ? -7.549 -2.036 4.637 1.00 97.06 658 GLU A N 1
ATOM 5026 C CA . GLU A 1 658 ? -8.026 -3.256 3.974 1.00 97.06 658 GLU A CA 1
ATOM 5027 C C . GLU A 1 658 ? -7.210 -4.491 4.389 1.00 97.06 658 GLU A C 1
ATOM 5029 O O . GLU A 1 658 ? -7.765 -5.493 4.837 1.00 97.06 658 GLU A O 1
ATOM 5034 N N . ARG A 1 659 ? -5.876 -4.391 4.324 1.00 95.62 659 ARG A N 1
ATOM 5035 C CA . ARG A 1 659 ? -4.972 -5.501 4.643 1.00 95.62 659 ARG A CA 1
ATOM 5036 C C . ARG A 1 659 ? -5.021 -5.885 6.115 1.00 95.62 659 ARG A C 1
ATOM 5038 O O . ARG A 1 659 ? -4.945 -7.070 6.426 1.00 95.62 659 ARG A O 1
ATOM 5045 N N . LEU A 1 660 ? -5.189 -4.913 7.012 1.00 97.56 660 LEU A N 1
ATOM 5046 C CA . LEU A 1 660 ? -5.398 -5.181 8.435 1.00 97.56 660 LEU A CA 1
ATOM 5047 C C . LEU A 1 660 ? -6.675 -5.992 8.668 1.00 97.56 660 LEU A C 1
ATOM 5049 O O . LEU A 1 660 ? -6.650 -6.985 9.392 1.00 97.56 660 LEU A O 1
ATOM 5053 N N . LEU A 1 661 ? -7.781 -5.574 8.047 1.00 98.38 661 LEU A N 1
ATOM 5054 C CA . LEU A 1 661 ? -9.087 -6.209 8.214 1.00 98.38 661 LEU A CA 1
ATOM 5055 C C . LEU A 1 661 ? -9.091 -7.644 7.677 1.00 98.38 661 LEU A C 1
ATOM 5057 O O . LEU A 1 661 ? -9.549 -8.552 8.373 1.00 98.38 661 LEU A O 1
ATOM 5061 N N . ASP A 1 662 ? -8.509 -7.865 6.498 1.00 97.25 662 ASP A N 1
ATOM 5062 C CA . ASP A 1 662 ? -8.334 -9.204 5.928 1.00 97.25 662 ASP A CA 1
ATOM 5063 C C . ASP A 1 662 ? -7.459 -10.104 6.804 1.00 97.25 662 ASP A C 1
ATOM 5065 O O . ASP A 1 662 ? -7.749 -11.290 6.995 1.00 97.25 662 ASP A O 1
ATOM 5069 N N . HIS A 1 663 ? -6.384 -9.545 7.361 1.00 97.44 663 HIS A N 1
ATOM 5070 C CA . HIS A 1 663 ? -5.491 -10.286 8.243 1.00 97.44 663 HIS A CA 1
ATOM 5071 C C . HIS A 1 663 ? -6.194 -10.691 9.542 1.00 97.44 663 HIS A C 1
ATOM 5073 O O . HIS A 1 663 ? -6.121 -11.848 9.960 1.00 97.44 663 HIS A O 1
ATOM 5079 N N . TRP A 1 664 ? -6.951 -9.772 10.146 1.00 98.25 664 TRP A N 1
ATOM 5080 C CA . TRP A 1 664 ? -7.782 -10.047 11.320 1.00 98.25 664 TRP A CA 1
ATOM 5081 C C . TRP A 1 664 ? -8.865 -11.087 11.039 1.00 98.25 664 TRP A C 1
ATOM 5083 O O . TRP A 1 664 ? -9.098 -11.958 11.882 1.00 98.25 664 TRP A O 1
ATOM 5093 N N . ALA A 1 665 ? -9.477 -11.064 9.849 1.00 98.38 665 ALA A N 1
ATOM 5094 C CA . ALA A 1 665 ? -10.410 -12.106 9.430 1.00 98.38 665 ALA A CA 1
ATOM 5095 C C . ALA A 1 665 ? -9.713 -13.474 9.437 1.00 98.38 665 ALA A C 1
ATOM 5097 O O . ALA A 1 665 ? -10.217 -14.422 10.039 1.00 98.38 665 ALA A O 1
ATOM 5098 N N . GLY A 1 666 ? -8.495 -13.548 8.892 1.00 97.69 666 GLY A N 1
ATOM 5099 C CA . GLY A 1 666 ? -7.659 -14.746 8.933 1.00 97.69 666 GLY A CA 1
ATOM 5100 C C . GLY A 1 666 ? -7.351 -15.245 10.353 1.00 97.69 666 GLY A C 1
ATOM 5101 O O . GLY A 1 666 ? -7.391 -16.452 10.593 1.00 97.69 666 GLY A O 1
ATOM 5102 N N . LEU A 1 667 ? -7.078 -14.355 11.315 1.00 98.00 667 LEU A N 1
ATOM 5103 C CA . LEU A 1 667 ? -6.828 -14.733 12.718 1.00 98.00 667 LEU A CA 1
ATOM 5104 C C . LEU A 1 667 ? -8.065 -15.352 13.385 1.00 98.00 667 LEU A C 1
ATOM 5106 O O . LEU A 1 667 ? -7.950 -16.310 14.157 1.00 98.00 667 LEU A O 1
ATOM 5110 N N . VAL A 1 668 ? -9.255 -14.848 13.055 1.00 98.31 668 VAL A N 1
ATOM 5111 C CA . VAL A 1 668 ? -10.537 -15.403 13.512 1.00 98.31 668 VAL A CA 1
ATOM 5112 C C . VAL A 1 668 ? -10.842 -16.737 12.822 1.00 98.31 668 VAL A C 1
ATOM 5114 O O . VAL A 1 668 ? -11.208 -17.718 13.476 1.00 98.31 668 VAL A O 1
ATOM 5117 N N . GLU A 1 669 ? -10.654 -16.812 11.504 1.00 97.50 669 GLU A N 1
ATOM 5118 C CA . GLU A 1 669 ? -10.867 -18.017 10.695 1.00 97.50 669 GLU A CA 1
ATOM 5119 C C . GLU A 1 669 ? -9.974 -19.171 11.165 1.00 97.50 669 GLU A C 1
ATOM 5121 O O . GLU A 1 669 ? -10.468 -20.284 11.357 1.00 97.50 669 GLU A O 1
ATOM 5126 N N . ARG A 1 670 ? -8.692 -18.906 11.455 1.00 96.50 670 ARG A N 1
ATOM 5127 C CA . ARG A 1 670 ? -7.748 -19.896 12.008 1.00 96.50 670 ARG A CA 1
ATOM 5128 C C . ARG A 1 670 ? -8.003 -20.228 13.480 1.00 96.50 670 ARG A C 1
ATOM 5130 O O . ARG A 1 670 ? -7.499 -21.232 13.972 1.00 96.50 670 ARG A O 1
ATOM 5137 N N . GLY A 1 671 ? -8.825 -19.442 14.177 1.00 95.75 671 GLY A N 1
ATOM 5138 C CA . GLY A 1 671 ? -9.140 -19.641 15.593 1.00 95.75 671 GLY A CA 1
ATOM 5139 C C . GLY A 1 671 ? -8.021 -19.215 16.542 1.00 95.75 671 GLY A C 1
ATOM 5140 O O . GLY A 1 671 ? -8.041 -19.610 17.704 1.00 95.75 671 GLY A O 1
ATOM 5141 N N . ILE A 1 672 ? -7.068 -18.414 16.057 1.00 96.75 672 ILE A N 1
ATOM 5142 C CA . ILE A 1 672 ? -6.046 -17.770 16.892 1.00 96.75 672 ILE A CA 1
ATOM 5143 C C . ILE A 1 672 ? -6.732 -16.763 17.813 1.00 96.75 672 ILE A C 1
ATOM 5145 O O . ILE A 1 672 ? -6.494 -16.735 19.019 1.00 96.75 672 ILE A O 1
ATOM 5149 N N . TRP A 1 673 ? -7.659 -15.981 17.259 1.00 97.69 673 TRP A N 1
ATOM 5150 C CA . TRP A 1 673 ? -8.533 -15.124 18.046 1.00 97.69 673 TRP A CA 1
ATOM 5151 C C . TRP A 1 673 ? -9.827 -15.845 18.402 1.00 97.69 673 TRP A C 1
ATOM 5153 O O . TRP A 1 673 ? -10.598 -16.271 17.542 1.00 97.69 673 TRP A O 1
ATOM 5163 N N . SER A 1 674 ? -10.075 -15.955 19.706 1.00 96.56 674 SER A N 1
ATOM 5164 C CA . SER A 1 674 ? -11.308 -16.537 20.233 1.00 96.56 674 SER A CA 1
ATOM 5165 C C . SER A 1 674 ? -12.488 -15.586 20.037 1.00 96.56 674 SER A C 1
ATOM 5167 O O . SER A 1 674 ? -12.360 -14.372 20.203 1.00 96.56 674 SER A O 1
ATOM 5169 N N . VAL A 1 675 ? -13.662 -16.135 19.719 1.00 96.94 675 VAL A N 1
ATOM 5170 C CA . VAL A 1 675 ? -14.895 -15.367 19.495 1.00 96.94 675 VAL A CA 1
ATOM 5171 C C . VAL A 1 675 ? -15.965 -15.784 20.495 1.00 96.94 675 VAL A C 1
ATOM 5173 O O . VAL A 1 675 ? -16.315 -16.958 20.609 1.00 96.94 675 VAL A O 1
ATOM 5176 N N . GLY A 1 676 ? -16.507 -14.794 21.200 1.00 94.12 676 GLY A N 1
ATOM 5177 C CA . GLY A 1 676 ? -17.571 -14.942 22.183 1.00 94.12 676 GLY A CA 1
ATOM 5178 C C . GLY A 1 676 ? -18.900 -14.323 21.730 1.00 94.12 676 GLY A C 1
ATOM 5179 O O . GLY A 1 676 ? -19.057 -13.924 20.572 1.00 94.12 676 GLY A O 1
ATOM 5180 N N . PRO A 1 677 ? -19.874 -14.178 22.651 1.00 91.19 677 PRO A N 1
ATOM 5181 C CA . PRO A 1 677 ? -21.211 -13.662 22.335 1.00 91.19 677 PRO A CA 1
ATOM 5182 C C . PRO A 1 677 ? -21.229 -12.249 21.737 1.00 91.19 677 PRO A C 1
ATOM 5184 O O . PRO A 1 677 ? -22.153 -11.908 21.002 1.00 91.19 677 PRO A O 1
ATOM 5187 N N . HIS A 1 678 ? -20.218 -11.430 22.042 1.00 92.56 678 HIS A N 1
ATOM 5188 C CA . HIS A 1 678 ? -20.124 -10.027 21.623 1.00 92.56 678 HIS A CA 1
ATOM 5189 C C . HIS A 1 678 ? -19.041 -9.766 20.563 1.00 92.56 678 HIS A C 1
ATOM 5191 O O . HIS A 1 678 ? -18.731 -8.605 20.293 1.00 92.56 678 HIS A O 1
ATOM 5197 N N . GLY A 1 679 ? -18.488 -10.813 19.946 1.00 95.94 679 GLY A N 1
ATOM 5198 C CA . GLY A 1 679 ? -17.405 -10.711 18.966 1.00 95.94 679 GLY A CA 1
ATOM 5199 C C . GLY A 1 679 ? -16.079 -11.241 19.503 1.00 95.94 679 GLY A C 1
ATOM 5200 O O . GLY A 1 679 ? -16.073 -12.138 20.350 1.00 95.94 679 GLY A O 1
ATOM 5201 N N . VAL A 1 680 ? -14.967 -10.714 18.992 1.00 97.44 680 VAL A N 1
ATOM 5202 C CA . VAL A 1 680 ? -13.618 -11.160 19.370 1.00 97.44 680 VAL A CA 1
ATOM 5203 C C . VAL A 1 680 ? -13.369 -10.925 20.863 1.00 97.44 680 VAL A C 1
ATOM 5205 O O . VAL A 1 680 ? -13.725 -9.883 21.413 1.00 97.44 680 VAL A O 1
ATOM 5208 N N . GLN A 1 681 ? -12.804 -11.924 21.536 1.00 96.25 681 GLN A N 1
ATOM 5209 C CA . GLN A 1 681 ? -12.496 -11.896 22.963 1.00 96.25 681 GLN A CA 1
ATOM 5210 C C . GLN A 1 681 ? -11.070 -11.413 23.228 1.00 96.25 681 GLN A C 1
ATOM 5212 O O . GLN A 1 681 ? -10.205 -11.438 22.358 1.00 96.25 681 GLN A O 1
ATOM 5217 N N . GLY A 1 682 ? -10.827 -11.025 24.478 1.00 95.06 682 GLY A N 1
ATOM 5218 C CA . GLY A 1 682 ? -9.531 -10.544 24.939 1.00 95.06 682 GLY A CA 1
ATOM 5219 C C . GLY A 1 682 ? -9.493 -9.029 25.095 1.00 95.06 682 GLY A C 1
ATOM 5220 O O . GLY A 1 682 ? -10.407 -8.306 24.690 1.00 95.06 682 GLY A O 1
ATOM 5221 N N . SER A 1 683 ? -8.435 -8.559 25.743 1.00 95.00 683 SER A N 1
ATOM 5222 C CA . SER A 1 683 ? -8.125 -7.139 25.874 1.00 95.00 683 SER A CA 1
ATOM 5223 C C . SER A 1 683 ? -7.058 -6.740 24.857 1.00 95.00 683 SER A C 1
ATOM 5225 O O . SER A 1 683 ? -6.506 -7.581 24.150 1.00 95.00 683 SER A O 1
ATOM 5227 N N . ILE A 1 684 ? -6.726 -5.450 24.830 1.00 94.19 684 ILE A N 1
ATOM 5228 C CA . ILE A 1 684 ? -5.644 -4.926 23.993 1.00 94.19 684 ILE A CA 1
ATOM 5229 C C . ILE A 1 684 ? -4.282 -5.567 24.316 1.00 94.19 684 ILE A C 1
ATOM 5231 O O . ILE A 1 684 ? -3.380 -5.554 23.492 1.00 94.19 684 ILE A O 1
ATOM 5235 N N . GLU A 1 685 ? -4.140 -6.185 25.490 1.00 94.25 685 GLU A N 1
ATOM 5236 C CA . GLU A 1 685 ? -2.922 -6.886 25.906 1.00 94.25 685 GLU A CA 1
ATOM 5237 C C . GLU A 1 685 ? -2.595 -8.100 25.031 1.00 94.25 685 GLU A C 1
ATOM 5239 O O . GLU A 1 685 ? -1.438 -8.502 24.984 1.00 94.25 685 GLU A O 1
ATOM 5244 N N . VAL A 1 686 ? -3.572 -8.655 24.300 1.00 95.44 686 VAL A N 1
ATOM 5245 C CA . VAL A 1 686 ? -3.340 -9.767 23.359 1.00 95.44 686 VAL A CA 1
ATOM 5246 C C . VAL A 1 686 ? -2.326 -9.385 22.275 1.00 95.44 686 VAL A C 1
ATOM 5248 O O . VAL A 1 686 ? -1.566 -10.233 21.825 1.00 95.44 686 VAL A O 1
ATOM 5251 N N . PHE A 1 687 ? -2.213 -8.103 21.906 1.00 94.94 687 PHE A N 1
ATOM 5252 C CA . PHE A 1 687 ? -1.207 -7.667 20.929 1.00 94.94 687 PHE A CA 1
ATOM 5253 C C . PHE A 1 687 ? 0.245 -7.849 21.410 1.00 94.94 687 PHE A C 1
ATOM 5255 O O . PHE A 1 687 ? 1.153 -7.832 20.584 1.00 94.94 687 PHE A O 1
ATOM 5262 N N . LYS A 1 688 ? 0.496 -8.094 22.708 1.00 93.38 688 LYS A N 1
ATOM 5263 C CA . LYS A 1 688 ? 1.832 -8.476 23.208 1.00 93.38 688 LYS A CA 1
ATOM 5264 C C . LYS A 1 688 ? 2.318 -9.809 22.652 1.00 93.38 688 LYS A C 1
ATOM 5266 O O . LYS A 1 688 ? 3.531 -10.026 22.580 1.00 93.38 688 LYS A O 1
ATOM 5271 N N . ASP A 1 689 ? 1.399 -10.659 22.201 1.00 93.94 689 ASP A N 1
ATOM 5272 C CA . ASP A 1 689 ? 1.730 -11.928 21.561 1.00 93.94 689 ASP A CA 1
ATOM 5273 C C . ASP A 1 689 ? 2.554 -11.718 20.286 1.00 93.94 689 ASP A C 1
ATOM 5275 O O . ASP A 1 689 ? 3.280 -12.624 19.897 1.00 93.94 689 ASP A O 1
ATOM 5279 N N . ALA A 1 690 ? 2.537 -10.523 19.682 1.00 91.81 690 ALA A N 1
ATOM 5280 C CA . ALA A 1 690 ? 3.394 -10.176 18.549 1.00 91.81 690 ALA A CA 1
ATOM 5281 C C . ALA A 1 690 ? 4.897 -10.334 18.840 1.00 91.81 690 ALA A C 1
ATOM 5283 O O . ALA A 1 690 ? 5.670 -10.541 17.912 1.00 91.81 690 ALA A O 1
ATOM 5284 N N . THR A 1 691 ? 5.322 -10.277 20.108 1.00 89.62 691 THR A N 1
ATOM 5285 C CA . THR A 1 691 ? 6.734 -10.466 20.494 1.00 89.62 691 THR A CA 1
ATOM 5286 C C . THR A 1 691 ? 7.163 -11.939 20.522 1.00 89.62 691 THR A C 1
ATOM 5288 O O . THR A 1 691 ? 8.352 -12.239 20.473 1.00 89.62 691 THR A O 1
ATOM 5291 N N . VAL A 1 692 ? 6.205 -12.872 20.588 1.00 90.00 692 VAL A N 1
ATOM 5292 C CA . VAL A 1 692 ? 6.460 -14.324 20.674 1.00 90.00 692 VAL A CA 1
ATOM 5293 C C . VAL A 1 692 ? 5.990 -15.049 19.411 1.00 90.00 692 VAL A C 1
ATOM 5295 O O . VAL A 1 692 ? 6.666 -15.946 18.917 1.00 90.00 692 VAL A O 1
ATOM 5298 N N . ASN A 1 693 ? 4.857 -14.624 18.857 1.00 91.81 693 ASN A N 1
ATOM 5299 C CA . ASN A 1 693 ? 4.180 -15.197 17.696 1.00 91.81 693 ASN A CA 1
ATOM 5300 C C . ASN A 1 693 ? 4.148 -14.189 16.540 1.00 91.81 693 ASN A C 1
ATOM 5302 O O . ASN A 1 693 ? 3.117 -14.000 15.898 1.00 91.81 693 ASN A O 1
ATOM 5306 N N . TRP A 1 694 ? 5.270 -13.510 16.289 1.00 89.62 694 TRP A N 1
ATOM 5307 C CA . TRP A 1 694 ? 5.362 -12.387 15.347 1.00 89.62 694 TRP A CA 1
ATOM 5308 C C . TRP A 1 694 ? 4.774 -12.685 13.960 1.00 89.62 694 TRP A C 1
ATOM 5310 O O . TRP A 1 694 ? 4.197 -11.794 13.347 1.00 89.62 694 TRP A O 1
ATOM 5320 N N . ALA A 1 695 ? 4.857 -13.933 13.482 1.00 90.25 695 ALA A N 1
ATOM 5321 C CA . ALA A 1 695 ? 4.350 -14.336 12.170 1.00 90.25 695 ALA A CA 1
ATOM 5322 C C . ALA A 1 695 ? 2.827 -14.152 12.030 1.00 90.25 695 ALA A C 1
ATOM 5324 O O . ALA A 1 695 ? 2.342 -13.850 10.943 1.00 90.25 695 ALA A O 1
ATOM 5325 N N . ASP A 1 696 ? 2.069 -14.274 13.125 1.00 93.25 696 ASP A N 1
ATOM 5326 C CA . ASP A 1 696 ? 0.630 -13.988 13.139 1.00 93.25 696 ASP A CA 1
ATOM 5327 C C . ASP A 1 696 ? 0.324 -12.486 13.213 1.00 93.25 696 ASP A C 1
ATOM 5329 O O . ASP A 1 696 ? -0.818 -12.081 13.008 1.00 93.25 696 ASP A O 1
ATOM 5333 N N . TYR A 1 697 ? 1.324 -11.646 13.480 1.00 92.69 697 TYR A N 1
ATOM 5334 C CA . TYR A 1 697 ? 1.187 -10.196 13.634 1.00 92.69 697 TYR A CA 1
ATOM 5335 C C . TYR A 1 697 ? 1.958 -9.389 12.574 1.00 92.69 697 TYR A C 1
ATOM 5337 O O . TYR A 1 697 ? 1.964 -8.159 12.618 1.00 92.69 697 TYR A O 1
ATOM 5345 N N . ALA A 1 698 ? 2.545 -10.072 11.591 1.00 90.94 698 ALA A N 1
ATOM 5346 C CA . ALA A 1 698 ? 3.158 -9.482 10.410 1.00 90.94 698 ALA A CA 1
ATOM 5347 C C . ALA A 1 698 ? 2.225 -9.647 9.201 1.00 90.94 698 ALA A C 1
ATOM 5349 O O . ALA A 1 698 ? 1.698 -10.732 8.949 1.00 90.94 698 ALA A O 1
ATOM 5350 N N . ILE A 1 699 ? 2.024 -8.566 8.444 1.00 90.81 699 ILE A N 1
ATOM 5351 C CA . ILE A 1 699 ? 1.266 -8.592 7.186 1.00 90.81 699 ILE A CA 1
ATOM 5352 C C . ILE A 1 699 ? 2.278 -8.606 6.040 1.00 90.81 699 ILE A C 1
ATOM 5354 O O . ILE A 1 699 ? 2.998 -7.618 5.887 1.00 90.81 699 ILE A O 1
ATOM 5358 N N . PRO A 1 700 ? 2.332 -9.672 5.221 1.00 81.50 700 PRO A N 1
ATOM 5359 C CA . PRO A 1 700 ? 3.256 -9.731 4.098 1.00 81.50 700 PRO A CA 1
ATOM 5360 C C . PRO A 1 700 ? 3.069 -8.562 3.129 1.00 81.50 700 PRO A C 1
ATOM 5362 O O . PRO A 1 700 ? 1.939 -8.167 2.806 1.00 81.50 700 PRO A O 1
ATOM 5365 N N . SER A 1 701 ? 4.187 -8.043 2.621 1.00 73.62 701 SER A N 1
ATOM 5366 C CA . SER A 1 701 ? 4.186 -7.012 1.586 1.00 73.62 701 SER A CA 1
ATOM 5367 C C . SER A 1 701 ? 3.406 -7.487 0.364 1.00 73.62 701 SER A C 1
ATOM 5369 O O . SER A 1 701 ? 3.700 -8.506 -0.254 1.00 73.62 701 SER A O 1
ATOM 5371 N N . SER A 1 702 ? 2.349 -6.750 0.051 1.00 70.50 702 SER A N 1
ATOM 5372 C CA . SER A 1 702 ? 1.456 -7.026 -1.065 1.00 70.50 702 SER A CA 1
ATOM 5373 C C . SER A 1 702 ? 0.726 -5.749 -1.460 1.00 70.50 702 SER A C 1
ATOM 5375 O O . SER A 1 702 ? 0.510 -4.855 -0.626 1.00 70.50 702 SER A O 1
ATOM 5377 N N . TRP A 1 703 ? 0.319 -5.681 -2.727 1.00 56.03 703 TRP A N 1
ATOM 5378 C CA . TRP A 1 703 ? -0.650 -4.697 -3.195 1.00 56.03 703 TRP A CA 1
ATOM 5379 C C . TRP A 1 703 ? -1.955 -5.355 -3.583 1.00 56.03 703 TRP A C 1
ATOM 5381 O O . TRP A 1 703 ? -1.929 -6.469 -4.137 1.00 56.03 703 TRP A O 1
#

Radius of gyration: 34.82 Å; chains: 1; bounding box: 107×94×90 Å

pLDDT: mean 71.96, std 27.75, range [21.28, 98.44]

Foldseek 3Di:
DDDDDDDDDDDDDDDDDDDDDDDDDDDDDDDDDDDDDDDDDDDDDDDDDDDDDDDDDDDDDDDDDDDDDDDDPDDDDDDPPDDDDDDDDDDDDDDDDDDDDDDDDDDDDDDDDDDDDDDDDDDDDDDDDDDDDDDDDDDDDDDPVVVVVVVVVVVVVVVVVVVVVVVVVVVVVCVVPVPDDDDDDDDDDDDDDDDDDDDDDDDDDPPPPVPPPLPPQQDDDLPQLFDDPVRHADPPDLAAPLVSLQSLLVNLLSQQCSQVVNRDVPCPDPFQFQCNVQPPLQVVCLVLADPSVSSNSRRHGFHPFASALFFGTAFHCDDPQRHQAPQVLCVVLVHDGSQKGFGTFTDCQLLVNEGRWGWIAGRVNQWIFGDSHPVCVVLCPPVVVQVLRTHHSSNLSSQRVVCCVQVQKHFHQQPDAAPLNADDRHRIDGFLGGPSLLVLLLVLLVLLLVLQVVLACVVPVDDDDPPVDPFQFLEDPLLCVLLLQDPPFSLVSNRRRHGDDPQAQASAAQKGRQDHDSNSQNVQFQWSPFDQWAAAPVRDIQHQKGAKRQGIAGDPPADWFFQLDCPRQRQVRQDNVVSDRDPPTPHDRTHGFHKIFGIARRHGNPNHRQFIWGQDPAAQAQFAELSRDTPPDRGSGRWQFHQAARSDGDSRDGDGSSQVSNLSSVCSNVCVFRHHRRTTYHHSCVCSCSNVPNVSGYRHHDD

Sequence (703 aa):
MHAPAYLAVLAAAGLVSAVPAGTTAKAPDAKTPAAAGTDGCPVWASSARTPQLRLEGEDHRCCVSGWLSEYHCCYPKGDYKRPYKNMLECTDQGFQTEKQWNHFEECNLGIVSPQNCTGVTMIHHTAVRNPYRADIPIDAEFPLGAMSRKKHYDAEFAKYKKEGDALNAFFKAKETNPNLGWQGVDYDYAGAGKKQGGTSKTQDEESSSSNAAMSASQPPSIDDQLVTSGNPPRTCLDGMDHARCAALHNYLADYCLAADGQLDPAAEGSRATYFSTHGDAAEAVRPRLHSSVAAFLAAARVPDAPLFFFVGGMPDPDGDFDGLFDNETADNEDEPEDSIVRLYFSHMDACDGKSGGGMLYHQGRHLASFFTHPDDTECAFPVTEHPQSWHPLETILSNWIALIRLGKVVASPADGPALYGGVKIGNWEWRPYGDGQVAGCVAAWDRLCDAIEARRRQSSGATVDDDDHPGEPLLTPAAMDAAKIPDPSFARAFLGFARRPRRIRHIAPGLSLPPAHAATFAAAQPFTHLPRRVPQWDGTAREGIVPPVYIFFSAAGAPQVEVSGWRSSFRHYWGDGHGTVPDGIAFPCRVPPGVYSECVVRSEPEATEEAFRLPLPFSLYGARLGSGDEMMDRTADELFQHGFKPFGGNPNRPQRLERLLDHWAGLVERGIWSVGPHGVQGSIEVFKDATVNWADYAIPSSW